Protein AF-X8JUW7-F1 (afdb_monomer)

InterPro domains:
  IPR046496 Domain of unknown function DUF6589 [PF20231] (91-557)

Nearest PDB structures (foldseek):
  3ica-assembly1_A  TM=2.837E-01  e=4.453E+00  Porphyromonas gingivalis
  7by6-assembly1_A-2  TM=2.742E-01  e=8.982E+00  Plasmodium vivax
  1yc9-assembly1_A-3  TM=1.010E-01  e=1.363E+00  Vibrio cholerae
  4k7r-assembly1_A  TM=9.138E-02  e=9.182E-01  Escherichia coli K-12
  5iuy-assembly1_A  TM=9.192E-02  e=2.306E+00  Pseudomonas aeruginosa PAO1

Structure (mmCIF, N/CA/C/O backbone):
data_AF-X8JUW7-F1
#
_entry.id   AF-X8JUW7-F1
#
loop_
_atom_site.group_PDB
_atom_site.id
_atom_site.type_symbol
_atom_site.label_atom_id
_atom_site.label_alt_id
_atom_site.label_comp_id
_atom_site.label_asym_id
_atom_site.label_entity_id
_atom_site.label_seq_id
_atom_site.pdbx_PDB_ins_code
_atom_site.Cartn_x
_atom_site.Cartn_y
_atom_site.Cartn_z
_atom_site.occupancy
_atom_site.B_iso_or_equiv
_atom_site.auth_seq_id
_atom_site.auth_comp_id
_atom_site.auth_asym_id
_atom_site.auth_atom_id
_atom_site.pdbx_PDB_model_num
ATOM 1 N N . MET A 1 1 ? -42.479 -20.628 -6.599 1.00 42.38 1 MET A N 1
ATOM 2 C CA . MET A 1 1 ? -43.056 -20.675 -5.238 1.00 42.38 1 MET A CA 1
ATOM 3 C C . MET A 1 1 ? -43.248 -19.251 -4.755 1.00 42.38 1 MET A C 1
ATOM 5 O O . MET A 1 1 ? -42.330 -18.460 -4.905 1.00 42.38 1 MET A O 1
ATOM 9 N N . GLY A 1 2 ? -44.431 -18.901 -4.249 1.00 48.50 2 GLY A N 1
ATOM 10 C CA . GLY A 1 2 ? -44.670 -17.588 -3.648 1.00 48.50 2 GLY A CA 1
ATOM 11 C C . GLY A 1 2 ? -44.302 -17.626 -2.171 1.00 48.50 2 GLY A C 1
ATOM 12 O O . GLY A 1 2 ? -45.131 -18.016 -1.355 1.00 48.50 2 GLY A O 1
ATOM 13 N N . ILE A 1 3 ? -43.067 -17.257 -1.832 1.00 58.41 3 ILE A N 1
ATOM 14 C CA . ILE A 1 3 ? -42.687 -17.003 -0.440 1.00 58.41 3 ILE A CA 1
ATOM 15 C C . ILE A 1 3 ? -43.304 -15.649 -0.078 1.00 58.41 3 ILE A C 1
ATOM 17 O O . ILE A 1 3 ? -42.798 -14.604 -0.476 1.00 58.41 3 ILE A O 1
ATOM 21 N N . SER A 1 4 ? -44.447 -15.658 0.608 1.00 65.19 4 SER A N 1
ATOM 22 C CA . SER A 1 4 ? -45.050 -14.442 1.156 1.00 65.19 4 SER A CA 1
ATOM 23 C C . SER A 1 4 ? -44.910 -14.475 2.671 1.00 65.19 4 SER A C 1
ATOM 25 O O . SER A 1 4 ? -45.552 -15.273 3.350 1.00 65.19 4 SER A O 1
ATOM 27 N N . VAL A 1 5 ? -44.032 -13.620 3.190 1.00 77.50 5 VAL A N 1
ATOM 28 C CA . VAL A 1 5 ? -43.853 -13.376 4.623 1.00 77.50 5 VAL A CA 1
ATOM 29 C C . VAL A 1 5 ? -44.387 -11.977 4.915 1.00 77.50 5 VAL A C 1
ATOM 31 O O . VAL A 1 5 ? -44.197 -11.057 4.118 1.00 77.50 5 VAL A O 1
ATOM 34 N N . SER A 1 6 ? -45.091 -11.803 6.037 1.00 85.75 6 SER A N 1
ATOM 35 C CA . SER A 1 6 ? -45.623 -10.485 6.392 1.00 85.75 6 SER A CA 1
ATOM 36 C C . SER A 1 6 ? -44.484 -9.493 6.659 1.00 85.75 6 SER A C 1
ATOM 38 O O . SER A 1 6 ? -43.469 -9.860 7.253 1.00 85.75 6 SER A O 1
ATOM 40 N N . TYR A 1 7 ? -44.669 -8.222 6.279 1.00 81.69 7 TYR A N 1
ATOM 41 C CA . TYR A 1 7 ? -43.698 -7.154 6.560 1.00 81.69 7 TYR A CA 1
ATOM 42 C C . TYR A 1 7 ? -43.316 -7.115 8.045 1.00 81.69 7 TYR A C 1
ATOM 44 O O . TYR A 1 7 ? -42.139 -7.073 8.385 1.00 81.69 7 TYR A O 1
ATOM 52 N N . LYS A 1 8 ? -44.317 -7.236 8.928 1.00 85.50 8 LYS A N 1
ATOM 53 C CA . LYS A 1 8 ? -44.122 -7.260 10.379 1.00 85.50 8 LYS A CA 1
ATOM 54 C C . LYS A 1 8 ? -43.184 -8.386 10.816 1.00 85.50 8 LYS A C 1
ATOM 56 O O . LYS A 1 8 ? -42.265 -8.134 11.581 1.00 85.50 8 LYS A O 1
ATOM 61 N N . THR A 1 9 ? -43.379 -9.597 10.297 1.00 86.81 9 THR A N 1
ATOM 62 C CA . THR A 1 9 ? -42.523 -10.748 10.617 1.00 86.81 9 THR A CA 1
ATOM 63 C C . THR A 1 9 ? -41.071 -10.500 10.207 1.00 86.81 9 THR A C 1
ATOM 65 O O . THR A 1 9 ? -40.169 -10.788 10.985 1.00 86.81 9 THR A O 1
ATOM 68 N N . VAL A 1 10 ? -40.836 -9.925 9.021 1.00 84.6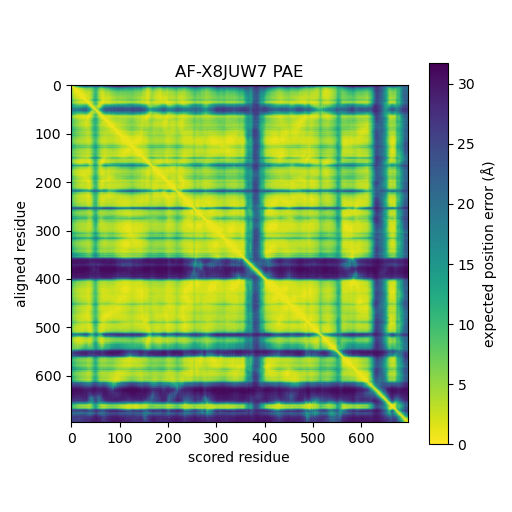2 10 VAL A N 1
ATOM 69 C CA . VAL A 1 10 ? -39.478 -9.592 8.554 1.00 84.62 10 VAL A CA 1
ATOM 70 C C . VAL A 1 10 ? -38.849 -8.506 9.429 1.00 84.62 10 VAL A C 1
ATOM 72 O O . VAL A 1 10 ? -37.708 -8.645 9.858 1.00 84.62 10 VAL A O 1
ATOM 75 N N . THR A 1 11 ? -39.588 -7.438 9.739 1.00 85.00 11 THR A N 1
ATOM 76 C CA . THR A 1 11 ? -39.096 -6.352 10.599 1.00 85.00 11 THR A CA 1
ATOM 77 C C . THR A 1 11 ? -38.774 -6.834 12.015 1.00 85.00 11 THR A C 1
ATOM 79 O O . THR A 1 11 ? -37.747 -6.441 12.566 1.00 85.00 11 THR A O 1
ATOM 82 N N . ASP A 1 12 ? -39.626 -7.674 12.605 1.00 88.62 12 ASP A N 1
ATOM 83 C CA . ASP A 1 12 ? -39.415 -8.216 13.950 1.00 88.62 12 ASP A CA 1
ATOM 84 C C . ASP A 1 12 ? -38.208 -9.172 13.975 1.00 88.62 12 ASP A C 1
ATOM 86 O O . ASP A 1 12 ? -37.398 -9.100 14.897 1.00 88.62 12 ASP A O 1
ATOM 90 N N . MET A 1 13 ? -38.009 -9.980 12.925 1.00 88.25 13 MET A N 1
ATOM 91 C CA . MET A 1 13 ? -36.814 -10.823 12.777 1.00 88.25 13 MET A CA 1
ATOM 92 C C . MET A 1 13 ? -35.531 -9.986 12.673 1.00 88.25 13 MET A C 1
ATOM 94 O O . MET A 1 13 ? -34.553 -10.270 13.356 1.00 88.25 13 MET A O 1
ATOM 98 N N . LEU A 1 14 ? -35.525 -8.919 11.865 1.00 88.44 14 LEU A N 1
ATOM 99 C CA . LEU A 1 14 ? -34.358 -8.035 11.737 1.00 88.44 14 LEU A CA 1
ATOM 100 C C . LEU A 1 14 ? -33.975 -7.384 13.072 1.00 88.44 14 LEU A C 1
ATOM 102 O O . LEU A 1 14 ? -32.790 -7.275 13.387 1.00 88.44 14 LEU A O 1
ATOM 106 N N . LYS A 1 15 ? -34.969 -6.980 13.873 1.00 90.94 15 LYS A N 1
ATOM 107 C CA . LYS A 1 15 ? -34.740 -6.461 15.230 1.00 90.94 15 LYS A CA 1
ATOM 108 C C . LYS A 1 15 ? -34.128 -7.520 16.142 1.00 90.94 15 LYS A C 1
ATOM 110 O O . LYS A 1 15 ? -33.148 -7.224 16.812 1.00 90.94 15 LYS A O 1
ATOM 115 N N . GLN A 1 16 ? -34.644 -8.749 16.120 1.00 91.38 16 GLN A N 1
ATOM 116 C CA . GLN A 1 16 ? -34.081 -9.852 16.906 1.00 91.38 16 GLN A CA 1
ATOM 117 C C . GLN A 1 16 ? -32.635 -10.170 16.504 1.00 91.38 16 GLN A C 1
ATOM 119 O O . GLN A 1 16 ? -31.790 -10.377 17.372 1.00 91.38 16 GLN A O 1
ATOM 124 N N . LEU A 1 17 ? -32.321 -10.154 15.204 1.00 89.94 17 LEU A N 1
ATOM 125 C CA . LEU A 1 17 ? -30.949 -10.319 14.713 1.00 89.94 17 LEU A CA 1
ATOM 126 C C . LEU A 1 17 ? -30.037 -9.185 15.193 1.00 89.94 17 LEU A C 1
ATOM 128 O O . LEU A 1 17 ? -28.926 -9.441 15.648 1.00 89.94 17 LEU A O 1
ATOM 132 N N . ALA A 1 18 ? -30.522 -7.943 15.164 1.00 91.25 18 ALA A N 1
ATOM 133 C CA . ALA A 1 18 ? -29.784 -6.793 15.672 1.00 91.25 18 ALA A CA 1
ATOM 134 C C . ALA A 1 18 ? -29.525 -6.878 17.188 1.00 91.25 18 ALA A C 1
ATOM 136 O O . ALA A 1 18 ? -28.406 -6.622 17.630 1.00 91.25 18 ALA A O 1
ATOM 137 N N . GLU A 1 19 ? -30.524 -7.277 17.979 1.00 93.31 19 GLU A N 1
ATOM 138 C CA . GLU A 1 19 ? -30.399 -7.498 19.428 1.00 93.31 19 GLU A CA 1
ATOM 139 C C . GLU A 1 19 ? -29.419 -8.638 19.743 1.00 93.31 19 GLU A C 1
ATOM 141 O O . GLU A 1 19 ? -28.556 -8.497 20.611 1.00 93.31 19 GLU A O 1
ATOM 146 N N . SER A 1 20 ? -29.501 -9.744 18.996 1.00 92.19 20 SER A N 1
ATOM 147 C CA . SER A 1 20 ? -28.572 -10.870 19.115 1.00 92.19 20 SER A CA 1
ATOM 148 C C . SER A 1 20 ? -27.142 -10.463 18.752 1.00 92.19 20 SER A C 1
ATOM 150 O O . SER A 1 20 ? -26.209 -10.780 19.492 1.00 92.19 20 SER A O 1
ATOM 152 N N . SER A 1 21 ? -26.964 -9.695 17.673 1.00 90.94 21 SER A N 1
ATOM 153 C CA . SER A 1 21 ? -25.666 -9.147 17.277 1.00 90.94 21 SER A CA 1
ATOM 154 C C . SER A 1 21 ? -25.102 -8.210 18.344 1.00 90.94 21 SER A C 1
ATOM 156 O O . SER A 1 21 ? -23.913 -8.287 18.640 1.00 90.94 21 SER A O 1
ATOM 158 N N . ALA A 1 22 ? -25.933 -7.354 18.948 1.00 93.50 22 ALA A N 1
ATOM 159 C CA . ALA A 1 22 ? -25.514 -6.456 20.021 1.00 93.50 22 ALA A CA 1
ATOM 160 C C . ALA A 1 22 ? -25.008 -7.241 21.241 1.00 93.50 22 ALA A C 1
ATOM 162 O O . ALA A 1 22 ? -23.894 -6.997 21.710 1.00 93.50 22 ALA A O 1
ATOM 163 N N . ALA A 1 23 ? -25.772 -8.238 21.702 1.00 94.50 23 ALA A N 1
ATOM 164 C CA . ALA A 1 23 ? -25.353 -9.130 22.784 1.00 94.50 23 ALA A CA 1
ATOM 165 C C . ALA A 1 23 ? -24.040 -9.862 22.448 1.00 94.50 23 ALA A C 1
ATOM 167 O O . ALA A 1 23 ? -23.131 -9.909 23.276 1.00 94.50 23 ALA A O 1
ATOM 168 N N . GLY A 1 24 ? -23.896 -10.359 21.215 1.00 93.62 24 GLY A N 1
ATOM 169 C CA . GLY A 1 24 ? -22.661 -10.985 20.740 1.00 93.62 24 GLY A CA 1
ATOM 170 C C . GLY A 1 24 ? -21.456 -10.044 20.810 1.00 93.62 24 GLY A C 1
ATOM 171 O O . GLY A 1 24 ? -20.427 -10.403 21.380 1.00 93.62 24 GLY A O 1
ATOM 172 N N . THR A 1 25 ? -21.591 -8.812 20.307 1.00 94.81 25 THR A N 1
ATOM 173 C CA . THR A 1 25 ? -20.509 -7.812 20.363 1.00 94.81 25 THR A CA 1
ATOM 174 C C . THR A 1 25 ? -20.133 -7.418 21.788 1.00 94.81 25 THR A C 1
ATOM 176 O O . THR A 1 25 ? -18.953 -7.225 22.063 1.00 94.81 25 THR A O 1
ATOM 179 N N . GLN A 1 26 ? -21.094 -7.370 22.716 1.00 96.25 26 GLN A N 1
ATOM 180 C CA . GLN A 1 26 ? -20.826 -7.104 24.133 1.00 96.25 26 GLN A CA 1
ATOM 181 C C . GLN A 1 26 ? -20.014 -8.236 24.778 1.00 96.25 26 GLN A C 1
ATOM 183 O O . GLN A 1 26 ? -19.063 -7.969 25.510 1.00 96.25 26 GLN A O 1
ATOM 188 N N . GLU A 1 27 ? -20.331 -9.501 24.487 1.00 95.44 27 GLU A N 1
ATOM 189 C CA . GLU A 1 27 ? -19.550 -10.644 24.986 1.00 95.44 27 GLU A CA 1
ATOM 190 C C . GLU A 1 27 ? -18.134 -10.694 24.403 1.00 95.44 27 GLU A C 1
ATOM 192 O O . GLU A 1 27 ? -17.183 -11.042 25.106 1.00 95.44 27 GLU A O 1
ATOM 197 N N . ILE A 1 28 ? -17.969 -10.315 23.134 1.00 94.31 28 ILE A N 1
ATOM 198 C CA . ILE A 1 28 ? -16.646 -10.188 22.511 1.00 94.31 28 ILE A CA 1
ATOM 199 C C . ILE A 1 28 ? -15.855 -9.063 23.186 1.00 94.31 28 ILE A C 1
ATOM 201 O O . ILE A 1 28 ? -14.714 -9.275 23.599 1.00 94.31 28 ILE A O 1
ATOM 205 N N . ALA A 1 29 ? -16.469 -7.892 23.359 1.00 94.56 29 ALA A N 1
ATOM 206 C CA . ALA A 1 29 ? -15.820 -6.719 23.930 1.00 94.56 29 ALA A CA 1
ATOM 207 C C . ALA A 1 29 ? -15.322 -6.948 25.367 1.00 94.56 29 ALA A C 1
ATOM 209 O O . ALA A 1 29 ? -14.256 -6.453 25.726 1.00 94.56 29 ALA A O 1
ATOM 210 N N . LYS A 1 30 ? -16.016 -7.771 26.170 1.00 93.19 30 LYS A N 1
ATOM 211 C CA . LYS A 1 30 ? -15.583 -8.159 27.531 1.00 93.19 30 LYS A CA 1
ATOM 212 C C . LYS A 1 30 ? -14.232 -8.877 27.581 1.00 93.19 30 LYS A C 1
ATOM 214 O O . LYS A 1 30 ? -13.615 -8.922 28.643 1.00 93.19 30 LYS A O 1
ATOM 219 N N . LYS A 1 31 ? -13.781 -9.462 26.466 1.00 90.88 31 LYS A N 1
ATOM 220 C CA . LYS A 1 31 ? -12.463 -10.108 26.366 1.00 90.88 31 LYS A CA 1
ATOM 221 C C . LYS A 1 31 ? -11.339 -9.107 26.118 1.00 90.88 31 LYS A C 1
ATOM 223 O O . LYS A 1 31 ? -10.190 -9.445 26.360 1.00 90.88 31 LYS A O 1
ATOM 228 N N . PHE A 1 32 ? -11.672 -7.904 25.645 1.00 90.50 32 PHE A N 1
ATOM 229 C CA . PHE A 1 32 ? -10.733 -6.837 25.294 1.00 90.50 32 PHE A CA 1
ATOM 230 C C . PHE A 1 32 ? -9.719 -7.172 24.187 1.00 90.50 32 PHE A C 1
ATOM 232 O O . PHE A 1 32 ? -8.815 -6.388 23.928 1.00 90.50 32 PHE A O 1
ATOM 239 N N . ASP A 1 33 ? -9.931 -8.278 23.472 1.00 94.19 33 ASP A N 1
ATOM 240 C CA . ASP A 1 33 ? -9.177 -8.655 22.276 1.00 94.19 33 ASP A CA 1
ATOM 241 C C . ASP A 1 33 ? -9.926 -8.196 21.014 1.00 94.19 33 ASP A C 1
ATOM 243 O O . ASP A 1 33 ? -10.405 -9.001 20.209 1.00 94.19 33 ASP A O 1
ATOM 247 N N . PHE A 1 34 ? -10.094 -6.881 20.870 1.00 96.38 34 PHE A N 1
ATOM 248 C CA . PHE A 1 34 ? -10.774 -6.279 19.726 1.00 96.38 34 PHE A CA 1
ATOM 249 C C . PHE A 1 34 ? -10.132 -4.956 19.307 1.00 96.38 34 PHE A C 1
ATOM 251 O O . PHE A 1 34 ? -9.483 -4.273 20.100 1.00 96.38 34 PHE A O 1
ATOM 258 N N . LEU A 1 35 ? -10.385 -4.571 18.061 1.00 97.00 35 LEU A N 1
ATOM 259 C CA . LEU A 1 35 ? -10.167 -3.213 17.571 1.00 97.00 35 LEU A CA 1
ATOM 260 C C . LEU A 1 35 ? -11.459 -2.672 16.968 1.00 97.00 35 LEU A C 1
ATOM 262 O O . LEU A 1 35 ? -12.339 -3.440 16.567 1.00 97.00 35 LEU A O 1
ATOM 266 N N . VAL A 1 36 ? -11.575 -1.350 16.901 1.00 97.44 36 VAL A N 1
ATOM 267 C CA . VAL A 1 36 ? -12.708 -0.680 16.255 1.00 97.44 36 VAL A CA 1
ATOM 268 C C . VAL A 1 36 ? -12.209 0.055 15.021 1.00 97.44 36 VAL A C 1
ATOM 270 O O . VAL A 1 36 ? -11.237 0.808 15.090 1.00 97.44 36 VAL A O 1
ATOM 273 N N . VAL A 1 37 ? -12.875 -0.162 13.891 1.00 96.69 37 VAL A N 1
ATOM 274 C CA . VAL A 1 37 ? -12.687 0.615 12.661 1.00 96.69 37 VAL A CA 1
ATOM 275 C C . VAL A 1 37 ? -13.826 1.622 12.583 1.00 96.69 37 VAL A C 1
ATOM 277 O O . VAL A 1 37 ? -14.984 1.222 12.695 1.00 96.69 37 VAL A O 1
ATOM 280 N N . ILE A 1 38 ? -13.514 2.908 12.446 1.00 93.19 38 ILE A N 1
ATOM 281 C CA . ILE A 1 38 ? -14.490 4.002 12.410 1.00 93.19 38 ILE A CA 1
ATOM 282 C C . ILE A 1 38 ? -14.244 4.833 11.161 1.00 93.19 38 ILE A C 1
ATOM 284 O O . ILE A 1 38 ? -13.097 5.157 10.854 1.00 93.19 38 ILE A O 1
ATOM 288 N N . ASP A 1 39 ? -15.326 5.207 10.487 1.00 88.81 39 ASP A N 1
ATOM 289 C CA . ASP A 1 39 ? -15.276 6.162 9.389 1.00 88.81 39 ASP A CA 1
ATOM 290 C C . ASP A 1 39 ? -16.572 6.993 9.300 1.00 88.81 39 ASP A C 1
ATOM 292 O O . ASP A 1 39 ? -17.619 6.626 9.856 1.00 88.81 39 ASP A O 1
ATOM 296 N N . ASN A 1 40 ? -16.481 8.144 8.636 1.00 84.31 40 ASN A N 1
ATOM 297 C CA . ASN A 1 40 ? -17.579 9.078 8.434 1.00 84.31 40 ASN A CA 1
ATOM 298 C C . ASN A 1 40 ? -18.607 8.509 7.463 1.00 84.31 40 ASN A C 1
ATOM 300 O O . ASN A 1 40 ? -18.292 7.960 6.411 1.00 84.31 40 ASN A O 1
ATOM 304 N N . ILE A 1 41 ? -19.874 8.758 7.756 1.00 79.50 41 ILE A N 1
ATOM 305 C CA . ILE A 1 41 ? -20.978 8.471 6.851 1.00 79.50 41 ILE A CA 1
ATOM 306 C C . ILE A 1 41 ? -21.779 9.750 6.636 1.00 79.50 41 ILE A C 1
ATOM 308 O O . ILE A 1 41 ? -22.626 10.146 7.432 1.00 79.50 41 ILE A O 1
ATOM 312 N N . ASN A 1 42 ? -21.472 10.411 5.523 1.00 76.12 42 ASN A N 1
ATOM 313 C CA . ASN A 1 42 ? -22.126 11.643 5.105 1.00 76.12 42 ASN A CA 1
ATOM 314 C C . ASN A 1 42 ? -23.172 11.358 4.020 1.00 76.12 42 ASN A C 1
ATOM 316 O O . ASN A 1 42 ? -22.963 10.516 3.139 1.00 76.12 42 ASN A O 1
ATOM 320 N N . ARG A 1 43 ? -24.296 12.076 4.067 1.00 71.69 43 ARG A N 1
ATOM 321 C CA . ARG A 1 43 ? -25.366 12.019 3.066 1.00 71.69 43 ARG A CA 1
ATOM 322 C C . ARG A 1 43 ? -25.889 13.414 2.764 1.00 71.69 43 ARG A C 1
ATOM 324 O O . ARG A 1 43 ? -26.352 14.114 3.660 1.00 71.69 43 ARG A O 1
ATOM 331 N N . LEU A 1 44 ? -25.955 13.764 1.483 1.00 70.19 44 LEU A N 1
ATOM 332 C CA . LEU A 1 44 ? -26.609 14.993 1.050 1.00 70.19 44 LEU A CA 1
ATOM 333 C C . LEU A 1 44 ? -28.119 14.775 0.874 1.00 70.19 44 LEU A C 1
ATOM 335 O O . LEU A 1 44 ? -28.576 14.034 -0.003 1.00 70.19 44 LEU A O 1
ATOM 339 N N . ARG A 1 45 ? -28.932 15.443 1.692 1.00 71.00 45 ARG A N 1
ATOM 340 C CA . ARG A 1 45 ? -30.384 15.509 1.499 1.00 71.00 45 ARG A CA 1
ATOM 341 C C . ARG A 1 45 ? -30.705 16.603 0.484 1.00 71.00 45 ARG A C 1
ATOM 343 O O . ARG A 1 45 ? -30.788 17.776 0.841 1.00 71.00 45 ARG A O 1
ATOM 350 N N . LYS A 1 46 ? -30.912 16.195 -0.772 1.00 67.50 46 LYS A N 1
ATOM 351 C CA . LYS A 1 46 ? -31.237 17.102 -1.881 1.00 67.50 46 LYS A CA 1
ATOM 352 C C . LYS A 1 46 ? -32.698 17.552 -1.863 1.00 67.50 46 LYS A C 1
ATOM 354 O O . LYS A 1 46 ? -33.612 16.718 -1.824 1.00 67.50 46 LYS A O 1
ATOM 359 N N . PHE A 1 47 ? -32.932 18.857 -1.971 1.00 67.62 47 PHE A N 1
ATOM 360 C CA . PHE A 1 47 ? -34.254 19.417 -2.245 1.00 67.62 47 PHE A CA 1
ATOM 361 C C . PHE A 1 47 ? -34.426 19.593 -3.755 1.00 67.62 47 PHE A C 1
ATOM 363 O O . PHE A 1 47 ? -33.941 20.549 -4.340 1.00 67.62 47 PHE A O 1
ATOM 370 N N . TRP A 1 48 ? -35.162 18.682 -4.399 1.00 58.12 48 TRP A N 1
ATOM 371 C CA . TRP A 1 48 ? -35.352 18.677 -5.861 1.00 58.12 48 TRP A CA 1
ATOM 372 C C . TRP A 1 48 ? -36.059 19.918 -6.427 1.00 58.12 48 TRP A C 1
ATOM 374 O O . TRP A 1 48 ? -35.875 20.249 -7.591 1.00 58.12 48 TRP A O 1
ATOM 384 N N . ASN A 1 49 ? -36.877 20.589 -5.615 1.00 71.06 49 ASN A N 1
ATOM 385 C CA . ASN A 1 49 ? -37.507 21.870 -5.936 1.00 71.06 49 ASN A CA 1
ATOM 386 C C . ASN A 1 49 ? -37.428 22.763 -4.689 1.00 71.06 49 ASN A C 1
ATOM 388 O O . ASN A 1 49 ? -38.396 22.814 -3.918 1.00 71.06 49 ASN A O 1
ATOM 392 N N . PRO A 1 50 ? -36.275 23.405 -4.435 1.00 64.38 50 PRO A N 1
ATOM 393 C CA . PRO A 1 50 ? -36.076 24.185 -3.225 1.00 64.38 50 PRO A CA 1
ATOM 394 C C . PRO A 1 50 ? -36.960 25.437 -3.265 1.00 64.38 50 PRO A C 1
ATOM 396 O O . PRO A 1 50 ? -36.971 26.186 -4.243 1.00 64.38 50 PRO A O 1
ATOM 399 N N . ARG A 1 51 ? -37.741 25.668 -2.204 1.00 77.75 51 ARG A N 1
ATOM 400 C CA . ARG A 1 51 ? -38.432 26.949 -1.982 1.00 77.75 51 ARG A CA 1
ATOM 401 C C . ARG A 1 51 ? -37.471 27.951 -1.340 1.00 77.75 51 ARG A C 1
ATOM 403 O O . ARG A 1 51 ? -36.419 27.571 -0.836 1.00 77.75 51 ARG A O 1
ATOM 410 N N . LEU A 1 52 ? -37.845 29.233 -1.326 1.00 67.69 52 LEU A N 1
ATOM 411 C CA . LEU A 1 52 ? -37.067 30.285 -0.662 1.00 67.69 52 LEU A CA 1
ATOM 412 C C . LEU A 1 52 ? -36.722 29.862 0.785 1.00 67.69 52 LEU A C 1
ATOM 414 O O . LEU A 1 52 ? -37.628 29.605 1.576 1.00 67.69 52 LEU A O 1
ATOM 418 N N . GLY A 1 53 ? -35.427 29.763 1.103 1.00 74.19 53 GLY A N 1
ATOM 419 C CA . GLY A 1 53 ? -34.925 29.333 2.416 1.00 74.19 53 GLY A CA 1
ATOM 420 C C . GLY A 1 53 ? -34.657 27.829 2.576 1.00 74.19 53 GLY A C 1
ATOM 421 O O . GLY A 1 53 ? -34.233 27.419 3.650 1.00 74.19 53 GLY A O 1
ATOM 422 N N . GLN A 1 54 ? -34.875 27.005 1.545 1.00 75.06 54 GLN A N 1
ATOM 423 C CA . GLN A 1 54 ? -34.488 25.591 1.546 1.00 75.06 54 GLN A CA 1
ATOM 424 C C . GLN A 1 54 ? -33.164 25.408 0.803 1.00 75.06 54 GLN A C 1
ATOM 426 O O . GLN A 1 54 ? -33.037 25.806 -0.353 1.00 75.06 54 GLN A O 1
ATOM 431 N N . GLN A 1 55 ? -32.193 24.800 1.475 1.00 72.38 55 GLN A N 1
ATOM 432 C CA . GLN A 1 55 ? -30.902 24.407 0.918 1.00 72.38 55 GLN A CA 1
ATOM 433 C C . GLN A 1 55 ? -30.688 22.920 1.175 1.00 72.38 55 GLN A C 1
ATOM 435 O O . GLN A 1 55 ? -31.290 22.361 2.095 1.00 72.38 55 GLN A O 1
ATOM 440 N N . ASP A 1 56 ? -29.855 22.287 0.355 1.00 75.94 56 ASP A N 1
ATOM 441 C CA . ASP A 1 56 ? -29.456 20.903 0.581 1.00 75.94 56 ASP A CA 1
ATOM 442 C C . ASP A 1 56 ? -28.783 20.784 1.954 1.00 75.94 56 ASP A C 1
ATOM 444 O O . ASP A 1 56 ? -27.942 21.604 2.322 1.00 75.94 56 ASP A O 1
ATOM 448 N N . ILE A 1 57 ? -29.187 19.779 2.728 1.00 72.00 57 ILE A N 1
ATOM 449 C CA . ILE A 1 57 ? -28.676 19.565 4.086 1.00 72.00 57 ILE A CA 1
ATOM 450 C C . ILE A 1 57 ? -27.695 18.402 4.033 1.00 72.00 57 ILE A C 1
ATOM 452 O O . ILE A 1 57 ? -28.079 17.294 3.650 1.00 72.00 57 ILE A O 1
ATOM 456 N N . MET A 1 58 ? -26.444 18.639 4.428 1.00 72.75 58 MET A N 1
ATOM 457 C CA . MET A 1 58 ? -25.493 17.559 4.679 1.00 72.75 58 MET A CA 1
ATOM 458 C C . MET A 1 58 ? -25.822 16.924 6.030 1.00 72.75 58 MET A C 1
ATOM 460 O O . MET A 1 58 ? -25.750 17.579 7.066 1.00 72.75 58 MET A O 1
ATOM 464 N N . MET A 1 59 ? -26.210 15.656 6.013 1.00 72.81 59 MET A N 1
ATOM 465 C CA . MET A 1 59 ? -26.337 14.838 7.212 1.00 72.81 59 MET A CA 1
ATOM 466 C C . MET A 1 59 ? -24.999 14.144 7.445 1.00 72.81 59 MET A C 1
ATOM 468 O O . MET A 1 59 ? -24.481 13.515 6.522 1.00 72.81 59 MET A O 1
ATOM 472 N N . SER A 1 60 ? -24.450 14.267 8.650 1.00 75.94 60 SER A N 1
ATOM 473 C CA . SER A 1 60 ? -23.181 13.650 9.034 1.00 75.94 60 SER A CA 1
ATOM 474 C C . SER A 1 60 ? -23.401 12.664 10.174 1.00 75.94 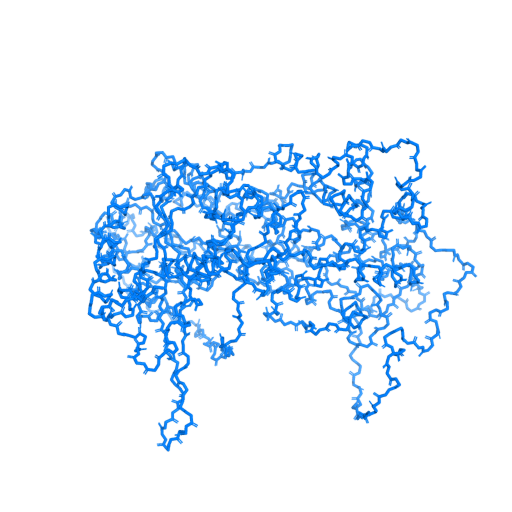60 SER A C 1
ATOM 476 O O . SER A 1 60 ? -24.272 12.860 11.021 1.00 75.94 60 SER A O 1
ATOM 478 N N . GLY A 1 61 ? -22.624 11.592 10.174 1.00 84.56 61 GLY A N 1
ATOM 479 C CA . GLY A 1 61 ? -22.640 10.565 11.199 1.00 84.56 61 GLY A CA 1
ATOM 480 C C . GLY A 1 61 ? -21.387 9.708 11.125 1.00 84.56 61 GLY A C 1
ATOM 481 O O . GLY A 1 61 ? -20.515 9.942 10.284 1.00 84.56 61 GLY A O 1
ATOM 482 N N . ALA A 1 62 ? -21.322 8.678 11.963 1.00 87.06 62 ALA A N 1
ATOM 483 C CA . ALA A 1 62 ? -20.242 7.700 11.938 1.00 87.06 62 ALA A CA 1
ATOM 484 C C . ALA A 1 62 ? -20.787 6.278 11.789 1.00 87.06 62 ALA A C 1
ATOM 486 O O . ALA A 1 62 ? -21.826 5.918 12.352 1.00 87.06 62 ALA A O 1
ATOM 487 N N . ALA A 1 63 ? -20.062 5.460 11.035 1.00 91.44 63 ALA A N 1
ATOM 488 C CA . ALA A 1 63 ? -20.245 4.020 10.998 1.00 91.44 63 ALA A CA 1
ATOM 489 C C . ALA A 1 63 ? -19.013 3.369 11.623 1.00 91.44 63 ALA A C 1
ATOM 491 O O . ALA A 1 63 ? -17.888 3.833 11.435 1.00 91.44 63 ALA A O 1
ATOM 492 N N . SER A 1 64 ? -19.223 2.287 12.367 1.00 94.50 64 SER A N 1
ATOM 493 C CA . SER A 1 64 ? -18.123 1.564 12.990 1.00 94.50 64 SER A CA 1
ATOM 494 C C . SER A 1 64 ? -18.304 0.057 12.898 1.00 94.50 64 SER A C 1
ATOM 496 O O . SER A 1 64 ? -19.420 -0.455 12.787 1.00 94.50 64 SER A O 1
ATOM 498 N N . THR A 1 65 ? -17.184 -0.654 12.920 1.00 96.19 65 THR A N 1
ATOM 499 C CA . THR A 1 65 ? -17.137 -2.115 12.908 1.00 96.19 65 THR A CA 1
ATOM 500 C C . THR A 1 65 ? -16.176 -2.579 13.994 1.00 96.19 65 THR A C 1
ATOM 502 O O . THR A 1 65 ? -15.023 -2.147 14.035 1.00 96.19 65 THR A O 1
ATOM 505 N N . LEU A 1 66 ? -16.640 -3.476 14.866 1.00 97.50 66 LEU A N 1
ATOM 506 C CA . LEU A 1 66 ? -15.786 -4.175 15.820 1.00 97.50 66 LEU A CA 1
ATOM 507 C C . LEU A 1 66 ? -15.154 -5.379 15.126 1.00 97.50 66 LEU A C 1
ATOM 509 O O . LEU A 1 66 ? -15.860 -6.237 14.594 1.00 97.50 66 LEU A O 1
ATOM 513 N N . ILE A 1 67 ? -13.830 -5.463 15.161 1.00 97.19 67 ILE A N 1
ATOM 514 C CA . ILE A 1 67 ? -13.079 -6.616 14.666 1.00 97.19 67 ILE A CA 1
ATOM 515 C C . ILE A 1 67 ? -12.606 -7.421 15.867 1.00 97.19 67 ILE A C 1
ATOM 517 O O . ILE A 1 67 ? -11.848 -6.918 16.700 1.00 97.19 67 ILE A O 1
ATOM 521 N N . GLN A 1 68 ? -13.049 -8.674 15.960 1.00 96.69 68 GLN A N 1
ATOM 522 C CA . GLN A 1 68 ? -12.521 -9.596 16.958 1.00 96.69 68 GLN A CA 1
ATOM 523 C C . GLN A 1 68 ? -11.116 -10.020 16.528 1.00 96.69 68 GLN A C 1
ATOM 525 O O . GLN A 1 68 ? -10.935 -10.662 15.487 1.00 96.69 68 GLN A O 1
ATOM 530 N N . MET A 1 69 ? -10.124 -9.660 17.338 1.00 95.81 69 MET A N 1
ATOM 531 C CA . MET A 1 69 ? -8.727 -9.919 17.024 1.00 95.81 69 MET A CA 1
ATOM 532 C C . MET A 1 69 ? -8.372 -11.386 17.278 1.00 95.81 69 MET A C 1
ATOM 534 O O . MET A 1 69 ? -8.877 -12.028 18.201 1.00 95.81 69 MET A O 1
ATOM 538 N N . GLN A 1 70 ? -7.482 -11.923 16.450 1.00 93.75 70 GLN A N 1
ATOM 539 C CA . GLN A 1 70 ? -6.984 -13.294 16.520 1.00 93.75 70 GLN A CA 1
ATOM 540 C C . GLN A 1 70 ? -5.463 -13.297 16.697 1.00 93.75 70 GLN A C 1
ATOM 542 O O . GLN A 1 70 ? -4.770 -12.352 16.322 1.00 93.75 70 GLN A O 1
ATOM 547 N N . GLY A 1 71 ? -4.927 -14.352 17.316 1.00 93.00 71 GLY A N 1
ATOM 548 C CA . GLY A 1 71 ? -3.483 -14.468 17.547 1.00 93.00 71 GLY A CA 1
ATOM 549 C C . GLY A 1 71 ? -2.905 -13.348 18.423 1.00 93.00 71 GLY A C 1
ATOM 550 O O . GLY A 1 71 ? -1.791 -12.891 18.165 1.00 93.00 71 GLY A O 1
ATOM 551 N N . VAL A 1 72 ? -3.665 -12.887 19.423 1.00 95.62 72 VAL A N 1
ATOM 552 C CA . VAL A 1 72 ? -3.250 -11.848 20.376 1.00 95.62 72 VAL A CA 1
ATOM 553 C C . VAL A 1 72 ? -2.404 -12.475 21.495 1.00 95.62 72 VAL A C 1
ATOM 555 O O . VAL A 1 72 ? -2.898 -13.352 22.210 1.00 95.62 72 VAL A O 1
ATOM 558 N N . PRO A 1 73 ? -1.141 -12.052 21.697 1.00 96.31 73 PRO A N 1
ATOM 559 C CA . PRO A 1 73 ? -0.340 -12.552 22.810 1.00 96.31 73 PRO A CA 1
ATOM 560 C C . PRO A 1 73 ? -0.870 -12.084 24.178 1.00 96.31 73 PRO A C 1
ATOM 562 O O . PRO A 1 73 ? -1.363 -10.958 24.298 1.00 96.31 73 PRO A O 1
ATOM 565 N N . PRO A 1 74 ? -0.706 -12.884 25.250 1.00 94.44 74 PRO A N 1
ATOM 566 C CA . PRO A 1 74 ? -1.161 -12.506 26.583 1.00 94.44 74 PRO A CA 1
ATOM 567 C C . PRO A 1 74 ? -0.600 -11.157 27.043 1.00 94.44 74 PRO A C 1
ATOM 569 O O . PRO A 1 74 ? 0.610 -10.942 27.092 1.00 94.44 74 PRO A O 1
ATOM 572 N N . GLY A 1 75 ? -1.493 -10.253 27.446 1.00 92.62 75 GLY A N 1
ATOM 573 C CA . GLY A 1 75 ? -1.119 -8.938 27.961 1.00 92.62 75 GLY A CA 1
ATOM 574 C C . GLY A 1 75 ? -0.738 -7.901 26.901 1.00 92.62 75 GLY A C 1
ATOM 575 O O . GLY A 1 75 ? -0.235 -6.849 27.291 1.00 92.62 75 GLY A O 1
ATOM 576 N N . ALA A 1 76 ? -1.002 -8.154 25.612 1.00 95.81 76 ALA A N 1
ATOM 577 C CA . ALA A 1 76 ? -0.766 -7.200 24.523 1.00 95.81 76 ALA A CA 1
ATOM 578 C C . ALA A 1 76 ? -1.402 -5.818 24.768 1.00 95.81 76 ALA A C 1
ATOM 580 O O . ALA A 1 76 ? -0.785 -4.803 24.468 1.00 95.81 76 ALA A O 1
ATOM 581 N N . PHE A 1 77 ? -2.590 -5.777 25.378 1.00 96.31 77 PHE A N 1
ATOM 582 C CA . PHE A 1 77 ? -3.341 -4.541 25.640 1.00 96.31 77 PHE A CA 1
ATOM 583 C C . PHE A 1 77 ? -3.177 -3.992 27.059 1.00 96.31 77 PHE A C 1
ATOM 585 O O . PHE A 1 77 ? -3.945 -3.132 27.490 1.00 96.31 77 PHE A O 1
ATOM 592 N N . LYS A 1 78 ? -2.191 -4.471 27.829 1.00 93.94 78 LYS A N 1
ATOM 593 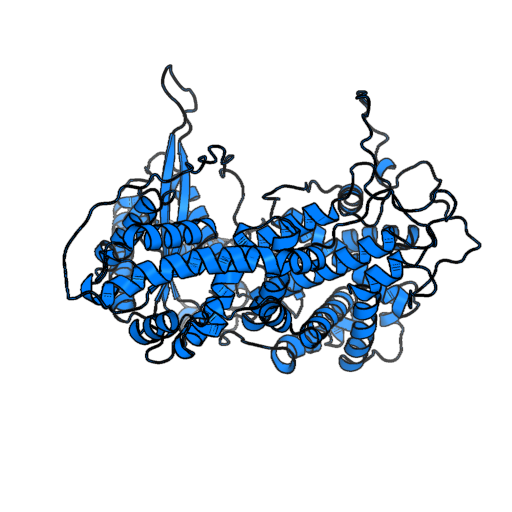C CA . LYS A 1 78 ? -1.900 -3.869 29.136 1.00 93.94 78 LYS A CA 1
ATOM 594 C C . LYS A 1 78 ? -1.428 -2.431 28.929 1.00 93.94 78 LYS A C 1
ATOM 596 O O . LYS A 1 78 ? -0.413 -2.201 28.277 1.00 93.94 78 LYS A O 1
ATOM 601 N N . LEU A 1 79 ? -2.124 -1.482 29.552 1.00 91.88 79 LEU A N 1
ATOM 602 C CA . LEU A 1 79 ? -1.833 -0.058 29.392 1.00 91.88 79 LEU A CA 1
ATOM 603 C C . LEU A 1 79 ? -0.460 0.332 29.964 1.00 91.88 79 LEU A C 1
ATOM 605 O O . LEU A 1 79 ? 0.290 1.082 29.345 1.00 91.88 79 LEU A O 1
ATOM 609 N N . LYS A 1 80 ? -0.101 -0.215 31.133 1.00 92.06 80 LYS A N 1
ATOM 610 C CA . LYS A 1 80 ? 1.113 0.171 31.866 1.00 92.06 80 LYS A CA 1
ATOM 611 C C . LYS A 1 80 ? 2.417 -0.002 31.064 1.00 92.06 80 LYS A C 1
ATOM 613 O O . LYS A 1 80 ? 3.129 0.985 30.950 1.00 92.06 80 LYS A O 1
ATOM 618 N N . PRO A 1 81 ? 2.732 -1.168 30.461 1.00 94.69 81 PRO A N 1
ATOM 619 C CA . PRO A 1 81 ? 3.949 -1.316 29.656 1.00 94.69 81 PRO A CA 1
ATOM 620 C C . PRO A 1 81 ? 4.074 -0.303 28.509 1.00 94.69 81 PRO A C 1
ATOM 622 O O . PRO A 1 81 ? 5.171 0.165 28.229 1.00 94.69 81 PRO A O 1
ATOM 625 N N . TYR A 1 82 ? 2.958 0.053 27.869 1.00 93.94 82 TYR A N 1
ATOM 626 C CA . TYR A 1 82 ? 2.932 1.071 26.818 1.00 93.94 82 TYR A CA 1
ATOM 627 C C . TYR A 1 82 ? 3.224 2.475 27.375 1.00 93.94 82 TYR A C 1
ATOM 629 O O . TYR A 1 82 ? 4.067 3.193 26.839 1.00 93.94 82 TYR A O 1
ATOM 637 N N . LEU A 1 83 ? 2.589 2.857 28.489 1.00 91.00 83 LEU A N 1
ATOM 638 C CA . LEU A 1 83 ? 2.864 4.138 29.147 1.00 91.00 83 LEU A CA 1
ATOM 639 C C . LEU A 1 83 ? 4.302 4.214 29.681 1.00 91.00 83 LEU A C 1
ATOM 641 O O . LEU A 1 83 ? 4.971 5.224 29.479 1.00 91.00 83 LEU A O 1
ATOM 645 N N . ASP A 1 84 ? 4.801 3.144 30.303 1.00 92.69 84 ASP A N 1
ATOM 646 C CA . ASP A 1 84 ? 6.172 3.047 30.815 1.00 92.69 84 ASP A CA 1
ATOM 647 C C . ASP A 1 84 ? 7.204 3.183 29.680 1.00 92.69 84 ASP A C 1
ATOM 649 O O . ASP A 1 84 ? 8.247 3.809 29.866 1.00 92.69 84 ASP A O 1
ATOM 653 N N . ALA A 1 85 ? 6.920 2.654 28.485 1.00 93.19 85 ALA A N 1
ATOM 654 C CA . ALA A 1 85 ? 7.770 2.842 27.309 1.00 93.19 85 ALA A CA 1
ATOM 655 C C . ALA A 1 85 ? 7.774 4.305 26.830 1.00 93.19 85 ALA A C 1
ATOM 657 O O . ALA A 1 85 ? 8.834 4.872 26.560 1.00 93.19 85 ALA A O 1
ATOM 658 N N . ARG A 1 86 ? 6.608 4.964 26.804 1.00 90.00 86 ARG A N 1
ATOM 659 C CA . ARG A 1 86 ? 6.500 6.391 26.447 1.00 90.00 86 ARG A CA 1
ATOM 660 C C . ARG A 1 86 ? 7.205 7.307 27.449 1.00 90.00 86 ARG A C 1
ATOM 662 O O . ARG A 1 86 ? 7.823 8.285 27.031 1.00 90.00 86 ARG A O 1
ATOM 669 N N . LYS A 1 87 ? 7.182 6.964 28.742 1.00 90.00 87 LYS A N 1
ATOM 670 C CA . LYS A 1 87 ? 7.893 7.685 29.817 1.00 90.00 87 LYS A CA 1
ATOM 671 C C . LYS A 1 87 ? 9.404 7.731 29.622 1.00 90.00 87 LYS A C 1
ATOM 673 O O . LYS A 1 87 ? 10.045 8.677 30.062 1.00 90.00 87 LYS A O 1
ATOM 678 N N . GLN A 1 88 ? 9.980 6.750 28.930 1.00 91.62 88 GLN A N 1
ATOM 679 C CA . GLN A 1 88 ? 11.418 6.734 28.650 1.00 91.62 88 GLN A CA 1
ATOM 680 C C . GLN A 1 88 ? 11.837 7.777 27.607 1.00 91.62 88 GLN A C 1
ATOM 682 O O . GLN A 1 88 ? 13.030 8.021 27.444 1.00 91.62 88 GLN A O 1
ATOM 687 N N . LEU A 1 89 ? 10.881 8.370 26.876 1.00 91.75 89 LEU A N 1
ATOM 688 C CA . LEU A 1 89 ? 11.121 9.390 25.850 1.00 91.75 89 LEU A CA 1
ATOM 689 C C . LEU A 1 89 ? 12.159 8.971 24.792 1.00 91.75 89 LEU A C 1
ATOM 691 O O . LEU A 1 89 ? 12.773 9.825 24.149 1.00 91.75 89 LEU A O 1
ATOM 695 N N . LEU A 1 90 ? 12.324 7.664 24.544 1.00 94.06 90 LEU A N 1
ATOM 696 C CA . LEU A 1 90 ? 13.284 7.139 23.563 1.00 94.06 90 LEU A CA 1
ATOM 697 C C . LEU A 1 90 ? 13.001 7.637 22.139 1.00 94.06 90 LEU A C 1
ATOM 699 O O . LEU A 1 90 ? 13.930 7.744 21.343 1.00 94.06 90 LEU A O 1
ATOM 703 N N . ARG A 1 91 ? 11.759 8.051 21.835 1.00 94.25 91 ARG A N 1
ATOM 704 C CA . ARG A 1 91 ? 11.422 8.720 20.566 1.00 94.25 91 ARG A CA 1
ATOM 705 C C . ARG A 1 91 ? 12.302 9.941 20.276 1.00 94.25 91 ARG A C 1
ATOM 707 O O . ARG A 1 91 ? 12.576 10.214 19.115 1.00 94.25 91 ARG A O 1
ATOM 714 N N . THR A 1 92 ? 12.792 10.646 21.301 1.00 93.12 92 THR A N 1
ATOM 715 C CA . THR A 1 92 ? 13.697 11.804 21.143 1.00 93.12 92 THR A CA 1
ATOM 716 C C . THR A 1 92 ? 15.051 11.432 20.536 1.00 93.12 92 THR A C 1
ATOM 718 O O . THR A 1 92 ? 15.733 12.296 19.990 1.00 93.12 92 THR A O 1
ATOM 721 N N . GLN A 1 93 ? 15.424 10.151 20.593 1.00 93.19 93 GLN A N 1
ATOM 722 C CA . GLN A 1 93 ? 16.653 9.612 20.014 1.00 93.19 93 GLN A CA 1
ATOM 723 C C . GLN A 1 93 ? 16.480 9.203 18.545 1.00 93.19 93 GLN A C 1
ATOM 725 O O . GLN A 1 93 ? 17.452 8.791 17.914 1.00 93.19 93 GLN A O 1
ATOM 730 N N . LEU A 1 94 ? 15.267 9.294 17.984 1.00 95.69 94 LEU A N 1
ATOM 731 C CA . LEU A 1 94 ? 15.015 8.963 16.586 1.00 95.69 94 LEU A CA 1
ATOM 732 C C . LEU A 1 94 ? 15.832 9.883 15.670 1.00 95.69 94 LEU A C 1
ATOM 734 O O . LEU A 1 94 ? 15.730 11.107 15.748 1.00 95.69 94 LEU A O 1
ATOM 738 N N . THR A 1 95 ? 16.608 9.291 14.762 1.00 96.94 95 THR A N 1
ATOM 739 C CA . THR A 1 95 ? 17.407 10.028 13.773 1.00 96.94 95 THR A CA 1
ATOM 740 C C . THR A 1 95 ? 16.956 9.728 12.340 1.00 96.94 95 THR A C 1
ATOM 742 O O . THR A 1 95 ? 16.358 8.677 12.083 1.00 96.94 95 THR A O 1
ATOM 745 N N . PRO A 1 96 ? 17.264 10.605 11.363 1.00 96.25 96 PRO A N 1
ATOM 746 C CA . PRO A 1 96 ? 16.980 10.330 9.955 1.00 96.25 96 PRO A CA 1
ATOM 747 C C . PRO A 1 96 ? 17.677 9.062 9.443 1.00 96.25 96 PRO A C 1
ATOM 749 O O . PRO A 1 96 ? 17.103 8.348 8.625 1.00 96.25 96 PRO A O 1
ATOM 752 N N . ASP A 1 97 ? 18.873 8.750 9.950 1.00 96.38 97 ASP A N 1
ATOM 753 C CA . ASP A 1 97 ? 19.614 7.544 9.567 1.00 96.38 97 ASP A CA 1
ATOM 754 C C . ASP A 1 97 ? 18.957 6.273 10.110 1.00 96.38 97 ASP A C 1
ATOM 756 O O . ASP A 1 97 ? 18.896 5.275 9.395 1.00 96.38 97 ASP A O 1
ATOM 760 N N . MET A 1 98 ? 18.389 6.316 11.322 1.00 97.19 98 MET A N 1
ATOM 761 C CA . MET A 1 98 ? 17.575 5.213 11.851 1.00 97.19 98 MET A CA 1
ATOM 762 C C . MET A 1 98 ? 16.300 4.993 11.030 1.00 97.19 98 MET A C 1
ATOM 764 O O . MET A 1 98 ? 15.864 3.860 10.866 1.00 97.19 98 MET A O 1
ATOM 768 N N . LEU A 1 99 ? 15.688 6.059 10.505 1.00 96.94 99 LEU A N 1
ATOM 769 C CA . LEU A 1 99 ? 14.542 5.928 9.600 1.00 96.94 99 LEU A CA 1
ATOM 770 C C . LEU A 1 99 ? 14.960 5.333 8.255 1.00 96.94 99 LEU A C 1
ATOM 772 O O . LEU A 1 99 ? 14.275 4.459 7.732 1.00 96.94 99 LEU A O 1
ATOM 776 N N . TRP A 1 100 ? 16.088 5.785 7.706 1.00 95.69 100 TRP A N 1
ATOM 777 C CA . TRP A 1 100 ? 16.601 5.303 6.427 1.00 95.69 100 TRP A CA 1
ATOM 778 C C . TRP A 1 100 ? 17.047 3.837 6.498 1.00 95.69 100 TRP A C 1
ATOM 780 O O . TRP A 1 100 ? 16.805 3.080 5.559 1.00 95.69 100 TRP A O 1
ATOM 790 N N . SER A 1 101 ? 17.640 3.411 7.617 1.00 95.62 101 SER A N 1
ATOM 791 C CA . SER A 1 101 ? 18.100 2.031 7.820 1.00 95.62 101 SER A CA 1
ATOM 792 C C . SER A 1 101 ? 16.970 1.008 7.951 1.00 95.62 101 SER A C 1
ATOM 794 O O . SER A 1 101 ? 17.227 -0.186 7.825 1.00 95.62 101 SER A O 1
ATOM 796 N N . ARG A 1 102 ? 15.720 1.448 8.156 1.00 95.50 102 ARG A N 1
ATOM 797 C CA . ARG A 1 102 ? 14.542 0.564 8.140 1.00 95.50 102 ARG A CA 1
ATOM 798 C C . ARG A 1 102 ? 14.216 0.017 6.755 1.00 95.50 102 ARG A C 1
ATOM 800 O O . ARG A 1 102 ? 13.500 -0.978 6.677 1.00 95.50 102 ARG A O 1
ATOM 807 N N . ILE A 1 103 ? 14.688 0.675 5.695 1.00 95.12 103 ILE A N 1
ATOM 808 C CA . ILE A 1 103 ? 14.473 0.231 4.321 1.00 95.12 103 ILE A CA 1
ATOM 809 C C . ILE A 1 103 ? 15.507 -0.848 4.004 1.00 95.12 103 ILE A C 1
ATOM 811 O O . ILE A 1 103 ? 16.678 -0.542 3.760 1.00 95.12 103 ILE A O 1
ATOM 815 N N . ASP A 1 104 ? 15.070 -2.103 3.963 1.00 95.81 104 ASP A N 1
ATOM 816 C CA . ASP A 1 104 ? 15.910 -3.207 3.508 1.00 95.81 104 ASP A CA 1
ATOM 817 C C . ASP A 1 104 ? 16.024 -3.168 1.976 1.00 95.81 104 ASP A C 1
ATOM 819 O O . ASP A 1 104 ? 15.182 -3.676 1.238 1.00 95.81 104 ASP A O 1
ATOM 823 N N . GLN A 1 105 ? 17.084 -2.522 1.487 1.00 93.56 105 GLN A N 1
ATOM 824 C CA . GLN A 1 105 ? 17.337 -2.347 0.053 1.00 93.56 105 GLN A CA 1
ATOM 825 C C . GLN A 1 105 ? 17.552 -3.683 -0.675 1.00 93.56 105 GLN A C 1
ATOM 827 O O . GLN A 1 105 ? 17.207 -3.809 -1.851 1.00 93.56 1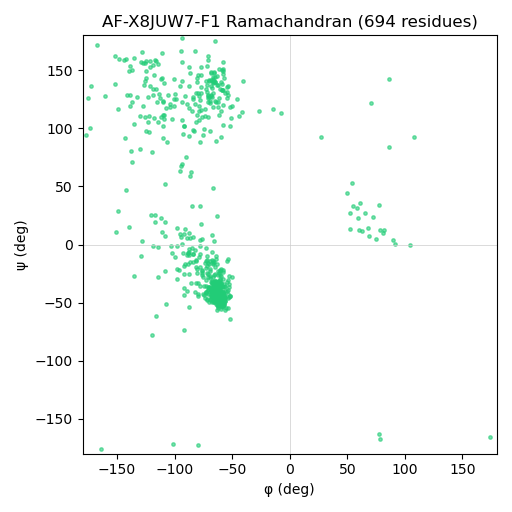05 GLN A O 1
ATOM 832 N N . GLN A 1 106 ? 18.126 -4.683 0.004 1.00 95.75 106 GLN A N 1
ATOM 833 C CA . GLN A 1 106 ? 18.399 -5.990 -0.593 1.00 95.75 106 GLN A CA 1
ATOM 834 C C . GLN A 1 106 ? 17.108 -6.798 -0.737 1.00 95.75 106 GLN A C 1
ATOM 836 O O . GLN A 1 106 ? 16.874 -7.414 -1.786 1.00 95.75 106 GLN A O 1
ATOM 841 N N . HIS A 1 107 ? 16.272 -6.782 0.301 1.00 97.81 107 HIS A N 1
ATOM 842 C CA . HIS A 1 107 ? 14.934 -7.362 0.261 1.00 97.81 107 HIS A CA 1
ATOM 843 C C . HIS A 1 107 ? 14.083 -6.668 -0.802 1.00 97.81 107 HIS A C 1
ATOM 845 O O . HIS A 1 107 ? 13.584 -7.354 -1.695 1.00 97.81 107 HIS A O 1
ATOM 851 N N . LEU A 1 108 ? 14.038 -5.328 -0.803 1.00 96.69 108 LEU A N 1
ATOM 852 C CA . LEU A 1 108 ? 13.310 -4.534 -1.795 1.00 96.69 108 LEU A CA 1
ATOM 853 C C . LEU A 1 108 ? 13.716 -4.915 -3.224 1.00 96.69 108 LEU A C 1
ATOM 855 O O . LEU A 1 108 ? 12.871 -5.300 -4.027 1.00 96.69 108 LEU A O 1
ATOM 859 N N . GLY A 1 109 ? 15.013 -4.877 -3.541 1.00 97.56 109 GLY A N 1
ATOM 860 C CA . GLY A 1 109 ? 15.502 -5.245 -4.872 1.00 97.56 109 GLY A CA 1
ATOM 861 C C . GLY A 1 109 ? 15.104 -6.667 -5.279 1.00 97.56 109 GLY A C 1
ATOM 862 O O . GLY A 1 109 ? 14.799 -6.920 -6.446 1.00 97.56 109 GLY A O 1
ATOM 863 N N . SER A 1 110 ? 15.037 -7.592 -4.319 1.00 98.50 110 SER A N 1
ATOM 864 C CA . SER A 1 110 ? 14.604 -8.970 -4.555 1.00 98.50 110 SER A CA 1
ATOM 865 C C . SER A 1 110 ? 13.100 -9.072 -4.829 1.00 98.50 110 SER A C 1
ATOM 867 O O . SER A 1 110 ? 12.717 -9.697 -5.818 1.00 98.50 110 SER A O 1
ATOM 869 N N . VAL A 1 111 ? 12.241 -8.418 -4.041 1.00 98.44 111 VAL A N 1
ATOM 870 C CA . VAL A 1 111 ? 10.786 -8.441 -4.289 1.00 98.44 111 VAL A CA 1
ATOM 871 C C . VAL A 1 111 ? 10.415 -7.735 -5.595 1.00 98.44 111 VAL A C 1
ATOM 873 O O . VAL A 1 111 ? 9.608 -8.261 -6.360 1.00 98.44 111 VAL A O 1
ATOM 876 N N . LEU A 1 112 ? 11.074 -6.619 -5.937 1.00 98.69 112 LEU A N 1
ATOM 877 C CA . LEU A 1 112 ? 10.868 -5.957 -7.232 1.00 98.69 112 LEU A CA 1
ATOM 878 C C . LEU A 1 112 ? 11.305 -6.853 -8.405 1.00 98.69 112 LEU A C 1
ATOM 880 O O . LEU A 1 112 ? 10.644 -6.888 -9.445 1.00 98.69 112 LEU A O 1
ATOM 884 N N . SER A 1 113 ? 12.380 -7.628 -8.228 1.00 98.81 113 SER A N 1
ATOM 885 C CA . SER A 1 113 ? 12.837 -8.598 -9.233 1.00 98.81 113 SER A CA 1
ATOM 886 C C . SER A 1 113 ? 11.814 -9.718 -9.430 1.00 98.81 113 SER A C 1
ATOM 888 O O . SER A 1 113 ? 11.510 -10.081 -10.565 1.00 98.81 113 SER A O 1
ATOM 890 N N . LEU A 1 114 ? 11.223 -10.233 -8.347 1.00 98.69 114 LEU A N 1
ATOM 891 C CA . LEU A 1 114 ? 10.151 -11.229 -8.430 1.00 98.69 114 LEU A CA 1
ATOM 892 C C . LEU A 1 114 ? 8.910 -10.692 -9.147 1.00 98.69 114 LEU A C 1
ATOM 894 O O . LEU A 1 114 ? 8.330 -11.421 -9.948 1.00 98.69 114 LEU A O 1
ATOM 898 N N . HIS A 1 115 ? 8.543 -9.421 -8.951 1.00 98.69 115 HIS A N 1
ATOM 899 C CA . HIS A 1 115 ? 7.485 -8.785 -9.749 1.00 98.69 115 HIS A CA 1
ATOM 900 C C . HIS A 1 115 ? 7.820 -8.754 -11.237 1.00 98.69 115 HIS A C 1
ATOM 902 O O . HIS A 1 115 ? 6.957 -9.053 -12.059 1.00 98.69 115 HIS A O 1
ATOM 908 N N . CYS A 1 116 ? 9.071 -8.470 -11.601 1.00 98.81 116 CYS A N 1
ATOM 909 C CA . CYS A 1 116 ? 9.493 -8.485 -13.002 1.00 98.81 116 CYS A CA 1
ATOM 910 C C . CYS A 1 116 ? 9.386 -9.889 -13.623 1.00 98.81 116 CYS A C 1
ATOM 912 O O . CYS A 1 116 ? 8.945 -10.016 -14.768 1.00 98.81 116 CYS A O 1
ATOM 914 N N . VAL A 1 117 ? 9.726 -10.946 -12.871 1.00 98.62 117 VAL A N 1
ATOM 915 C CA . VAL A 1 117 ? 9.507 -12.344 -13.297 1.00 98.62 117 VAL A CA 1
ATOM 916 C C . VAL A 1 117 ? 8.012 -12.659 -13.383 1.00 98.62 117 VAL A C 1
ATOM 918 O O . VAL A 1 117 ? 7.570 -13.277 -14.351 1.00 98.62 117 VAL A O 1
ATOM 921 N N . ASN A 1 118 ? 7.215 -12.210 -12.408 1.00 98.19 118 ASN A N 1
ATOM 922 C CA . ASN A 1 118 ? 5.768 -12.412 -12.387 1.00 98.19 118 ASN A CA 1
ATOM 923 C C . ASN A 1 118 ? 5.091 -11.812 -13.623 1.00 98.19 118 ASN A C 1
ATOM 925 O O . ASN A 1 118 ? 4.261 -12.476 -14.241 1.00 98.19 118 ASN A O 1
ATOM 929 N N . ILE A 1 119 ? 5.458 -10.585 -13.998 1.00 97.88 119 ILE A N 1
ATOM 930 C CA . ILE A 1 119 ? 4.931 -9.886 -15.177 1.00 97.88 119 ILE A CA 1
ATOM 931 C C . ILE A 1 119 ? 5.312 -10.637 -16.457 1.00 97.88 119 ILE A C 1
ATOM 933 O O . ILE A 1 119 ? 4.446 -10.895 -17.294 1.00 97.88 119 ILE A O 1
ATOM 937 N N . LEU A 1 120 ? 6.573 -11.060 -16.589 1.00 97.94 120 LEU A N 1
ATOM 938 C CA . LEU A 1 120 ? 7.029 -11.829 -17.748 1.00 97.94 120 LEU A CA 1
ATOM 939 C C . LEU A 1 120 ? 6.247 -13.138 -17.904 1.00 97.94 120 LEU A C 1
ATOM 941 O O . LEU A 1 120 ? 5.659 -13.399 -18.957 1.00 97.94 120 LEU A O 1
ATOM 945 N N . ALA A 1 121 ? 6.203 -13.934 -16.832 1.00 96.75 121 ALA A N 1
ATOM 946 C CA . ALA A 1 121 ? 5.456 -15.183 -16.786 1.00 96.75 121 ALA A CA 1
ATOM 947 C C . ALA A 1 121 ? 3.970 -14.944 -17.068 1.00 96.75 121 ALA A C 1
ATOM 949 O O . ALA A 1 121 ? 3.320 -15.743 -17.740 1.00 96.75 121 ALA A O 1
ATOM 950 N N . SER A 1 122 ? 3.446 -13.807 -16.605 1.00 94.38 122 SER A N 1
ATOM 951 C CA . SER A 1 122 ? 2.052 -13.440 -16.770 1.00 94.38 122 SER A CA 1
ATOM 952 C C . SER A 1 122 ? 1.647 -13.199 -18.224 1.00 94.38 122 SER A C 1
ATOM 954 O O . SER A 1 122 ? 0.500 -13.481 -18.582 1.00 94.38 122 SER A O 1
ATOM 956 N N . HIS A 1 123 ? 2.563 -12.716 -19.058 1.00 93.81 123 HIS A N 1
ATOM 957 C CA . HIS A 1 123 ? 2.293 -12.385 -20.459 1.00 93.81 123 HIS A CA 1
ATOM 958 C C . HIS A 1 123 ? 2.808 -13.434 -21.453 1.00 93.81 123 HIS A C 1
ATOM 960 O O . HIS A 1 123 ? 2.462 -13.364 -22.631 1.00 93.81 123 HIS A O 1
ATOM 966 N N . CYS A 1 124 ? 3.565 -14.435 -20.996 1.00 94.19 124 CYS A N 1
ATOM 967 C CA . CYS A 1 124 ? 4.084 -15.525 -21.826 1.00 94.19 124 CYS A CA 1
ATOM 968 C C . CYS A 1 124 ? 3.466 -16.876 -21.410 1.00 94.19 124 CYS A C 1
ATOM 970 O O . CYS A 1 124 ? 3.883 -17.434 -20.392 1.00 94.19 124 CYS A O 1
ATOM 972 N N . PRO A 1 125 ? 2.517 -17.445 -22.186 1.00 91.56 125 PRO A N 1
ATOM 973 C CA . PRO A 1 125 ? 1.856 -18.711 -21.845 1.00 91.56 125 PRO A CA 1
ATOM 974 C C . PRO A 1 125 ? 2.829 -19.860 -21.555 1.00 91.56 125 PRO A C 1
ATOM 976 O O . PRO A 1 125 ? 2.714 -20.486 -20.509 1.00 91.56 125 PRO A O 1
ATOM 979 N N . SER A 1 126 ? 3.871 -20.037 -22.380 1.00 93.62 126 SER A N 1
ATOM 980 C CA . SER A 1 126 ? 4.894 -21.077 -22.180 1.00 93.62 126 SER A CA 1
ATOM 981 C C . SER A 1 126 ? 5.556 -21.034 -20.796 1.00 93.62 126 SER A C 1
ATOM 983 O O . SER A 1 126 ? 5.937 -22.071 -20.265 1.00 93.62 126 SER A O 1
ATOM 985 N N . LEU A 1 127 ? 5.693 -19.841 -20.203 1.00 94.69 127 LEU A N 1
ATOM 986 C CA . LEU A 1 127 ? 6.273 -19.650 -18.869 1.00 94.69 127 LEU A CA 1
ATOM 987 C C . LEU A 1 127 ? 5.241 -19.824 -17.749 1.00 94.69 127 LEU A C 1
ATOM 989 O O . LEU A 1 127 ? 5.570 -20.290 -16.660 1.00 94.69 127 LEU A O 1
ATOM 993 N N . SER A 1 128 ? 3.985 -19.447 -17.994 1.00 89.81 128 SER A N 1
ATOM 994 C CA . SER A 1 128 ? 2.893 -19.757 -17.064 1.00 89.81 128 SER A CA 1
ATOM 995 C C . SER A 1 128 ? 2.733 -21.269 -16.903 1.00 89.81 128 SER A C 1
ATOM 997 O O . SER A 1 128 ? 2.696 -21.763 -15.776 1.00 89.81 128 SER A O 1
ATOM 999 N N . ASP A 1 129 ? 2.727 -21.994 -18.023 1.00 90.06 129 ASP A N 1
ATOM 1000 C CA . ASP A 1 129 ? 2.533 -23.446 -18.075 1.00 90.06 129 ASP A CA 1
ATOM 1001 C C . ASP A 1 129 ? 3.723 -24.219 -17.484 1.00 90.06 129 ASP A C 1
ATOM 1003 O O . ASP A 1 129 ? 3.567 -25.347 -17.020 1.00 90.06 129 ASP A O 1
ATOM 1007 N N . SER A 1 130 ? 4.911 -23.605 -17.431 1.00 92.00 130 SER A N 1
ATOM 1008 C CA . SER A 1 130 ? 6.103 -24.200 -16.818 1.00 92.00 130 SER A CA 1
ATOM 1009 C C . SER A 1 130 ? 6.109 -24.143 -15.283 1.00 92.00 130 SER A C 1
ATOM 1011 O O . SER A 1 130 ? 7.072 -24.593 -14.663 1.00 92.00 130 SER A O 1
ATOM 1013 N N . GLY A 1 131 ? 5.087 -23.550 -14.654 1.00 92.88 131 GLY A N 1
ATOM 1014 C CA . GLY A 1 131 ? 5.002 -23.385 -13.198 1.00 92.88 131 GLY A CA 1
ATOM 1015 C C . GLY A 1 131 ? 5.782 -22.186 -12.640 1.00 92.88 131 GLY A C 1
ATOM 1016 O O . GLY A 1 131 ? 5.942 -22.073 -11.422 1.00 92.88 131 GLY A O 1
ATOM 1017 N N . LEU A 1 132 ? 6.251 -21.260 -13.490 1.00 96.44 132 LEU A N 1
ATOM 1018 C CA . LEU A 1 132 ? 7.046 -20.103 -13.050 1.00 96.44 132 LEU A CA 1
ATOM 1019 C C . LEU A 1 132 ? 6.261 -19.171 -12.110 1.00 96.44 132 LEU A C 1
ATOM 1021 O O . LEU A 1 132 ? 6.823 -18.632 -11.158 1.00 96.44 132 LEU A O 1
ATOM 1025 N N . LEU A 1 133 ? 4.949 -19.025 -12.320 1.00 95.69 133 LEU A N 1
ATOM 1026 C CA . LEU A 1 133 ? 4.078 -18.249 -11.427 1.00 95.69 133 LEU A CA 1
ATOM 1027 C C . LEU A 1 133 ? 3.998 -18.861 -10.019 1.00 95.69 133 LEU A C 1
ATOM 1029 O O . LEU A 1 133 ? 4.001 -18.129 -9.026 1.00 95.69 133 LEU A O 1
ATOM 1033 N N . SER A 1 134 ? 3.975 -20.193 -9.921 1.00 95.56 134 SER A N 1
ATOM 1034 C CA . SER A 1 134 ? 3.996 -20.910 -8.642 1.00 95.56 134 SER A CA 1
ATOM 1035 C C . SER A 1 134 ? 5.331 -20.733 -7.926 1.00 95.56 134 SER A C 1
ATOM 1037 O O . SER A 1 134 ? 5.331 -20.481 -6.725 1.00 95.56 134 SER A O 1
ATOM 1039 N N . TYR A 1 135 ? 6.451 -20.786 -8.658 1.00 96.56 135 TYR A N 1
ATOM 1040 C CA . TYR A 1 135 ? 7.775 -20.476 -8.109 1.00 96.56 135 TYR A CA 1
ATOM 1041 C C . TYR A 1 135 ? 7.812 -19.067 -7.506 1.00 96.56 135 TYR A C 1
ATOM 1043 O O . TYR A 1 135 ? 8.147 -18.913 -6.335 1.00 96.56 135 TYR A O 1
ATOM 1051 N N . VAL A 1 136 ? 7.393 -18.046 -8.263 1.00 97.81 136 VAL A N 1
ATOM 1052 C CA . VAL A 1 136 ? 7.396 -16.654 -7.782 1.00 97.81 136 VAL A CA 1
ATOM 1053 C C . VAL A 1 136 ? 6.497 -16.479 -6.556 1.00 97.81 136 VAL A C 1
ATOM 1055 O O . VAL A 1 136 ? 6.896 -15.853 -5.577 1.00 97.81 136 VAL A O 1
ATOM 1058 N N . THR A 1 137 ? 5.297 -17.063 -6.585 1.00 95.94 137 THR A N 1
ATOM 1059 C CA . THR A 1 137 ? 4.366 -17.017 -5.446 1.00 95.94 137 THR A CA 1
ATOM 1060 C C . THR A 1 137 ? 4.970 -17.676 -4.207 1.00 95.94 137 THR A C 1
ATOM 1062 O O . THR A 1 137 ? 4.826 -17.152 -3.105 1.00 95.94 137 THR A O 1
ATOM 1065 N N . ASN A 1 138 ? 5.668 -18.802 -4.375 1.00 96.75 138 ASN A N 1
ATOM 1066 C CA . ASN A 1 138 ? 6.353 -19.475 -3.279 1.00 96.75 138 ASN A CA 1
ATOM 1067 C C . ASN A 1 138 ? 7.476 -18.604 -2.704 1.00 96.75 138 ASN A C 1
ATOM 1069 O O . ASN A 1 138 ? 7.511 -18.405 -1.497 1.00 96.75 138 ASN A O 1
ATOM 1073 N N . GLU A 1 139 ? 8.324 -18.009 -3.546 1.00 98.19 139 GLU A N 1
ATOM 1074 C CA . GLU A 1 139 ? 9.409 -17.128 -3.091 1.00 98.19 139 GLU A CA 1
ATOM 1075 C C . GLU A 1 139 ? 8.899 -15.932 -2.271 1.00 98.19 139 GLU A C 1
ATOM 1077 O O . GLU A 1 139 ? 9.480 -15.613 -1.231 1.00 98.19 139 GLU A O 1
ATOM 1082 N N . PHE A 1 140 ? 7.787 -15.306 -2.679 1.00 97.94 140 PHE A N 1
ATOM 1083 C CA . PHE A 1 140 ? 7.141 -14.251 -1.886 1.00 97.94 140 PHE A CA 1
ATOM 1084 C C . PHE A 1 140 ? 6.652 -14.748 -0.521 1.00 97.94 140 PHE A C 1
ATOM 1086 O O . PHE A 1 140 ? 6.744 -14.019 0.463 1.00 97.94 140 PHE A O 1
ATOM 1093 N N . ARG A 1 141 ? 6.132 -15.979 -0.457 1.00 95.88 141 ARG A N 1
ATOM 1094 C CA . ARG A 1 141 ? 5.533 -16.562 0.754 1.00 95.88 141 ARG A CA 1
ATOM 1095 C C . ARG A 1 141 ? 6.530 -17.252 1.679 1.00 95.88 141 ARG A C 1
ATOM 1097 O O . ARG A 1 141 ? 6.169 -17.525 2.825 1.00 95.88 141 ARG A O 1
ATOM 1104 N N . THR A 1 142 ? 7.743 -17.533 1.204 1.00 96.31 142 THR A N 1
ATOM 1105 C CA . THR A 1 142 ? 8.802 -18.197 1.971 1.00 96.31 142 THR A CA 1
ATOM 1106 C C . THR A 1 142 ? 10.038 -17.314 2.098 1.00 96.31 142 THR A C 1
ATOM 1108 O O . THR A 1 142 ? 10.250 -16.707 3.142 1.00 96.31 142 THR A O 1
ATOM 1111 N N . THR A 1 143 ? 10.851 -17.217 1.046 1.00 97.88 143 THR A N 1
ATOM 1112 C CA . THR A 1 143 ? 12.201 -16.636 1.080 1.00 97.88 143 THR A CA 1
ATOM 1113 C C . THR A 1 143 ? 12.179 -15.155 1.431 1.00 97.88 143 THR A C 1
ATOM 1115 O O . THR A 1 143 ? 13.037 -14.681 2.173 1.00 97.88 143 THR A O 1
ATOM 1118 N N . PHE A 1 144 ? 11.194 -14.431 0.900 1.00 98.19 144 PHE A N 1
ATOM 1119 C CA . PHE A 1 144 ? 11.056 -12.987 1.076 1.00 98.19 144 PHE A CA 1
ATOM 1120 C C . PHE A 1 144 ? 9.860 -12.604 1.949 1.00 98.19 144 PHE A C 1
ATOM 1122 O O . PHE A 1 144 ? 9.531 -11.420 2.028 1.00 98.19 144 PHE A O 1
ATOM 1129 N N . ALA A 1 145 ? 9.230 -13.568 2.621 1.00 97.94 145 ALA A N 1
ATOM 1130 C CA . ALA A 1 145 ? 8.177 -13.278 3.581 1.00 97.94 145 ALA A CA 1
ATOM 1131 C C . ALA A 1 145 ? 8.753 -12.579 4.820 1.00 97.94 145 ALA A C 1
ATOM 1133 O O . ALA A 1 145 ? 9.840 -12.927 5.285 1.00 97.94 145 ALA A O 1
ATOM 1134 N N . LEU A 1 146 ? 8.019 -11.609 5.372 1.00 97.44 146 LEU A N 1
ATOM 1135 C CA . LEU A 1 146 ? 8.452 -10.875 6.568 1.00 97.44 146 LEU A CA 1
ATOM 1136 C C . LEU A 1 146 ? 7.524 -11.107 7.758 1.00 97.44 146 LEU A C 1
ATOM 1138 O O . LEU A 1 146 ? 7.951 -11.628 8.786 1.00 97.44 146 LEU A O 1
ATOM 1142 N N . HIS A 1 147 ? 6.250 -10.737 7.639 1.00 97.06 147 HIS A N 1
ATOM 1143 C CA . HIS A 1 147 ? 5.241 -11.021 8.661 1.00 97.06 147 HIS A CA 1
ATOM 1144 C C . HIS A 1 147 ? 3.932 -11.343 7.955 1.00 97.06 147 HIS A C 1
ATOM 1146 O O . HIS A 1 147 ? 3.140 -10.453 7.649 1.00 97.06 147 HIS A O 1
ATOM 1152 N N . ARG A 1 148 ? 3.717 -12.631 7.684 1.00 96.12 148 ARG A N 1
ATOM 1153 C CA . ARG A 1 148 ? 2.478 -13.112 7.076 1.00 96.12 148 ARG A CA 1
ATOM 1154 C C . ARG A 1 148 ? 1.373 -13.240 8.115 1.00 96.12 148 ARG A C 1
ATOM 1156 O O . ARG A 1 148 ? 1.603 -13.694 9.235 1.00 96.12 148 ARG A O 1
ATOM 1163 N N . MET A 1 149 ? 0.172 -12.859 7.708 1.00 93.62 149 MET A N 1
ATOM 1164 C CA . MET A 1 149 ? -1.056 -13.156 8.421 1.00 93.62 149 MET A CA 1
ATOM 1165 C C . MET A 1 149 ? -1.256 -14.677 8.505 1.00 93.62 149 MET A C 1
ATOM 1167 O O . MET A 1 149 ? -0.807 -15.401 7.607 1.00 93.62 149 MET A O 1
ATOM 1171 N N . PRO A 1 150 ? -1.929 -15.182 9.554 1.00 87.06 150 PRO A N 1
ATOM 1172 C CA . PRO A 1 150 ? -2.191 -16.610 9.685 1.00 87.06 150 PRO A CA 1
ATOM 1173 C C . PRO A 1 150 ? -2.976 -17.154 8.486 1.00 87.06 150 PRO A C 1
ATOM 1175 O O . PRO A 1 150 ? -3.978 -16.575 8.064 1.00 87.06 150 PRO A O 1
ATOM 1178 N N . GLU A 1 151 ? -2.525 -18.281 7.936 1.00 84.00 151 GLU A N 1
ATOM 1179 C CA . GLU A 1 151 ? -3.212 -18.926 6.815 1.00 84.00 151 GLU A CA 1
ATOM 1180 C C . GLU A 1 151 ? -4.615 -19.375 7.230 1.00 84.00 151 GLU A C 1
ATOM 1182 O O . GLU A 1 151 ? -4.842 -19.778 8.371 1.00 84.00 151 GLU A O 1
ATOM 1187 N N . HIS A 1 152 ? -5.563 -19.302 6.297 1.00 84.94 152 HIS A N 1
ATOM 1188 C CA . HIS A 1 152 ? -6.957 -19.701 6.517 1.00 84.94 152 HIS A CA 1
ATOM 1189 C C . HIS A 1 152 ? -7.723 -18.901 7.577 1.00 84.94 152 HIS A C 1
ATOM 1191 O O . HIS A 1 152 ? -8.832 -19.278 7.960 1.00 84.94 152 HIS A O 1
ATOM 1197 N N . MET A 1 153 ? -7.172 -17.775 8.033 1.00 89.44 153 MET A N 1
ATOM 1198 C CA . MET A 1 153 ? -7.852 -16.905 8.982 1.00 89.44 153 MET A CA 1
ATOM 1199 C C . MET A 1 153 ? -9.048 -16.215 8.325 1.00 89.44 153 MET A C 1
ATOM 1201 O O . MET A 1 153 ? -8.903 -15.487 7.343 1.00 89.44 153 MET A O 1
ATOM 1205 N N . VAL A 1 154 ? -10.225 -16.411 8.921 1.00 91.69 154 VAL A N 1
ATOM 1206 C CA . VAL A 1 154 ? -11.448 -15.682 8.577 1.00 91.69 154 VAL A CA 1
ATOM 1207 C C . VAL A 1 154 ? -11.672 -14.588 9.611 1.00 91.69 154 VAL A C 1
ATOM 1209 O O . VAL A 1 154 ? -11.851 -14.863 10.803 1.00 91.69 154 VAL A O 1
ATOM 1212 N N . THR A 1 155 ? -11.680 -13.338 9.163 1.00 93.25 155 THR A N 1
ATOM 1213 C CA . THR A 1 155 ? -11.932 -12.174 10.009 1.00 93.25 155 THR A CA 1
ATOM 1214 C C . THR A 1 155 ? -13.372 -12.166 10.505 1.00 93.25 155 THR A C 1
ATOM 1216 O O . THR A 1 155 ? -14.328 -12.208 9.731 1.00 93.25 155 THR A O 1
ATOM 1219 N N . GLN A 1 156 ? -13.517 -12.045 11.821 1.00 93.00 156 GLN A N 1
ATOM 1220 C CA . GLN A 1 156 ? -14.800 -11.870 12.488 1.00 93.00 156 GLN A CA 1
ATOM 1221 C C . GLN A 1 156 ? -15.059 -10.366 12.648 1.00 93.00 156 GLN A C 1
ATOM 1223 O O . GLN A 1 156 ? -14.533 -9.718 13.556 1.00 93.00 156 GLN A O 1
ATOM 1228 N N . ALA A 1 157 ? -15.808 -9.809 11.695 1.00 93.25 157 ALA A N 1
ATOM 1229 C CA . ALA A 1 157 ? -16.187 -8.401 11.667 1.00 93.25 157 ALA A CA 1
ATOM 1230 C C . ALA A 1 157 ? -17.655 -8.236 12.056 1.00 93.25 157 ALA A C 1
ATOM 1232 O O . ALA A 1 157 ? -18.534 -8.870 11.469 1.00 93.25 157 ALA A O 1
ATOM 1233 N N . HIS A 1 158 ? -17.908 -7.355 13.017 1.00 94.31 158 HIS A N 1
ATOM 1234 C CA . HIS A 1 158 ? -19.222 -7.117 13.592 1.00 94.31 158 HIS A CA 1
ATOM 1235 C C . HIS A 1 158 ? -19.598 -5.642 13.418 1.00 94.31 158 HIS A C 1
ATOM 1237 O O . HIS A 1 158 ? -19.157 -4.802 14.211 1.00 94.31 158 HIS A O 1
ATOM 1243 N N . PRO A 1 159 ? -20.381 -5.305 12.377 1.00 94.06 159 PRO A N 1
ATOM 1244 C CA . PRO A 1 159 ? -20.910 -3.962 12.202 1.00 94.06 159 PRO A CA 1
ATOM 1245 C C . PRO A 1 159 ? -21.680 -3.510 13.442 1.00 94.06 159 PRO A C 1
ATOM 1247 O O . PRO A 1 159 ? -22.520 -4.231 13.991 1.00 94.06 159 PRO A O 1
ATOM 1250 N N . LEU A 1 160 ? -21.364 -2.305 13.890 1.00 94.56 160 LEU A N 1
ATOM 1251 C CA . LEU A 1 160 ? -21.978 -1.672 15.043 1.00 94.56 160 LEU A CA 1
ATOM 1252 C C . LEU A 1 160 ? -23.145 -0.781 14.605 1.00 94.56 160 LEU A C 1
ATOM 1254 O O . LEU A 1 160 ? -23.478 -0.669 13.419 1.00 94.56 160 LEU A O 1
ATOM 1258 N N . SER A 1 161 ? -23.818 -0.175 15.576 1.00 91.25 161 SER A N 1
ATOM 1259 C CA . SER A 1 161 ? -24.839 0.828 15.291 1.00 91.25 161 SER A CA 1
ATOM 1260 C C . SER A 1 161 ? -24.178 2.057 14.673 1.00 91.25 161 SER A C 1
ATOM 1262 O O . SER A 1 161 ? -23.111 2.481 15.112 1.00 91.25 161 SER A O 1
ATOM 1264 N N . SER A 1 162 ? -24.802 2.646 13.656 1.00 88.19 162 SER A N 1
ATOM 1265 C CA . SER A 1 162 ? -24.351 3.947 13.160 1.00 88.19 162 SER A CA 1
ATOM 1266 C C . SER A 1 162 ? -24.827 5.052 14.102 1.00 88.19 162 SER A C 1
ATOM 1268 O O . SER A 1 162 ? -25.869 4.920 14.746 1.00 88.19 162 SER A O 1
ATOM 1270 N N . THR A 1 163 ? -24.107 6.165 14.152 1.00 83.94 163 THR A N 1
ATOM 1271 C CA . THR A 1 163 ? -24.469 7.331 14.968 1.00 83.94 163 THR A CA 1
ATOM 1272 C C . THR A 1 163 ? -24.803 8.521 14.068 1.00 83.94 163 THR A C 1
ATOM 1274 O O . THR A 1 163 ? -24.337 8.611 12.934 1.00 83.94 163 THR A O 1
ATOM 1277 N N . ALA A 1 164 ? -25.607 9.457 14.578 1.00 80.31 164 ALA A N 1
ATOM 1278 C CA . ALA A 1 164 ? -25.795 10.785 13.977 1.00 80.31 164 ALA A CA 1
ATOM 1279 C C . ALA A 1 164 ? -24.806 11.822 14.544 1.00 80.31 164 ALA A C 1
ATOM 1281 O O . ALA A 1 164 ? -25.007 13.027 14.418 1.00 80.31 164 ALA A O 1
ATOM 1282 N N . LEU A 1 165 ? -23.777 11.353 15.255 1.00 76.50 165 LEU A N 1
ATOM 1283 C CA . LEU A 1 165 ? -22.762 12.211 15.842 1.00 76.50 165 LEU A CA 1
ATOM 1284 C C . LEU A 1 165 ? -21.722 12.516 14.775 1.00 76.50 165 LEU A C 1
ATOM 1286 O O . LEU A 1 165 ? -21.151 11.602 14.180 1.00 76.50 165 LEU A O 1
ATOM 1290 N N . GLU A 1 166 ? -21.457 13.800 14.569 1.00 76.50 166 GLU A N 1
ATOM 1291 C CA . GLU A 1 166 ? -20.388 14.226 13.676 1.00 76.50 166 GLU A CA 1
ATOM 1292 C C . GLU A 1 166 ? -19.038 13.672 14.162 1.00 76.50 166 GLU A C 1
ATOM 1294 O O . GLU A 1 166 ? -18.770 13.600 15.364 1.00 76.50 166 GLU A O 1
ATOM 1299 N N . GLN A 1 167 ? -18.204 13.232 13.223 1.00 73.19 167 GLN A N 1
ATOM 1300 C CA . GLN A 1 167 ? -16.840 12.759 13.481 1.00 73.19 167 GLN A CA 1
ATOM 1301 C C . GLN A 1 167 ? -15.820 13.664 12.763 1.00 73.19 167 GLN A C 1
ATOM 1303 O O . GLN A 1 167 ? -14.668 13.291 12.557 1.00 73.19 167 GLN A O 1
ATOM 1308 N N . GLY A 1 168 ? -16.232 14.881 12.392 1.00 73.50 168 GLY A N 1
ATOM 1309 C CA . GLY A 1 168 ? -15.438 15.959 11.801 1.00 73.50 168 GLY A CA 1
ATOM 1310 C C . GLY A 1 168 ? -14.538 16.686 12.805 1.00 73.50 168 GLY A C 1
ATOM 1311 O O . GLY A 1 168 ? -13.471 17.162 12.417 1.00 73.50 168 GLY A O 1
ATOM 1312 N N . SER A 1 169 ? -14.916 16.728 14.084 1.00 82.62 169 SER A N 1
ATOM 1313 C CA . SER A 1 169 ? -14.153 17.377 15.157 1.00 82.62 169 SER A CA 1
ATOM 1314 C C . SER A 1 169 ? -13.554 16.386 16.167 1.00 82.62 169 SER A C 1
ATOM 1316 O O . SER A 1 169 ? -13.938 15.216 16.239 1.00 82.62 169 SER A O 1
ATOM 1318 N N . ALA A 1 170 ? -12.603 16.859 16.981 1.00 84.38 170 ALA A N 1
ATOM 1319 C CA . ALA A 1 170 ? -12.038 16.076 18.082 1.00 84.38 170 ALA A CA 1
ATOM 1320 C C . ALA A 1 170 ? -13.100 15.730 19.146 1.00 84.38 170 ALA A C 1
ATOM 1322 O O . ALA A 1 170 ? -13.158 14.591 19.609 1.00 84.38 170 ALA A O 1
ATOM 1323 N N . GLU A 1 171 ? -13.978 16.680 19.485 1.00 85.75 171 GLU A N 1
ATOM 1324 C CA . GLU A 1 171 ? -15.079 16.472 20.434 1.00 85.75 171 GLU A CA 1
ATOM 1325 C C . GLU A 1 171 ? -16.088 15.445 19.902 1.00 85.75 171 GLU A C 1
ATOM 1327 O O . GLU A 1 171 ? -16.439 14.493 20.604 1.00 85.75 171 GLU A O 1
ATOM 1332 N N . GLY A 1 172 ? -16.495 15.587 18.638 1.00 84.94 172 GLY A N 1
ATOM 1333 C CA . GLY A 1 172 ? -17.380 14.651 17.949 1.00 84.94 172 GLY A CA 1
ATOM 1334 C C . GLY A 1 172 ? -16.804 13.238 17.887 1.00 84.94 172 GLY A C 1
ATOM 1335 O O . GLY A 1 172 ? -17.494 12.258 18.183 1.00 84.94 172 GLY A O 1
ATOM 1336 N N . CYS A 1 173 ? -15.502 13.116 17.617 1.00 86.31 173 CYS A N 1
ATOM 1337 C CA . CYS A 1 173 ? -14.786 11.844 17.690 1.00 86.31 173 CYS A CA 1
ATOM 1338 C C . CYS A 1 173 ? -14.836 11.239 19.107 1.00 86.31 173 CYS A C 1
ATOM 1340 O O . CYS A 1 173 ? -15.172 10.064 19.267 1.00 86.31 173 CYS A O 1
ATOM 1342 N N . GLY A 1 174 ? -14.601 12.044 20.148 1.00 89.19 174 GLY A N 1
ATOM 1343 C CA . GLY A 1 174 ? -14.712 11.606 21.542 1.00 89.19 174 GLY A CA 1
ATOM 1344 C C . GLY A 1 174 ? -16.122 11.142 21.910 1.00 89.19 174 GLY A C 1
ATOM 1345 O O . GLY A 1 174 ? -16.284 10.108 22.557 1.00 89.19 174 GLY A O 1
ATOM 1346 N N . ASN A 1 175 ? -17.156 11.850 21.454 1.00 90.88 175 ASN A N 1
ATOM 1347 C CA . ASN A 1 175 ? -18.554 11.471 21.669 1.00 90.88 175 ASN A CA 1
ATOM 1348 C C . ASN A 1 175 ? -18.906 10.151 20.973 1.00 90.88 175 ASN A C 1
ATOM 1350 O O . ASN A 1 175 ? -19.568 9.307 21.576 1.00 90.88 175 ASN A O 1
ATOM 1354 N N . ASN A 1 176 ? -18.392 9.925 19.762 1.00 90.44 176 ASN A N 1
ATOM 1355 C CA . ASN A 1 176 ? -18.523 8.644 19.071 1.00 90.44 176 ASN A CA 1
ATOM 1356 C C . ASN A 1 176 ? -17.879 7.492 19.858 1.00 90.44 176 ASN A C 1
ATOM 1358 O O . ASN A 1 176 ? -18.496 6.441 20.011 1.00 90.44 176 ASN A O 1
ATOM 1362 N N . LEU A 1 177 ? -16.684 7.685 20.431 1.00 93.44 177 LEU A N 1
ATOM 1363 C CA . LEU A 1 177 ? -16.050 6.659 21.272 1.00 93.44 177 LEU A CA 1
ATOM 1364 C C . LEU A 1 177 ? -16.858 6.349 22.537 1.00 93.44 177 LEU A C 1
ATOM 1366 O O . LEU A 1 177 ? -16.950 5.187 22.934 1.00 93.44 177 LEU A O 1
ATOM 1370 N N . ARG A 1 178 ? -17.460 7.366 23.165 1.00 93.88 178 ARG A N 1
ATOM 1371 C CA . ARG A 1 178 ? -18.348 7.182 24.326 1.00 93.88 178 ARG A CA 1
ATOM 1372 C C . ARG A 1 178 ? -19.583 6.371 23.956 1.00 93.88 178 ARG A C 1
ATOM 1374 O O . ARG A 1 178 ? -19.927 5.439 24.681 1.00 93.88 178 ARG A O 1
ATOM 1381 N N . GLU A 1 179 ? -20.205 6.696 22.827 1.00 93.06 179 GLU A N 1
ATOM 1382 C CA . GLU A 1 179 ? -21.365 5.967 22.321 1.00 93.06 179 GLU A CA 1
ATOM 1383 C C . GLU A 1 179 ? -21.014 4.500 22.046 1.00 93.06 179 GLU A C 1
ATOM 1385 O O . GLU A 1 179 ? -21.657 3.598 22.581 1.00 93.06 179 GLU A O 1
ATOM 1390 N N . ILE A 1 180 ? -19.924 4.251 21.319 1.00 94.50 180 ILE A N 1
ATOM 1391 C CA . ILE A 1 180 ? -19.480 2.898 20.967 1.00 94.50 180 ILE A CA 1
ATOM 1392 C C . ILE A 1 180 ? -19.135 2.084 22.223 1.00 94.50 180 ILE A C 1
ATOM 1394 O O . ILE A 1 180 ? -19.664 0.994 22.435 1.00 94.50 180 ILE A O 1
ATOM 1398 N N . LEU A 1 181 ? -18.249 2.585 23.083 1.00 95.38 181 LEU A N 1
ATOM 1399 C CA . LEU A 1 181 ? -17.675 1.775 24.162 1.00 95.38 181 LEU A CA 1
ATOM 1400 C C . LEU A 1 181 ? -18.619 1.642 25.361 1.00 95.38 181 LEU A C 1
ATOM 1402 O O . LEU A 1 181 ? -18.761 0.548 25.912 1.00 95.38 181 LEU A O 1
ATOM 1406 N N . LEU A 1 182 ? -19.278 2.732 25.766 1.00 94.88 182 LEU A N 1
ATOM 1407 C CA . LEU A 1 182 ? -20.103 2.750 26.977 1.00 94.88 182 LEU A CA 1
ATOM 1408 C C . LEU A 1 182 ? -21.560 2.395 26.683 1.00 94.88 182 LEU A C 1
ATOM 1410 O O . LEU A 1 182 ? -22.171 1.622 27.423 1.00 94.88 182 LEU A O 1
ATOM 1414 N N . ASN A 1 183 ? -22.136 2.944 25.609 1.00 93.06 183 ASN A N 1
ATOM 1415 C CA . ASN A 1 183 ? -23.559 2.765 25.324 1.00 93.06 183 ASN A CA 1
ATOM 1416 C C . ASN A 1 183 ? -23.826 1.527 24.474 1.00 93.06 183 ASN A C 1
ATOM 1418 O O . ASN A 1 183 ? -24.772 0.795 24.765 1.00 93.06 183 ASN A O 1
ATOM 1422 N N . GLU A 1 184 ? -23.001 1.244 23.481 1.00 91.94 184 GLU A N 1
ATOM 1423 C CA . GLU A 1 184 ? -23.200 0.106 22.592 1.00 91.94 184 GLU A CA 1
ATOM 1424 C C . GLU A 1 184 ? -22.564 -1.181 23.137 1.00 91.94 184 GLU A C 1
ATOM 1426 O O . GLU A 1 184 ? -23.265 -2.183 23.321 1.00 91.94 184 GLU A O 1
ATOM 1431 N N . LEU A 1 185 ? -21.272 -1.146 23.468 1.00 95.44 185 LEU A N 1
ATOM 1432 C CA . LEU A 1 185 ? -20.532 -2.303 23.987 1.00 95.44 185 LEU A CA 1
ATOM 1433 C C . LEU A 1 185 ? -20.694 -2.510 25.500 1.00 95.44 185 LEU A C 1
ATOM 1435 O O . LEU A 1 185 ? -20.284 -3.549 26.018 1.00 95.44 185 LEU A O 1
ATOM 1439 N N . LYS A 1 186 ? -21.329 -1.563 26.206 1.00 95.88 186 LYS A N 1
ATOM 1440 C CA . LYS A 1 186 ? -21.629 -1.643 27.649 1.00 95.88 186 LYS A CA 1
ATOM 1441 C C . LYS A 1 186 ? -20.393 -1.905 28.515 1.00 95.88 186 LYS A C 1
ATOM 1443 O O . LYS A 1 186 ? -20.484 -2.570 29.550 1.00 95.88 186 LYS A O 1
ATOM 1448 N N . LEU A 1 187 ? -19.239 -1.386 28.101 1.00 95.31 187 LEU A N 1
ATOM 1449 C CA . LEU A 1 187 ? -18.004 -1.514 28.861 1.00 95.31 187 LEU A CA 1
ATOM 1450 C C . LEU A 1 187 ? -17.981 -0.480 29.997 1.00 95.31 187 LEU A C 1
ATOM 1452 O O . LEU A 1 187 ? -18.210 0.703 29.745 1.00 95.31 187 LEU A O 1
ATOM 1456 N N . PRO A 1 188 ? -17.689 -0.887 31.245 1.00 94.94 188 PRO A N 1
ATOM 1457 C CA . PRO A 1 188 ? -17.486 0.055 32.338 1.00 94.94 188 PRO A CA 1
ATOM 1458 C C . PRO A 1 188 ? -16.311 1.001 32.039 1.00 94.94 188 PRO A C 1
ATOM 1460 O O . PRO A 1 188 ? -15.245 0.522 31.632 1.00 94.94 188 PRO A O 1
ATOM 1463 N N . PRO A 1 189 ? -16.459 2.318 32.259 1.00 93.88 189 PRO A N 1
ATOM 1464 C CA . PRO A 1 189 ? -15.426 3.296 31.922 1.00 93.88 189 PRO A CA 1
ATOM 1465 C C . PRO A 1 189 ? -14.106 3.035 32.661 1.00 93.88 189 PRO A C 1
ATOM 1467 O O . PRO A 1 189 ? -13.034 3.240 32.095 1.00 93.88 189 PRO A O 1
ATOM 1470 N N . GLU A 1 190 ? -14.157 2.521 33.892 1.00 93.25 190 GLU A N 1
ATOM 1471 C CA . GLU A 1 190 ? -12.974 2.177 34.686 1.00 93.25 190 GLU A CA 1
ATOM 1472 C C . GLU A 1 190 ? -12.176 1.028 34.063 1.00 93.25 190 GLU A C 1
ATOM 1474 O O . GLU A 1 190 ? -10.949 1.023 34.130 1.00 93.25 190 GLU A O 1
ATOM 1479 N N . LEU A 1 191 ? -12.862 0.064 33.437 1.00 91.75 191 LEU A N 1
ATOM 1480 C CA . LEU A 1 191 ? -12.206 -1.053 32.761 1.00 91.75 191 LEU A CA 1
ATOM 1481 C C . LEU A 1 191 ? -11.592 -0.614 31.437 1.00 91.75 191 LEU A C 1
ATOM 1483 O O . LEU A 1 191 ? -10.456 -0.983 31.158 1.00 91.75 191 LEU A O 1
ATOM 1487 N N . VAL A 1 192 ? -12.307 0.203 30.659 1.00 92.44 192 VAL A N 1
ATOM 1488 C CA . VAL A 1 192 ? -11.779 0.762 29.404 1.00 92.44 192 VAL A CA 1
ATOM 1489 C C . VAL A 1 192 ? -10.515 1.577 29.673 1.00 92.44 192 VAL A C 1
ATOM 1491 O O . VAL A 1 192 ? -9.513 1.404 28.992 1.00 92.44 192 VAL A O 1
ATOM 1494 N N . ALA A 1 193 ? -10.524 2.400 30.722 1.00 91.56 193 ALA A N 1
ATOM 1495 C CA . ALA A 1 193 ? -9.372 3.206 31.108 1.00 91.56 193 ALA A CA 1
ATOM 1496 C C . ALA A 1 193 ? -8.155 2.392 31.589 1.00 91.56 193 ALA A C 1
ATOM 1498 O O . ALA A 1 193 ? -7.064 2.946 31.701 1.00 91.56 193 ALA A O 1
ATOM 1499 N N . ALA A 1 194 ? -8.324 1.106 31.911 1.00 91.19 194 ALA A N 1
ATOM 1500 C CA . ALA A 1 194 ? -7.258 0.242 32.421 1.00 91.19 194 ALA A CA 1
ATOM 1501 C C . ALA A 1 194 ? -6.517 -0.544 31.322 1.00 91.19 194 ALA A C 1
ATOM 1503 O O . ALA A 1 194 ? -5.508 -1.203 31.601 1.00 91.19 194 ALA A O 1
ATOM 1504 N N . ILE A 1 195 ? -7.001 -0.489 30.084 1.00 92.25 195 ILE A N 1
ATOM 1505 C CA . ILE A 1 195 ? -6.478 -1.248 28.946 1.00 92.25 195 ILE A CA 1
ATOM 1506 C C . ILE A 1 195 ? -6.196 -0.327 27.766 1.00 92.25 195 ILE A C 1
ATOM 1508 O O . ILE A 1 195 ? -6.655 0.805 27.728 1.00 92.25 195 ILE A O 1
ATOM 1512 N N . LEU A 1 196 ? -5.450 -0.822 26.789 1.00 95.00 196 LEU A N 1
ATOM 1513 C CA . LEU A 1 196 ? -5.238 -0.131 25.529 1.00 95.00 196 LEU A CA 1
ATOM 1514 C C . LEU A 1 196 ? -6.271 -0.606 24.499 1.00 95.00 196 LEU A C 1
ATOM 1516 O O . LEU A 1 196 ? -6.334 -1.798 24.210 1.00 95.00 196 LEU A O 1
ATOM 1520 N N . VAL A 1 197 ? -7.054 0.310 23.930 1.00 96.06 197 VAL A N 1
ATOM 1521 C CA . VAL A 1 197 ? -8.049 0.011 22.888 1.00 96.06 197 VAL A CA 1
ATOM 1522 C C . VAL A 1 197 ? -7.583 0.596 21.564 1.00 96.06 197 VAL A C 1
ATOM 1524 O O . VAL A 1 197 ? -7.347 1.801 21.455 1.00 96.06 197 VAL A O 1
ATOM 1527 N N . ILE A 1 198 ? -7.470 -0.253 20.543 1.00 97.56 198 ILE A N 1
ATOM 1528 C CA . ILE A 1 198 ? -7.109 0.187 19.196 1.00 97.56 198 ILE A CA 1
ATOM 1529 C C . ILE A 1 198 ? -8.339 0.788 18.524 1.00 97.56 198 ILE A C 1
ATOM 1531 O O . ILE A 1 198 ? -9.335 0.097 18.294 1.00 97.56 198 ILE A O 1
ATOM 1535 N N . ILE A 1 199 ? -8.231 2.063 18.163 1.00 97.19 199 ILE A N 1
ATOM 1536 C CA . ILE A 1 199 ? -9.203 2.753 17.319 1.00 97.19 199 ILE A CA 1
ATOM 1537 C C . ILE A 1 199 ? -8.519 3.065 15.995 1.00 97.19 199 ILE A C 1
ATOM 1539 O O . ILE A 1 199 ? -7.447 3.669 15.958 1.00 97.19 199 ILE A O 1
ATOM 1543 N N . SER A 1 200 ? -9.135 2.635 14.905 1.00 96.56 200 SER A N 1
ATOM 1544 C CA . SER A 1 200 ? -8.556 2.703 13.572 1.00 96.56 200 SER A CA 1
ATOM 1545 C C . SER A 1 200 ? -9.495 3.342 12.561 1.00 96.56 200 SER A C 1
ATOM 1547 O O . SER A 1 200 ? -10.708 3.358 12.753 1.00 96.56 200 SER A O 1
ATOM 1549 N N . GLY A 1 201 ? -8.918 3.875 11.491 1.00 94.31 201 GLY A N 1
ATOM 1550 C CA . GLY A 1 201 ? -9.642 4.540 10.415 1.00 94.31 201 GLY A CA 1
ATOM 1551 C C . GLY A 1 201 ? -8.679 5.169 9.416 1.00 94.31 201 GLY A C 1
ATOM 1552 O O . GLY A 1 201 ? -7.475 4.881 9.422 1.00 94.31 201 GLY A O 1
ATOM 1553 N N . ASP A 1 202 ? -9.215 6.037 8.568 1.00 93.12 202 ASP A N 1
ATOM 1554 C CA . ASP A 1 202 ? -8.431 6.856 7.651 1.00 93.12 202 ASP A CA 1
ATOM 1555 C C . ASP A 1 202 ? -7.518 7.856 8.401 1.00 93.12 202 ASP A C 1
ATOM 1557 O O . ASP A 1 202 ? -7.543 7.992 9.631 1.00 93.12 202 ASP A O 1
ATOM 1561 N N . LEU A 1 203 ? -6.685 8.587 7.654 1.00 93.38 203 LEU A N 1
ATOM 1562 C CA . LEU A 1 203 ? -5.792 9.580 8.252 1.00 93.38 203 LEU A CA 1
ATOM 1563 C C . LEU A 1 203 ? -6.565 10.694 8.974 1.00 93.38 203 LEU A C 1
ATOM 1565 O O . LEU A 1 203 ? -6.124 11.138 10.034 1.00 93.38 203 LEU A O 1
ATOM 1569 N N . GLY A 1 204 ? -7.713 11.126 8.440 1.00 91.75 204 GLY A N 1
ATOM 1570 C CA . GLY A 1 204 ? -8.530 12.164 9.064 1.00 91.75 204 GLY A CA 1
ATOM 1571 C C . GLY A 1 204 ? -9.033 11.749 10.446 1.00 91.75 204 GLY A C 1
ATOM 1572 O O . GLY A 1 204 ? -8.976 12.538 11.390 1.00 91.75 204 GLY A O 1
ATOM 1573 N N . THR A 1 205 ? -9.463 10.497 10.596 1.00 91.81 205 THR A N 1
ATOM 1574 C CA . THR A 1 205 ? -9.862 9.909 11.881 1.00 91.81 205 THR A CA 1
ATOM 1575 C C . THR A 1 205 ? -8.701 9.894 12.874 1.00 91.81 205 THR A C 1
ATOM 1577 O O . THR A 1 205 ? -8.855 10.324 14.019 1.00 91.81 205 THR A O 1
ATOM 1580 N N . VAL A 1 206 ? -7.514 9.460 12.445 1.00 94.81 206 VAL A N 1
ATOM 1581 C CA . VAL A 1 206 ? -6.332 9.393 13.320 1.00 94.81 206 VAL A CA 1
ATOM 1582 C C . VAL A 1 206 ? -5.858 10.779 13.766 1.00 94.81 206 VAL A C 1
ATOM 1584 O O . VAL A 1 206 ? -5.535 10.955 14.943 1.00 94.81 206 VAL A O 1
ATOM 1587 N N . GLU A 1 207 ? -5.872 11.783 12.882 1.00 93.56 207 GLU A N 1
ATOM 1588 C CA . GLU A 1 207 ? -5.547 13.171 13.245 1.00 93.56 207 GLU A CA 1
ATOM 1589 C C . GLU A 1 207 ? -6.487 13.691 14.347 1.00 93.56 207 GLU A C 1
ATOM 1591 O O . GLU A 1 207 ? -6.023 14.275 15.331 1.00 93.56 207 GLU A O 1
ATOM 1596 N N . LYS A 1 208 ? -7.793 13.416 14.235 1.00 92.56 208 LYS A N 1
ATOM 1597 C CA . LYS A 1 208 ? -8.804 13.832 15.222 1.00 92.56 208 LYS A CA 1
ATOM 1598 C C . LYS A 1 208 ? -8.657 13.104 16.555 1.00 92.56 208 LYS A C 1
ATOM 1600 O O . LYS A 1 208 ? -8.773 13.743 17.597 1.00 92.56 208 LYS A O 1
ATOM 1605 N N . LEU A 1 209 ? -8.339 11.807 16.545 1.00 92.75 209 LEU A N 1
ATOM 1606 C CA . LEU A 1 209 ? -8.053 11.048 17.769 1.00 92.75 209 LEU A CA 1
ATOM 1607 C C . LEU A 1 209 ? -6.836 11.613 18.506 1.00 92.75 209 LEU A C 1
ATOM 1609 O O . LEU A 1 209 ? -6.881 11.811 19.717 1.00 92.75 209 LEU A O 1
ATOM 1613 N N . ARG A 1 210 ? -5.754 11.927 17.786 1.00 91.31 210 ARG A N 1
ATOM 1614 C CA . ARG A 1 210 ? -4.560 12.538 18.392 1.00 91.31 210 ARG A CA 1
ATOM 1615 C C . ARG A 1 210 ? -4.850 13.941 18.925 1.00 91.31 210 ARG A C 1
ATOM 1617 O O . ARG A 1 210 ? -4.363 14.284 19.999 1.00 91.31 210 ARG A O 1
ATOM 1624 N N . ALA A 1 211 ? -5.646 14.733 18.206 1.00 90.81 211 ALA A N 1
ATOM 1625 C CA . ALA A 1 211 ? -6.088 16.045 18.673 1.00 90.81 211 ALA A CA 1
ATOM 1626 C C . ALA A 1 211 ? -6.933 15.934 19.952 1.00 90.81 211 ALA A C 1
ATOM 1628 O O . ALA A 1 211 ? -6.689 16.674 20.899 1.00 90.81 211 ALA A O 1
ATOM 1629 N N . LEU A 1 212 ? -7.856 14.969 20.018 1.00 90.50 212 LEU A N 1
ATOM 1630 C CA . LEU A 1 212 ? -8.647 14.674 21.215 1.00 90.50 212 LEU A CA 1
ATOM 1631 C C . LEU A 1 212 ? -7.753 14.318 22.408 1.00 90.50 212 LEU A C 1
ATOM 1633 O O . LEU A 1 212 ? -7.889 14.915 23.470 1.00 90.50 212 LEU A O 1
ATOM 1637 N N . MET A 1 213 ? -6.795 13.405 22.222 1.00 89.00 213 MET A N 1
ATOM 1638 C CA . MET A 1 213 ? -5.841 13.029 23.273 1.00 89.00 213 MET A CA 1
ATOM 1639 C C . MET A 1 213 ? -5.001 14.222 23.757 1.00 89.00 213 MET A C 1
ATOM 1641 O O . MET A 1 213 ? -4.671 14.305 24.936 1.00 89.00 213 MET A O 1
ATOM 1645 N N . ALA A 1 214 ? -4.646 15.148 22.862 1.00 86.25 214 ALA A N 1
ATOM 1646 C CA . ALA A 1 214 ? -3.905 16.353 23.224 1.00 86.25 214 ALA A CA 1
ATOM 1647 C C . ALA A 1 214 ? -4.775 17.366 23.990 1.00 86.25 214 ALA A C 1
ATOM 1649 O O . ALA A 1 214 ? -4.309 17.938 24.972 1.00 86.25 214 ALA A O 1
ATOM 1650 N N . LEU A 1 215 ? -6.034 17.569 23.585 1.00 84.75 215 LEU A N 1
ATOM 1651 C CA . LEU A 1 215 ? -6.977 18.470 24.264 1.00 84.75 215 LEU A CA 1
ATOM 1652 C C . LEU A 1 215 ? -7.331 17.977 25.673 1.00 84.75 215 LEU A C 1
ATOM 1654 O O . LEU A 1 215 ? -7.384 18.759 26.620 1.00 84.75 215 LEU A O 1
ATOM 1658 N N . GLU A 1 216 ? -7.516 16.668 25.818 1.00 82.75 216 GLU A N 1
ATOM 1659 C CA . GLU A 1 216 ? -7.898 16.026 27.080 1.00 82.75 216 GLU A CA 1
ATOM 1660 C C . GLU A 1 216 ? -6.691 15.687 27.968 1.00 82.75 216 GLU A C 1
ATOM 1662 O O . GLU A 1 216 ? -6.850 15.117 29.046 1.00 82.75 216 GLU A O 1
ATOM 1667 N N . SER A 1 217 ? -5.480 16.093 27.569 1.00 70.62 217 SER A N 1
ATOM 1668 C CA . SER A 1 217 ? -4.243 15.900 28.344 1.00 70.62 217 SER A CA 1
ATOM 1669 C C . SER A 1 217 ? -4.295 16.522 29.747 1.00 70.62 217 SER A C 1
ATOM 1671 O O . SER A 1 217 ? -3.605 16.061 30.655 1.00 70.62 217 SER A O 1
ATOM 1673 N N . SER A 1 218 ? -5.150 17.532 29.949 1.00 69.44 218 SER A N 1
ATOM 1674 C CA . SER A 1 218 ? -5.415 18.133 31.263 1.00 69.44 218 SER A CA 1
ATOM 1675 C C . SER A 1 218 ? -6.120 17.175 32.238 1.00 69.44 218 SER A C 1
ATOM 1677 O O . SER A 1 218 ? -5.920 17.268 33.454 1.00 69.44 218 SER A O 1
ATOM 1679 N N . CYS A 1 219 ? -6.901 16.216 31.727 1.00 69.69 219 CYS A N 1
ATOM 1680 C CA . CYS A 1 219 ? -7.505 15.142 32.506 1.00 69.69 219 CYS A CA 1
ATOM 1681 C C . CYS A 1 219 ? -6.498 13.996 32.664 1.00 69.69 219 CYS A C 1
ATOM 1683 O O . CYS A 1 219 ? -6.340 13.149 31.791 1.00 69.69 219 CYS A O 1
ATOM 1685 N N . LYS A 1 220 ? -5.823 13.941 33.814 1.00 66.31 220 LYS A N 1
ATOM 1686 C CA . LYS A 1 220 ? -4.649 13.073 34.015 1.00 66.31 220 LYS A CA 1
ATOM 1687 C C . LYS A 1 220 ? -4.942 11.569 34.110 1.00 66.31 220 LYS A C 1
ATOM 1689 O O . LYS A 1 220 ? -4.023 10.767 33.973 1.00 66.31 220 LYS A O 1
ATOM 1694 N N . HIS A 1 221 ? -6.182 11.154 34.381 1.00 75.38 221 HIS A N 1
ATOM 1695 C CA . HIS A 1 221 ? -6.483 9.744 34.641 1.00 75.38 221 HIS A CA 1
ATOM 1696 C C . HIS A 1 221 ? -7.903 9.320 34.261 1.00 75.38 221 HIS A C 1
ATOM 1698 O O . HIS A 1 221 ? -8.839 10.118 34.199 1.00 75.38 221 HIS A O 1
ATOM 1704 N N . GLY A 1 222 ? -8.078 8.005 34.137 1.00 85.00 222 GLY A N 1
ATOM 1705 C CA . GLY A 1 222 ? -9.376 7.382 33.931 1.00 85.00 222 GLY A CA 1
ATOM 1706 C C . GLY A 1 222 ? -9.872 7.510 32.496 1.00 85.00 222 GLY A C 1
ATOM 1707 O O . GLY A 1 222 ? -9.123 7.774 31.565 1.00 85.00 222 GLY A O 1
ATOM 1708 N N . PHE A 1 223 ? -11.165 7.285 32.313 1.00 88.75 223 PHE A N 1
ATOM 1709 C CA . PHE A 1 223 ? -11.767 7.261 30.987 1.00 88.75 223 PHE A CA 1
ATOM 1710 C C . PHE A 1 223 ? -11.704 8.612 30.235 1.00 88.75 223 PHE A C 1
ATOM 1712 O O . PHE A 1 223 ? -11.429 8.583 29.034 1.00 88.75 223 PHE A O 1
ATOM 1719 N N . PRO A 1 224 ? -11.878 9.786 30.883 1.00 88.75 224 PRO A N 1
ATOM 1720 C CA . PRO A 1 224 ? -11.826 11.078 30.192 1.00 88.75 224 PRO A CA 1
ATOM 1721 C C . PRO A 1 224 ? -10.453 11.471 29.632 1.00 88.75 224 PRO A C 1
ATOM 1723 O O . PRO A 1 224 ? -10.412 12.350 28.786 1.00 88.75 224 PRO A O 1
ATOM 1726 N N . SER A 1 225 ? -9.350 10.839 30.059 1.00 86.25 225 SER A N 1
ATOM 1727 C CA . SER A 1 225 ? -8.001 11.194 29.582 1.00 86.25 225 SER A CA 1
ATOM 1728 C C . SER A 1 225 ? -7.719 10.753 28.143 1.00 86.25 225 SER A C 1
ATOM 1730 O O . SER A 1 225 ? -6.755 11.209 27.535 1.00 86.25 225 SER A O 1
ATOM 1732 N N . PHE A 1 226 ? -8.482 9.780 27.629 1.00 91.19 226 PHE A N 1
ATOM 1733 C CA . PHE A 1 226 ? -8.223 9.079 26.363 1.00 91.19 226 PHE A CA 1
ATOM 1734 C C . PHE A 1 226 ? -6.806 8.484 26.221 1.00 91.19 226 PHE A C 1
ATOM 1736 O O . PHE A 1 226 ? -6.437 8.029 25.140 1.00 91.19 226 PHE A O 1
ATOM 1743 N N . SER A 1 227 ? -6.014 8.393 27.297 1.00 88.12 227 SER A N 1
ATOM 1744 C CA . SER A 1 227 ? -4.666 7.797 27.260 1.00 88.12 227 SER A CA 1
ATOM 1745 C C . SER A 1 227 ? -4.680 6.290 26.970 1.00 88.12 227 SER A C 1
ATOM 1747 O O . SER A 1 227 ? -3.662 5.716 26.586 1.00 88.12 227 SER A O 1
ATOM 1749 N N . TRP A 1 228 ? -5.850 5.669 27.125 1.00 92.12 228 TRP A N 1
ATOM 1750 C CA . TRP A 1 228 ? -6.170 4.290 26.773 1.00 92.12 228 TRP A CA 1
ATOM 1751 C C . TRP A 1 228 ? -6.433 4.084 25.269 1.00 92.12 228 TRP A C 1
ATOM 1753 O O . TRP A 1 228 ? -6.507 2.943 24.817 1.00 92.12 228 TRP A O 1
ATOM 1763 N N . VAL A 1 229 ? -6.568 5.149 24.472 1.00 95.00 229 VAL A N 1
ATOM 1764 C CA . VAL A 1 229 ? -6.753 5.046 23.017 1.00 95.00 229 VAL A CA 1
ATOM 1765 C C . VAL A 1 229 ? -5.407 4.834 22.330 1.00 95.00 229 VAL A C 1
ATOM 1767 O O . VAL A 1 229 ? -4.461 5.598 22.534 1.00 95.00 229 VAL A O 1
ATOM 1770 N N . LEU A 1 230 ? -5.341 3.837 21.446 1.00 96.38 230 LEU A N 1
ATOM 1771 C CA . LEU A 1 230 ? -4.258 3.673 20.482 1.00 96.38 230 LEU A CA 1
ATOM 1772 C C . LEU A 1 230 ? -4.770 3.945 19.059 1.00 96.38 230 LEU A C 1
ATOM 1774 O O . LEU A 1 230 ? -5.399 3.064 18.469 1.00 96.38 230 LEU A O 1
ATOM 1778 N N . PRO A 1 231 ? -4.499 5.132 18.484 1.00 96.94 231 PRO A N 1
ATOM 1779 C CA . PRO A 1 231 ? -4.829 5.416 17.092 1.00 96.94 231 PRO A CA 1
ATOM 1780 C C . PRO A 1 231 ? -3.996 4.551 16.135 1.00 96.94 231 PRO A C 1
ATOM 1782 O O . PRO A 1 231 ? -2.768 4.518 16.251 1.00 96.94 231 PRO A O 1
ATOM 1785 N N . LEU A 1 232 ? -4.647 3.890 15.176 1.00 97.44 232 LEU A N 1
ATOM 1786 C CA . LEU A 1 232 ? -3.999 3.081 14.138 1.00 97.44 232 LEU A CA 1
ATOM 1787 C C . LEU A 1 232 ? -4.526 3.450 12.746 1.00 97.44 232 LEU A C 1
ATOM 1789 O O . LEU A 1 232 ? -5.664 3.136 12.400 1.00 97.44 232 LEU A O 1
ATOM 1793 N N . VAL A 1 233 ? -3.686 4.084 11.928 1.00 97.12 233 VAL A N 1
ATOM 1794 C CA . VAL A 1 233 ? -4.039 4.429 10.542 1.00 97.12 233 VAL A CA 1
ATOM 1795 C C . VAL A 1 233 ? -4.207 3.174 9.682 1.00 97.12 233 VAL A C 1
ATOM 1797 O O . VAL A 1 233 ? -3.465 2.198 9.823 1.00 97.12 233 VAL A O 1
ATOM 1800 N N . GLN A 1 234 ? -5.196 3.190 8.794 1.00 96.50 234 GLN A N 1
ATOM 1801 C CA . GLN A 1 234 ? -5.469 2.108 7.852 1.00 96.50 234 GLN A CA 1
ATOM 1802 C C . GLN A 1 234 ? -4.801 2.325 6.485 1.00 96.50 234 GLN A C 1
ATOM 1804 O O . GLN A 1 234 ? -4.232 3.380 6.194 1.00 96.50 234 GLN A O 1
ATOM 1809 N N . LEU A 1 235 ? -4.772 1.263 5.679 1.00 97.12 235 LEU A N 1
ATOM 1810 C CA . LEU A 1 235 ? -3.808 1.122 4.588 1.00 97.12 235 LEU A CA 1
ATOM 1811 C C . LEU A 1 235 ? -4.371 1.514 3.220 1.00 97.12 235 LEU A C 1
ATOM 1813 O O . LEU A 1 235 ? -3.597 1.973 2.378 1.00 97.12 235 LEU A O 1
ATOM 1817 N N . TRP A 1 236 ? -5.674 1.365 2.966 1.00 95.19 236 TRP A N 1
ATOM 1818 C CA . TRP A 1 236 ? -6.215 1.605 1.625 1.00 95.19 236 TRP A CA 1
ATOM 1819 C C . TRP A 1 236 ? -6.092 3.076 1.221 1.00 95.19 236 TRP A C 1
ATOM 1821 O O . TRP A 1 236 ? -5.506 3.372 0.175 1.00 95.19 236 TRP A O 1
ATOM 1831 N N . HIS A 1 237 ? -6.518 4.004 2.082 1.00 94.44 237 HIS A N 1
ATOM 1832 C CA . HIS A 1 237 ? -6.372 5.440 1.822 1.00 94.44 237 HIS A CA 1
ATOM 1833 C C . HIS A 1 237 ? -4.905 5.879 1.698 1.00 94.44 237 HIS A C 1
ATOM 1835 O O . HIS A 1 237 ? -4.586 6.766 0.902 1.00 94.44 237 HIS A O 1
ATOM 1841 N N . MET A 1 238 ? -3.989 5.238 2.433 1.00 96.25 238 MET A N 1
ATOM 1842 C CA . MET A 1 238 ? -2.551 5.489 2.302 1.00 96.25 238 MET A CA 1
ATOM 1843 C C . MET A 1 238 ? -2.030 5.048 0.929 1.00 96.25 238 MET A C 1
ATOM 1845 O O . MET A 1 238 ? -1.312 5.804 0.272 1.00 96.25 238 MET A O 1
ATOM 1849 N N . GLY A 1 239 ? -2.437 3.864 0.464 1.00 95.94 239 GLY A N 1
ATOM 1850 C CA . GLY A 1 239 ? -2.144 3.396 -0.888 1.00 95.94 239 GLY A CA 1
ATOM 1851 C C . GLY A 1 239 ? -2.723 4.323 -1.955 1.00 95.94 239 GLY A C 1
ATOM 1852 O O . GLY A 1 239 ? -2.034 4.678 -2.909 1.00 95.94 239 GLY A O 1
ATOM 1853 N N . TRP A 1 240 ? -3.951 4.807 -1.773 1.00 94.31 240 TRP A N 1
ATOM 1854 C CA . TRP A 1 240 ? -4.563 5.769 -2.692 1.00 94.31 240 TRP A CA 1
ATOM 1855 C C . TRP A 1 240 ? -3.806 7.108 -2.727 1.00 94.31 240 TRP A C 1
ATOM 1857 O O . TRP A 1 240 ? -3.592 7.676 -3.801 1.00 94.31 240 TRP A O 1
ATOM 1867 N N . ALA A 1 241 ? -3.316 7.587 -1.581 1.00 96.12 241 ALA A N 1
ATOM 1868 C CA . ALA A 1 241 ? -2.478 8.781 -1.513 1.00 96.12 241 ALA A CA 1
ATOM 1869 C C . ALA A 1 241 ? -1.139 8.607 -2.252 1.00 96.12 241 ALA A C 1
ATOM 1871 O O . ALA A 1 241 ? -0.666 9.554 -2.890 1.00 96.12 241 ALA A O 1
ATOM 1872 N N . ASP A 1 242 ? -0.538 7.413 -2.204 1.00 97.31 242 ASP A N 1
ATOM 1873 C CA . ASP A 1 242 ? 0.649 7.083 -2.998 1.00 97.31 242 ASP A CA 1
ATOM 1874 C C . ASP A 1 242 ? 0.341 7.018 -4.498 1.00 97.31 242 ASP A C 1
ATOM 1876 O O . ASP A 1 242 ? 1.091 7.566 -5.304 1.00 97.31 242 ASP A O 1
ATOM 1880 N N . LEU A 1 243 ? -0.799 6.446 -4.883 1.00 95.56 243 LEU A N 1
ATOM 1881 C CA . LEU A 1 243 ? -1.241 6.418 -6.277 1.00 95.56 243 LEU A CA 1
ATOM 1882 C C . LEU A 1 243 ? -1.440 7.838 -6.835 1.00 95.56 243 LEU A C 1
ATOM 1884 O O . LEU A 1 243 ? -0.945 8.162 -7.916 1.00 95.56 243 LEU A O 1
ATOM 1888 N N . ALA A 1 244 ? -2.088 8.722 -6.068 1.00 96.12 244 ALA A N 1
ATOM 1889 C CA . ALA A 1 244 ? -2.247 10.134 -6.417 1.00 96.12 244 ALA A CA 1
ATOM 1890 C C . ALA A 1 244 ? -0.893 10.854 -6.541 1.00 96.12 244 ALA A C 1
ATOM 1892 O O . ALA A 1 244 ? -0.680 11.648 -7.465 1.00 96.12 244 ALA A O 1
ATOM 1893 N N . ARG A 1 245 ? 0.049 10.553 -5.634 1.00 96.44 245 ARG A N 1
ATOM 1894 C CA . ARG A 1 245 ? 1.429 11.055 -5.682 1.00 96.44 245 ARG A CA 1
ATOM 1895 C C . ARG A 1 245 ? 2.137 10.599 -6.956 1.00 96.44 245 ARG A C 1
ATOM 1897 O O . ARG A 1 245 ? 2.748 11.433 -7.624 1.00 96.44 245 ARG A O 1
ATOM 1904 N N . LEU A 1 246 ? 2.077 9.310 -7.279 1.00 96.44 246 LEU A N 1
ATOM 1905 C CA . LEU A 1 246 ? 2.728 8.710 -8.443 1.00 96.44 246 LEU A CA 1
ATOM 1906 C C . LEU A 1 246 ? 2.192 9.339 -9.731 1.00 96.44 246 LEU A C 1
ATOM 1908 O O . LEU A 1 246 ? 2.980 9.846 -10.529 1.00 96.44 246 LEU A O 1
ATOM 1912 N N . ILE A 1 247 ? 0.867 9.416 -9.884 1.00 95.75 247 ILE A N 1
ATOM 1913 C CA . ILE A 1 247 ? 0.232 10.065 -11.038 1.00 95.75 247 ILE A CA 1
ATOM 1914 C C . ILE A 1 247 ? 0.684 11.515 -11.155 1.00 95.75 247 ILE A C 1
ATOM 1916 O O . ILE A 1 247 ? 1.144 11.913 -12.216 1.00 95.75 247 ILE A O 1
ATOM 1920 N N . SER A 1 248 ? 0.617 12.292 -10.074 1.00 95.00 248 SER A N 1
ATOM 1921 C CA . SER A 1 248 ? 1.002 13.710 -10.098 1.00 95.00 248 SER A CA 1
ATOM 1922 C C . SER A 1 248 ? 2.486 13.910 -10.425 1.00 95.00 248 SER A C 1
ATOM 1924 O O . SER A 1 248 ? 2.842 14.840 -11.143 1.00 95.00 248 SER A O 1
ATOM 1926 N N . THR A 1 249 ? 3.355 13.029 -9.922 1.00 95.56 249 THR A N 1
ATOM 1927 C CA . THR A 1 249 ? 4.810 13.089 -10.146 1.00 95.56 249 THR A CA 1
ATOM 1928 C C . THR A 1 249 ? 5.174 12.739 -11.578 1.00 95.56 249 THR A C 1
ATOM 1930 O O . THR A 1 249 ? 6.096 13.336 -12.123 1.00 95.56 249 THR A O 1
ATOM 1933 N N . HIS A 1 250 ? 4.457 11.787 -12.177 1.00 95.88 250 HIS A N 1
ATOM 1934 C CA . HIS A 1 250 ? 4.792 11.214 -13.479 1.00 95.88 250 HIS A CA 1
ATOM 1935 C C . HIS A 1 250 ? 3.849 11.640 -14.605 1.00 95.88 250 HIS A C 1
ATOM 1937 O O . HIS A 1 250 ? 3.957 11.130 -15.719 1.00 95.88 250 HIS A O 1
ATOM 1943 N N . TRP A 1 251 ? 2.928 12.574 -14.344 1.00 94.31 251 TRP A N 1
ATOM 1944 C CA . TRP A 1 251 ? 1.950 13.026 -15.335 1.00 94.31 251 TRP A CA 1
ATOM 1945 C C . TRP A 1 251 ? 2.611 13.669 -16.551 1.00 94.31 251 TRP A C 1
ATOM 1947 O O . TRP A 1 251 ? 2.192 13.427 -17.678 1.00 94.31 251 TRP A O 1
ATOM 1957 N N . GLY A 1 252 ? 3.666 14.454 -16.327 1.00 88.69 252 GLY A N 1
ATOM 1958 C CA . GLY A 1 252 ? 4.295 15.262 -17.363 1.00 88.69 252 GLY A CA 1
ATOM 1959 C C . GLY A 1 252 ? 3.520 16.540 -17.682 1.00 88.69 252 GLY A C 1
ATOM 1960 O O . GLY A 1 252 ? 2.623 16.965 -16.950 1.00 88.69 252 GLY A O 1
ATOM 1961 N N . GLN A 1 253 ? 3.895 17.181 -18.786 1.00 79.38 253 GLN A N 1
ATOM 1962 C CA . GLN A 1 253 ? 3.221 18.371 -19.301 1.00 79.38 253 GLN A CA 1
ATOM 1963 C C . GLN A 1 253 ? 2.273 17.973 -20.435 1.00 79.38 253 GLN A C 1
ATOM 1965 O O . GLN A 1 253 ? 2.666 17.290 -21.376 1.00 79.38 253 GLN A O 1
ATOM 1970 N N . ALA A 1 254 ? 1.017 18.418 -20.364 1.00 67.69 254 ALA A N 1
ATOM 1971 C CA . ALA A 1 254 ? 0.058 18.156 -21.431 1.00 67.69 254 ALA A CA 1
ATOM 1972 C C . ALA A 1 254 ? 0.568 18.726 -22.767 1.00 67.69 254 ALA A C 1
ATOM 1974 O O . ALA A 1 254 ? 1.081 19.847 -22.813 1.00 67.69 254 ALA A O 1
ATOM 1975 N N . ALA A 1 255 ? 0.397 17.960 -23.847 1.00 65.88 255 ALA A N 1
ATOM 1976 C CA . ALA A 1 255 ? 0.867 18.279 -25.197 1.00 65.88 255 ALA A CA 1
ATOM 1977 C C . ALA A 1 255 ? 2.397 18.272 -25.407 1.00 65.88 255 ALA A C 1
ATOM 1979 O O . ALA A 1 255 ? 2.857 18.749 -26.447 1.00 65.88 255 ALA A O 1
ATOM 1980 N N . THR A 1 256 ? 3.198 17.722 -24.484 1.00 67.38 256 THR A N 1
ATOM 1981 C CA . THR A 1 256 ? 4.581 17.341 -24.816 1.00 67.38 256 THR A CA 1
ATOM 1982 C C . THR A 1 256 ? 4.604 15.992 -25.536 1.00 67.38 256 THR A C 1
ATOM 1984 O O . THR A 1 256 ? 3.826 15.090 -25.227 1.00 67.38 256 THR A O 1
ATOM 1987 N N . LYS A 1 257 ? 5.514 15.838 -26.506 1.00 76.19 257 LYS A N 1
ATOM 1988 C CA . LYS A 1 257 ? 5.770 14.573 -27.220 1.00 76.19 257 LYS A CA 1
ATOM 1989 C C . LYS A 1 257 ? 6.624 13.601 -26.379 1.00 76.19 257 LYS A C 1
ATOM 1991 O O . LYS A 1 257 ? 7.473 12.924 -26.931 1.00 76.19 257 LYS A O 1
ATOM 1996 N N . ASP A 1 258 ? 6.483 13.610 -25.053 1.00 89.12 258 ASP A N 1
ATOM 1997 C CA . ASP A 1 258 ? 7.359 12.849 -24.154 1.00 89.12 258 ASP A CA 1
ATOM 1998 C C . ASP A 1 258 ? 6.759 11.468 -23.836 1.00 89.12 258 ASP A C 1
ATOM 2000 O O . ASP A 1 258 ? 5.799 11.391 -23.061 1.00 89.12 258 ASP A O 1
ATOM 2004 N N . PRO A 1 259 ? 7.310 10.372 -24.388 1.00 92.19 259 PRO A N 1
ATOM 2005 C CA . PRO A 1 259 ? 6.784 9.028 -24.168 1.00 92.19 259 PRO A CA 1
ATOM 2006 C C . PRO A 1 259 ? 7.037 8.472 -22.776 1.00 92.19 259 PRO A C 1
ATOM 2008 O O . PRO A 1 259 ? 6.501 7.409 -22.460 1.00 92.19 259 PRO A O 1
ATOM 2011 N N . SER A 1 260 ? 7.859 9.121 -21.949 1.00 93.69 260 SER A N 1
ATOM 2012 C CA . SER A 1 260 ? 8.144 8.638 -20.597 1.00 93.69 260 SER A CA 1
ATOM 2013 C C . SER A 1 260 ? 7.002 8.913 -19.615 1.00 93.69 260 SER A C 1
ATOM 2015 O O . SER A 1 260 ? 6.890 8.217 -18.602 1.00 93.69 260 SER A O 1
ATOM 2017 N N . ASN A 1 261 ? 6.138 9.891 -19.908 1.00 93.38 261 ASN A N 1
ATOM 2018 C CA . ASN A 1 261 ? 5.137 10.386 -18.966 1.00 93.38 261 ASN A CA 1
ATOM 2019 C C . ASN A 1 261 ? 3.760 9.711 -19.096 1.00 93.38 261 ASN A C 1
ATOM 2021 O O . ASN A 1 261 ? 3.385 9.154 -20.131 1.00 93.38 261 ASN A O 1
ATOM 2025 N N . LEU A 1 262 ? 2.983 9.767 -18.013 1.00 95.25 262 LEU A N 1
ATOM 2026 C CA . LEU A 1 262 ? 1.664 9.140 -17.933 1.00 95.25 262 LEU A CA 1
ATOM 2027 C C . LEU A 1 262 ? 0.612 9.855 -18.780 1.00 95.25 262 LEU A C 1
ATOM 2029 O O . LEU A 1 262 ? -0.316 9.188 -19.233 1.00 95.25 262 LEU A O 1
ATOM 2033 N N . TRP A 1 263 ? 0.737 11.163 -19.035 1.00 93.69 263 TRP A N 1
ATOM 2034 C CA . TRP A 1 263 ? -0.192 11.870 -19.919 1.00 93.69 263 TRP A CA 1
ATOM 2035 C C . TRP A 1 263 ? -0.149 11.298 -21.338 1.00 93.69 263 TRP A C 1
ATOM 2037 O O . TRP A 1 263 ? -1.196 10.963 -21.890 1.00 93.69 263 TRP A O 1
ATOM 2047 N N . HIS A 1 264 ? 1.050 11.111 -21.898 1.00 92.44 264 HIS A N 1
ATOM 2048 C CA . HIS A 1 264 ? 1.248 10.526 -23.221 1.00 92.44 264 HIS A CA 1
ATOM 2049 C C . HIS A 1 264 ? 0.671 9.108 -23.273 1.00 92.44 264 HIS A C 1
ATOM 2051 O O . HIS A 1 264 ? -0.072 8.781 -24.197 1.00 92.44 264 HIS A O 1
ATOM 2057 N N . LYS A 1 265 ? 0.942 8.269 -22.262 1.00 94.44 265 LYS A N 1
ATOM 2058 C CA . LYS A 1 265 ? 0.390 6.903 -22.199 1.00 94.44 265 LYS A CA 1
ATOM 2059 C C . LYS A 1 265 ? -1.135 6.902 -22.056 1.00 94.44 265 LYS A C 1
ATOM 2061 O O . LYS A 1 265 ? -1.811 6.125 -22.722 1.00 94.44 265 LYS A O 1
ATOM 2066 N N . CYS A 1 266 ? -1.695 7.803 -21.252 1.00 93.38 266 CYS A N 1
ATOM 2067 C CA . CYS A 1 266 ? -3.140 7.961 -21.090 1.00 93.38 266 CYS A CA 1
ATOM 2068 C C . CYS A 1 266 ? -3.813 8.383 -22.407 1.00 93.38 266 CYS A C 1
ATOM 2070 O O . CYS A 1 266 ? -4.822 7.790 -22.793 1.00 93.38 266 CYS A O 1
ATOM 2072 N N . ALA A 1 267 ? -3.226 9.352 -23.118 1.00 91.62 267 ALA A N 1
ATOM 2073 C CA . ALA A 1 267 ? -3.694 9.819 -24.421 1.00 91.62 267 ALA A CA 1
ATOM 2074 C C . ALA A 1 267 ? -3.596 8.719 -25.487 1.00 91.62 267 ALA A C 1
ATOM 2076 O O . ALA A 1 267 ? -4.568 8.468 -26.198 1.00 91.62 267 ALA A O 1
ATOM 2077 N N . LEU A 1 268 ? -2.468 8.000 -25.539 1.00 91.25 268 LEU A N 1
ATOM 2078 C CA . LEU A 1 268 ? -2.270 6.856 -26.431 1.00 91.25 268 LEU A CA 1
ATOM 2079 C C . LEU A 1 268 ? -3.350 5.789 -26.224 1.00 91.25 268 LEU A C 1
ATOM 2081 O O . LEU A 1 268 ? -3.836 5.214 -27.191 1.00 91.25 268 LEU A O 1
ATOM 2085 N N . LEU A 1 269 ? -3.745 5.526 -24.979 1.00 91.62 269 LEU A N 1
ATOM 2086 C CA . LEU A 1 269 ? -4.763 4.528 -24.649 1.00 91.62 269 LEU A CA 1
ATOM 2087 C C . LEU A 1 269 ? -6.207 5.042 -24.765 1.00 91.62 269 LEU A C 1
ATOM 2089 O O . LEU A 1 269 ? -7.131 4.241 -24.641 1.00 91.62 269 LEU A O 1
ATOM 2093 N N . GLY A 1 270 ? -6.423 6.342 -24.987 1.00 89.38 270 GLY A N 1
ATOM 2094 C CA . GLY A 1 270 ? -7.759 6.946 -24.986 1.00 89.38 270 GLY A CA 1
ATOM 2095 C C . GLY A 1 270 ? -8.450 6.906 -23.616 1.00 89.38 270 GLY A C 1
ATOM 2096 O O . GLY A 1 270 ? -9.676 6.853 -23.547 1.00 89.38 270 GLY A O 1
ATOM 2097 N N . ARG A 1 271 ? -7.679 6.889 -22.519 1.00 89.25 271 ARG A N 1
ATOM 2098 C CA . ARG A 1 271 ? -8.204 6.858 -21.142 1.00 89.25 271 ARG A CA 1
ATOM 2099 C C . ARG A 1 271 ? -8.461 8.269 -20.615 1.00 89.25 271 ARG A C 1
ATOM 2101 O O . ARG A 1 271 ? -7.792 9.220 -21.007 1.00 89.25 271 ARG A O 1
ATOM 2108 N N . ASN A 1 272 ? -9.401 8.395 -19.679 1.00 88.38 272 ASN A N 1
ATOM 2109 C CA . ASN A 1 272 ? -9.765 9.665 -19.038 1.00 88.38 272 ASN A CA 1
ATOM 2110 C C . ASN A 1 272 ? -9.278 9.728 -17.579 1.00 88.38 272 ASN A C 1
ATOM 2112 O O . ASN A 1 272 ? -10.052 9.990 -16.662 1.00 88.38 272 ASN A O 1
ATOM 2116 N N . VAL A 1 273 ? -7.990 9.456 -17.361 1.00 89.06 273 VAL A N 1
ATOM 2117 C CA . VAL A 1 273 ? -7.341 9.666 -16.057 1.00 89.06 273 VAL A CA 1
ATOM 2118 C C . VAL A 1 273 ? -6.841 11.107 -15.988 1.00 89.06 273 VAL A C 1
ATOM 2120 O O . VAL A 1 273 ? -6.476 11.695 -17.007 1.00 89.06 273 VAL A O 1
ATOM 2123 N N . LYS A 1 274 ? -6.836 11.702 -14.793 1.00 87.75 274 LYS A N 1
ATOM 2124 C CA . LYS A 1 274 ? -6.331 13.061 -14.558 1.00 87.75 274 LYS A CA 1
ATOM 2125 C C . LYS A 1 274 ? -5.489 13.104 -13.282 1.00 87.75 274 LYS A C 1
ATOM 2127 O O . LYS A 1 274 ? -5.779 12.348 -12.352 1.00 87.75 274 LYS A O 1
ATOM 2132 N N . PRO A 1 275 ? -4.489 13.999 -13.202 1.00 88.75 275 PRO A N 1
ATOM 2133 C CA . PRO A 1 275 ? -3.763 14.234 -11.971 1.00 88.75 275 PRO A CA 1
ATOM 2134 C C . PRO A 1 275 ? -4.693 15.017 -11.047 1.00 88.75 275 PRO A C 1
ATOM 2136 O O . PRO A 1 275 ? -5.045 16.166 -11.310 1.00 88.75 275 PRO A O 1
ATOM 2139 N N . ALA A 1 276 ? -5.145 14.357 -9.994 1.00 88.31 276 ALA A N 1
ATOM 2140 C CA . ALA A 1 276 ? -6.023 14.927 -8.990 1.00 88.31 276 ALA A CA 1
ATOM 2141 C C . ALA A 1 276 ? -5.511 14.527 -7.611 1.00 88.31 276 ALA A C 1
ATOM 2143 O O . ALA A 1 276 ? -4.775 13.550 -7.470 1.00 88.31 276 ALA A O 1
ATOM 2144 N N . GLU A 1 277 ? -5.921 15.265 -6.582 1.00 81.12 277 GLU A N 1
ATOM 2145 C CA . GLU A 1 277 ? -5.617 14.876 -5.207 1.00 81.12 277 GLU A CA 1
ATOM 2146 C C . GLU A 1 277 ? -6.238 13.520 -4.844 1.00 81.12 277 GLU A C 1
ATOM 2148 O O . GLU A 1 277 ? -5.625 12.741 -4.113 1.00 81.12 277 GLU A O 1
ATOM 2153 N N . ARG A 1 278 ? -7.417 13.239 -5.409 1.00 83.94 278 ARG A N 1
ATOM 2154 C CA . ARG A 1 278 ? -8.156 11.980 -5.302 1.00 83.94 278 ARG A CA 1
ATOM 2155 C C . ARG A 1 278 ? -8.560 11.519 -6.709 1.00 83.94 278 ARG A C 1
ATOM 2157 O O . ARG A 1 278 ? -9.653 11.852 -7.163 1.00 83.94 278 ARG A O 1
ATOM 2164 N N . PRO A 1 279 ? -7.664 10.861 -7.464 1.00 88.88 279 PRO A N 1
ATOM 2165 C CA . PRO A 1 279 ? -8.013 10.329 -8.777 1.00 88.88 279 PRO A CA 1
ATOM 2166 C C . PRO A 1 279 ? -8.942 9.120 -8.619 1.00 88.88 279 PRO A C 1
ATOM 2168 O O . PRO A 1 279 ? -8.858 8.429 -7.607 1.00 88.88 279 PRO A O 1
ATOM 2171 N N . ASP A 1 280 ? -9.780 8.833 -9.621 1.00 88.88 280 ASP A N 1
ATOM 2172 C CA . ASP A 1 280 ? -10.563 7.590 -9.650 1.00 88.88 280 ASP A CA 1
ATOM 2173 C C . ASP A 1 280 ? -9.636 6.383 -9.450 1.00 88.88 280 ASP A C 1
ATOM 2175 O O . ASP A 1 280 ? -8.706 6.188 -10.238 1.00 88.88 280 ASP A O 1
ATOM 2179 N N . TYR A 1 281 ? -9.853 5.628 -8.369 1.00 86.56 281 TYR A N 1
ATOM 2180 C CA . TYR A 1 281 ? -8.887 4.650 -7.864 1.00 86.56 281 TYR A CA 1
ATOM 2181 C C . TYR A 1 281 ? -8.536 3.598 -8.921 1.00 86.56 281 TYR A C 1
ATOM 2183 O O . TYR A 1 281 ? -7.359 3.348 -9.189 1.00 86.56 281 TYR A O 1
ATOM 2191 N N . TYR A 1 282 ? -9.545 3.029 -9.577 1.00 83.75 282 TYR A N 1
ATOM 2192 C CA . TYR A 1 282 ? -9.355 1.952 -10.542 1.00 83.75 282 TYR A CA 1
ATOM 2193 C C . TYR A 1 282 ? -8.765 2.413 -11.856 1.00 83.75 282 TYR A C 1
ATOM 2195 O O . TYR A 1 282 ? -7.815 1.802 -12.348 1.00 83.75 282 TYR A O 1
ATOM 2203 N N . SER A 1 283 ? -9.276 3.510 -12.412 1.00 88.38 283 SER A N 1
ATOM 2204 C CA . SER A 1 283 ? -8.739 4.057 -13.657 1.00 88.38 283 SER A CA 1
ATOM 2205 C C . SER A 1 283 ? -7.274 4.457 -13.476 1.00 88.38 283 SER A C 1
ATOM 2207 O O . SER A 1 283 ? -6.439 4.201 -14.348 1.00 88.38 283 SER A O 1
ATOM 2209 N N . ALA A 1 284 ? -6.948 5.042 -12.319 1.00 91.75 284 ALA A N 1
ATOM 2210 C CA . ALA A 1 284 ? -5.591 5.382 -11.921 1.00 91.75 284 ALA A CA 1
ATOM 2211 C C . ALA A 1 284 ? -4.695 4.144 -11.784 1.00 91.75 284 ALA A C 1
ATOM 2213 O O . ALA A 1 284 ? -3.632 4.089 -12.407 1.00 91.75 284 ALA A O 1
ATOM 2214 N N . GLN A 1 285 ? -5.115 3.145 -11.004 1.00 92.25 285 GLN A N 1
ATOM 2215 C CA . GLN A 1 285 ? -4.319 1.944 -10.748 1.00 92.25 285 GLN A CA 1
ATOM 2216 C C . GLN A 1 285 ? -4.115 1.126 -12.027 1.00 92.25 285 GLN A C 1
ATOM 2218 O O . GLN A 1 285 ? -2.989 0.729 -12.319 1.00 92.25 285 GLN A O 1
ATOM 2223 N N . SER A 1 286 ? -5.165 0.940 -12.833 1.00 91.88 286 SER A N 1
ATOM 2224 C CA . SER A 1 286 ? -5.077 0.251 -14.125 1.00 91.88 286 SER A CA 1
ATOM 2225 C C . SER A 1 286 ? -4.111 0.958 -15.075 1.00 91.88 286 SER A C 1
ATOM 2227 O O . SER A 1 286 ? -3.291 0.293 -15.701 1.00 91.88 286 SER A O 1
ATOM 2229 N N . LEU A 1 287 ? -4.140 2.295 -15.169 1.00 94.38 287 LEU A N 1
ATOM 2230 C CA . LEU A 1 287 ? -3.159 3.031 -15.975 1.00 94.38 287 LEU A CA 1
ATOM 2231 C C . LEU A 1 287 ? -1.728 2.777 -15.494 1.00 94.38 287 LEU A C 1
ATOM 2233 O O . LEU A 1 287 ? -0.865 2.471 -16.311 1.00 94.38 287 LEU A O 1
ATOM 2237 N N . VAL A 1 288 ? -1.473 2.882 -14.191 1.00 96.50 288 VAL A N 1
ATOM 2238 C CA . VAL A 1 288 ? -0.127 2.676 -13.636 1.00 96.50 288 VAL A CA 1
ATOM 2239 C C . VAL A 1 288 ? 0.358 1.244 -13.869 1.00 96.50 288 VAL A C 1
ATOM 2241 O O . VAL A 1 288 ? 1.496 1.053 -14.297 1.00 96.50 288 VAL A O 1
ATOM 2244 N N . PHE A 1 289 ? -0.490 0.241 -13.640 1.00 96.00 289 PHE A N 1
ATOM 2245 C CA . PHE A 1 289 ? -0.114 -1.165 -13.792 1.00 96.00 289 PHE A CA 1
ATOM 2246 C C . PHE A 1 289 ? 0.046 -1.592 -15.248 1.00 96.00 289 PHE A C 1
ATOM 2248 O O . PHE A 1 289 ? 1.026 -2.263 -15.551 1.00 96.00 289 PHE A O 1
ATOM 2255 N N . ASP A 1 290 ? -0.825 -1.163 -16.163 1.00 96.00 290 ASP A N 1
ATOM 2256 C CA . ASP A 1 290 ? -0.681 -1.511 -17.582 1.00 96.00 290 ASP A CA 1
ATOM 2257 C C . ASP A 1 290 ? 0.591 -0.906 -18.189 1.00 96.00 290 ASP A C 1
ATOM 2259 O O . ASP A 1 290 ? 1.287 -1.564 -18.966 1.00 96.00 290 ASP A O 1
ATOM 2263 N N . VAL A 1 291 ? 0.926 0.337 -17.819 1.00 97.62 291 VAL A N 1
ATOM 2264 C CA . VAL A 1 291 ? 2.169 0.971 -18.275 1.00 97.62 291 VAL A CA 1
ATOM 2265 C C . VAL A 1 291 ? 3.384 0.277 -17.656 1.00 97.62 291 VAL A C 1
ATOM 2267 O O . VAL A 1 291 ? 4.320 -0.037 -18.385 1.00 97.62 291 VAL A O 1
ATOM 2270 N N . LEU A 1 292 ? 3.351 -0.036 -16.356 1.00 98.44 292 LEU A N 1
ATOM 2271 C CA . LEU A 1 292 ? 4.413 -0.802 -15.697 1.00 98.44 292 LEU A CA 1
ATOM 2272 C C . LEU A 1 292 ? 4.648 -2.162 -16.373 1.00 98.44 292 LEU A C 1
ATOM 2274 O O . LEU A 1 292 ? 5.794 -2.554 -16.584 1.00 98.44 292 LEU A O 1
ATOM 2278 N N . GLU A 1 293 ? 3.582 -2.892 -16.700 1.00 97.81 293 GLU A N 1
ATOM 2279 C CA . GLU A 1 293 ? 3.695 -4.190 -17.366 1.00 97.81 293 GLU A CA 1
ATOM 2280 C C . GLU A 1 293 ? 4.347 -4.060 -18.742 1.00 97.81 293 GLU A C 1
ATOM 2282 O O . GLU A 1 293 ? 5.247 -4.837 -19.062 1.00 97.81 293 GLU A O 1
ATOM 2287 N N . ALA A 1 294 ? 3.959 -3.053 -19.528 1.00 98.12 294 ALA A N 1
ATOM 2288 C CA . ALA A 1 294 ? 4.588 -2.778 -20.815 1.00 98.12 294 ALA A CA 1
ATOM 2289 C C . ALA A 1 294 ? 6.072 -2.395 -20.674 1.00 98.12 294 ALA A C 1
ATOM 2291 O O . ALA A 1 294 ? 6.896 -2.913 -21.426 1.00 98.12 294 ALA A O 1
ATOM 2292 N N . ASP A 1 295 ? 6.434 -1.554 -19.699 1.00 98.50 295 ASP A N 1
ATOM 2293 C CA . ASP A 1 295 ? 7.831 -1.163 -19.472 1.00 98.50 295 ASP A CA 1
ATOM 2294 C C . ASP A 1 295 ? 8.704 -2.365 -19.099 1.00 98.50 295 ASP A C 1
ATOM 2296 O O . ASP A 1 295 ? 9.770 -2.576 -19.678 1.00 98.50 295 ASP A O 1
ATOM 2300 N N . VAL A 1 296 ? 8.234 -3.197 -18.164 1.00 98.69 296 VAL A N 1
ATOM 2301 C CA . VAL A 1 296 ? 8.945 -4.406 -17.722 1.00 98.69 296 VAL A CA 1
ATOM 2302 C C . VAL A 1 296 ? 9.142 -5.379 -18.882 1.00 98.69 296 VAL A C 1
ATOM 2304 O O . VAL A 1 296 ? 10.227 -5.941 -19.030 1.00 98.69 296 VAL A O 1
ATOM 2307 N N . LEU A 1 297 ? 8.118 -5.585 -19.712 1.00 98.56 297 LEU A N 1
ATOM 2308 C CA . LEU A 1 297 ? 8.211 -6.460 -20.880 1.00 98.56 297 LEU A CA 1
ATOM 2309 C C . LEU A 1 297 ? 9.177 -5.906 -21.934 1.00 98.56 297 LEU A C 1
ATOM 2311 O O . LEU A 1 297 ? 9.974 -6.671 -22.473 1.00 98.56 297 LEU A O 1
ATOM 2315 N N . ASP A 1 298 ? 9.180 -4.599 -22.192 1.00 98.44 298 ASP A N 1
ATOM 2316 C CA . ASP A 1 298 ? 10.160 -3.999 -23.103 1.00 98.44 298 ASP A CA 1
ATOM 2317 C C . ASP A 1 298 ? 11.594 -4.124 -22.555 1.00 98.44 298 ASP A C 1
ATOM 2319 O O . ASP A 1 298 ? 12.523 -4.465 -23.286 1.00 98.44 298 ASP A O 1
ATOM 2323 N N . CYS A 1 299 ? 11.782 -3.967 -21.242 1.00 98.56 299 CYS A N 1
ATOM 2324 C CA . CYS A 1 299 ? 13.075 -4.196 -20.594 1.00 98.56 299 CYS A CA 1
ATOM 2325 C C . CYS A 1 299 ? 13.529 -5.662 -20.695 1.00 98.56 299 CYS A C 1
ATOM 2327 O O . CYS A 1 299 ? 14.705 -5.918 -20.947 1.00 98.56 299 CYS A O 1
ATOM 2329 N N . TRP A 1 300 ? 12.623 -6.636 -20.549 1.00 98.62 300 TRP A N 1
ATOM 2330 C CA . TRP A 1 300 ? 12.933 -8.054 -20.779 1.00 98.62 300 TRP A CA 1
ATOM 2331 C C . TRP A 1 300 ? 13.333 -8.330 -22.226 1.00 98.62 300 TRP A C 1
ATOM 2333 O O . TRP A 1 300 ? 14.304 -9.048 -22.462 1.00 98.62 300 TRP A O 1
ATOM 2343 N N . ARG A 1 301 ? 12.611 -7.741 -23.185 1.00 97.81 301 ARG A N 1
ATOM 2344 C CA . ARG A 1 301 ? 12.898 -7.837 -24.620 1.00 97.81 301 ARG A CA 1
ATOM 2345 C C . ARG A 1 301 ? 14.321 -7.362 -24.924 1.00 97.81 301 ARG A C 1
ATOM 2347 O O . ARG A 1 301 ? 15.071 -8.062 -25.599 1.00 97.81 301 ARG A O 1
ATOM 2354 N N . LEU A 1 302 ? 14.710 -6.219 -24.357 1.00 97.69 302 LEU A N 1
ATOM 2355 C CA . LEU A 1 302 ? 16.054 -5.653 -24.484 1.00 97.69 302 LEU A CA 1
ATOM 2356 C C . LEU A 1 302 ? 17.126 -6.447 -23.725 1.00 97.69 302 LEU A C 1
ATOM 2358 O O . LEU A 1 302 ? 18.247 -6.570 -24.207 1.00 97.69 302 LEU A O 1
ATOM 2362 N N . LEU A 1 303 ? 16.813 -6.976 -22.539 1.00 97.69 303 LEU A N 1
ATOM 2363 C CA . LEU A 1 303 ? 17.759 -7.757 -21.739 1.00 97.69 303 LEU A CA 1
ATOM 2364 C C . LEU A 1 303 ? 18.104 -9.098 -22.397 1.00 97.69 303 LEU A C 1
ATOM 2366 O O . LEU A 1 303 ? 19.247 -9.541 -22.310 1.00 97.69 303 LEU A O 1
ATOM 2370 N N . LEU A 1 304 ? 17.114 -9.741 -23.015 1.00 96.88 304 LEU A N 1
ATOM 2371 C CA . LEU A 1 304 ? 17.268 -11.022 -23.706 1.00 96.88 304 LEU A CA 1
ATOM 2372 C C . LEU A 1 304 ? 17.704 -10.861 -25.168 1.00 96.88 304 LEU A C 1
ATOM 2374 O O . LEU A 1 304 ? 18.037 -11.861 -25.795 1.00 96.88 304 LEU A O 1
ATOM 2378 N N . ASP A 1 305 ? 17.707 -9.628 -25.682 1.00 95.94 305 ASP A N 1
ATOM 2379 C CA . ASP A 1 305 ? 18.014 -9.284 -27.074 1.00 95.94 305 ASP A CA 1
ATOM 2380 C C . ASP A 1 305 ? 17.151 -10.066 -28.081 1.00 95.94 305 ASP A C 1
ATOM 2382 O O . ASP A 1 305 ? 17.632 -10.752 -28.984 1.00 95.94 305 ASP A O 1
ATOM 2386 N N . VAL A 1 306 ? 15.830 -10.003 -27.888 1.00 96.19 306 VAL A N 1
ATOM 2387 C CA . VAL A 1 306 ? 14.845 -10.707 -28.725 1.00 96.19 306 VAL A CA 1
ATOM 2388 C C . VAL A 1 306 ? 13.816 -9.732 -29.289 1.00 96.19 306 VAL A C 1
ATOM 2390 O O . VAL A 1 306 ? 13.493 -8.753 -28.632 1.00 96.19 306 VAL A O 1
ATOM 2393 N N . PRO A 1 307 ? 13.252 -9.971 -30.484 1.00 92.06 307 PRO A N 1
ATOM 2394 C CA . PRO A 1 307 ? 12.213 -9.098 -31.032 1.00 92.06 307 PRO A CA 1
ATOM 2395 C C . PRO A 1 307 ? 10.839 -9.343 -30.390 1.00 92.06 307 PRO A C 1
ATOM 2397 O O . PRO A 1 307 ? 10.084 -8.403 -30.175 1.00 92.06 307 PRO A O 1
ATOM 2400 N N . ASP A 1 308 ? 10.518 -10.596 -30.053 1.00 94.56 308 ASP A N 1
ATOM 2401 C CA . ASP A 1 308 ? 9.231 -10.989 -29.476 1.00 94.56 308 ASP A CA 1
ATOM 2402 C C . ASP A 1 308 ? 9.447 -12.019 -28.358 1.00 94.56 308 ASP A C 1
ATOM 2404 O O . ASP A 1 308 ? 9.978 -13.109 -28.583 1.00 94.56 308 ASP A O 1
ATOM 2408 N N . LEU A 1 309 ? 9.033 -11.664 -27.139 1.00 96.00 309 LEU A N 1
ATOM 2409 C CA . LEU A 1 309 ? 9.178 -12.515 -25.956 1.00 96.00 309 LEU A CA 1
ATOM 2410 C C . LEU A 1 309 ? 8.327 -13.787 -26.038 1.00 96.00 309 LEU A C 1
ATOM 2412 O O . LEU A 1 309 ? 8.788 -14.862 -25.653 1.00 96.00 309 LEU A O 1
ATOM 2416 N N . LYS A 1 310 ? 7.089 -13.687 -26.534 1.00 94.25 310 LYS A N 1
ATOM 2417 C CA . LYS A 1 310 ? 6.162 -14.826 -26.597 1.00 94.25 310 LYS A CA 1
ATOM 2418 C C . LYS A 1 310 ? 6.688 -15.869 -27.573 1.00 94.25 310 LYS A C 1
ATOM 2420 O O . LYS A 1 310 ? 6.721 -17.052 -27.242 1.00 94.25 310 LYS A O 1
ATOM 2425 N N . GLU A 1 311 ? 7.133 -15.430 -28.745 1.00 94.94 311 GLU A N 1
ATOM 2426 C CA . GLU A 1 311 ? 7.715 -16.304 -29.759 1.00 94.94 311 GLU A CA 1
ATOM 2427 C C . GLU A 1 311 ? 9.052 -16.891 -29.302 1.00 94.94 311 GLU A C 1
ATOM 2429 O O . GLU A 1 311 ? 9.294 -18.086 -29.487 1.00 94.94 311 GLU A O 1
ATOM 2434 N N . HIS A 1 312 ? 9.894 -16.099 -28.632 1.00 96.12 312 HIS A N 1
ATOM 2435 C CA . HIS A 1 312 ? 11.139 -16.592 -28.050 1.00 96.12 312 HIS A CA 1
ATOM 2436 C C . HIS A 1 312 ? 10.882 -17.766 -27.091 1.00 96.12 312 HIS A C 1
ATOM 2438 O O . HIS A 1 312 ? 11.372 -18.871 -27.318 1.00 96.12 312 HIS A O 1
ATOM 2444 N N . PHE A 1 313 ? 10.033 -17.592 -26.074 1.00 96.38 313 PHE A N 1
ATOM 2445 C CA . PHE A 1 313 ? 9.762 -18.662 -25.102 1.00 96.38 313 PHE A CA 1
ATOM 2446 C C . PHE A 1 313 ? 8.939 -19.826 -25.660 1.00 96.38 313 PHE A C 1
ATOM 2448 O O . PHE A 1 313 ? 8.901 -20.897 -25.058 1.00 96.38 313 PHE A O 1
ATOM 2455 N N . ARG A 1 314 ? 8.281 -19.655 -26.809 1.00 94.69 314 ARG A N 1
ATOM 2456 C CA . ARG A 1 314 ? 7.641 -20.757 -27.541 1.00 94.69 314 ARG A CA 1
ATOM 2457 C C . ARG A 1 314 ? 8.653 -21.620 -28.302 1.00 94.69 314 ARG A C 1
ATOM 2459 O O . ARG A 1 314 ? 8.364 -22.784 -28.566 1.00 94.69 314 ARG A O 1
ATOM 2466 N N . THR A 1 315 ? 9.799 -21.058 -28.687 1.00 94.00 315 THR A N 1
ATOM 2467 C CA . THR A 1 315 ? 10.749 -21.692 -29.617 1.00 94.00 315 THR A CA 1
ATOM 2468 C C . THR A 1 315 ? 12.037 -22.182 -28.968 1.00 94.00 315 THR A C 1
ATOM 2470 O O . THR A 1 315 ? 12.674 -23.080 -29.523 1.00 94.00 315 THR A O 1
ATOM 2473 N N . ILE A 1 316 ? 12.433 -21.647 -27.808 1.00 94.38 316 ILE A N 1
ATOM 2474 C CA . ILE A 1 316 ? 13.632 -22.138 -27.121 1.00 94.38 316 ILE A CA 1
ATOM 2475 C C . ILE A 1 316 ? 13.468 -23.591 -26.657 1.00 94.38 316 ILE A C 1
ATOM 2477 O O . ILE A 1 316 ? 12.416 -23.999 -26.173 1.00 94.38 316 ILE A O 1
ATOM 2481 N N . ALA A 1 317 ? 14.540 -24.375 -26.796 1.00 90.50 317 ALA A N 1
ATOM 2482 C CA . ALA A 1 317 ? 14.527 -25.809 -26.501 1.00 90.50 317 ALA A CA 1
ATOM 2483 C C . ALA A 1 317 ? 14.350 -26.123 -25.005 1.00 90.50 317 ALA A C 1
ATOM 2485 O O . ALA A 1 317 ? 13.726 -27.123 -24.656 1.00 90.50 317 ALA A O 1
ATOM 2486 N N . THR A 1 318 ? 14.892 -25.264 -24.137 1.00 92.38 318 THR A N 1
ATOM 2487 C CA . THR A 1 318 ? 14.836 -25.415 -22.681 1.00 92.38 318 THR A CA 1
ATOM 2488 C C . THR A 1 318 ? 14.513 -24.065 -22.058 1.00 92.38 318 THR A C 1
ATOM 2490 O O . THR A 1 318 ? 15.244 -23.098 -22.270 1.00 92.38 318 THR A O 1
ATOM 2493 N N . LEU A 1 319 ? 13.424 -24.001 -21.291 1.00 93.50 319 LEU A N 1
ATOM 2494 C CA . LEU A 1 319 ? 13.067 -22.808 -20.529 1.00 93.50 319 LEU A 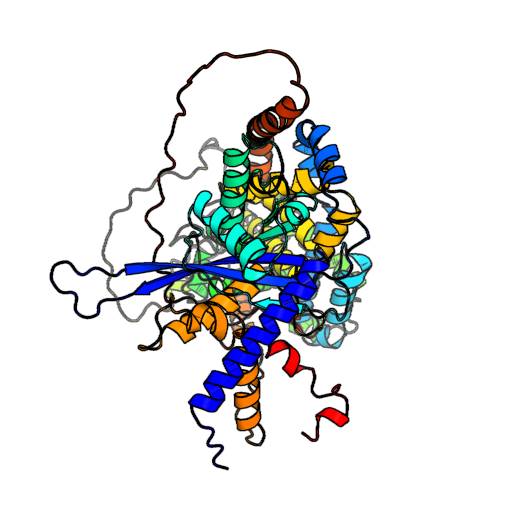CA 1
ATOM 2495 C C . LEU A 1 319 ? 14.028 -22.634 -19.338 1.00 93.50 319 LEU A C 1
ATOM 2497 O O . LEU A 1 319 ? 14.301 -23.626 -18.653 1.00 93.50 319 LEU A O 1
ATOM 2501 N N . PRO A 1 320 ? 14.507 -21.408 -19.053 1.00 94.75 320 PRO A N 1
ATOM 2502 C CA . PRO A 1 320 ? 15.249 -21.131 -17.830 1.00 94.75 320 PRO A CA 1
ATOM 2503 C C . PRO A 1 320 ? 14.437 -21.476 -16.576 1.00 94.75 320 PRO A C 1
ATOM 2505 O O . PRO A 1 320 ? 13.208 -21.383 -16.541 1.00 94.75 320 PRO A O 1
ATOM 2508 N N . THR A 1 321 ? 15.137 -21.864 -15.520 1.00 95.75 321 THR A N 1
ATOM 2509 C CA . THR A 1 321 ? 14.556 -22.120 -14.202 1.00 95.75 321 THR A CA 1
ATOM 2510 C C . THR A 1 321 ? 14.117 -20.821 -13.526 1.00 95.75 321 THR A C 1
ATOM 2512 O O . THR A 1 321 ? 14.586 -19.728 -13.851 1.00 95.75 321 THR A O 1
ATOM 2515 N N . GLY A 1 322 ? 13.252 -20.929 -12.512 1.00 96.06 322 GLY A N 1
ATOM 2516 C CA . GLY A 1 322 ? 12.840 -19.770 -11.712 1.00 96.06 322 GLY A CA 1
ATOM 2517 C C . GLY A 1 322 ? 14.016 -19.018 -11.076 1.00 96.06 322 GLY A C 1
ATOM 2518 O O . GLY A 1 322 ? 14.004 -17.789 -11.029 1.00 96.06 322 GLY A O 1
ATOM 2519 N N . LEU A 1 323 ? 15.065 -19.737 -10.662 1.00 97.12 323 LEU A N 1
ATOM 2520 C CA . LEU A 1 323 ? 16.277 -19.142 -10.097 1.00 97.12 323 LEU A CA 1
ATOM 2521 C C . LEU A 1 323 ? 17.073 -18.345 -11.141 1.00 97.12 323 LEU A C 1
ATOM 2523 O O . LEU A 1 323 ? 17.560 -17.255 -10.840 1.00 97.12 323 LEU A O 1
ATOM 2527 N N . GLU A 1 324 ? 17.184 -18.858 -12.368 1.00 97.88 324 GLU A N 1
ATOM 2528 C CA . GLU A 1 324 ? 17.854 -18.160 -13.472 1.00 97.88 324 GLU A CA 1
ATOM 2529 C C . GLU A 1 324 ? 17.085 -16.898 -13.874 1.00 97.88 324 GLU A C 1
ATOM 2531 O O . GLU A 1 324 ? 17.681 -15.822 -13.964 1.00 97.88 324 GLU A O 1
ATOM 2536 N N . PHE A 1 325 ? 15.755 -16.990 -14.009 1.00 98.25 325 PHE A N 1
ATOM 2537 C CA . PHE A 1 325 ? 14.907 -15.819 -14.249 1.00 98.25 325 PHE A CA 1
ATOM 2538 C C . PHE A 1 325 ? 15.022 -14.786 -13.131 1.00 98.25 325 PHE A C 1
ATOM 2540 O O . PHE A 1 325 ? 15.114 -13.592 -13.406 1.00 98.25 325 PHE A O 1
ATOM 2547 N N . PHE A 1 326 ? 15.063 -15.221 -11.873 1.00 98.38 326 PHE A N 1
ATOM 2548 C CA . PHE A 1 326 ? 15.258 -14.324 -10.739 1.00 98.38 326 PHE A CA 1
ATOM 2549 C C . PHE A 1 326 ? 16.622 -13.615 -10.787 1.00 98.38 326 PHE A C 1
ATOM 2551 O O . PHE A 1 326 ? 16.702 -12.414 -10.528 1.00 98.38 326 PHE A O 1
ATOM 2558 N N . GLY A 1 327 ? 17.689 -14.322 -11.177 1.00 98.25 327 GLY A N 1
ATOM 2559 C CA . GLY A 1 327 ? 19.012 -13.734 -11.401 1.00 98.25 327 GLY A CA 1
ATOM 2560 C C . GLY A 1 327 ? 19.015 -12.679 -12.512 1.00 98.25 327 GLY A C 1
ATOM 2561 O O . GLY A 1 327 ? 19.544 -11.584 -12.318 1.00 98.25 327 GLY A O 1
ATOM 2562 N N . MET A 1 328 ? 18.367 -12.965 -13.643 1.00 98.44 328 MET A N 1
ATOM 2563 C CA . MET A 1 328 ? 18.198 -12.006 -14.743 1.00 98.44 328 MET A CA 1
ATOM 2564 C C . MET A 1 328 ? 17.359 -10.791 -14.326 1.00 98.44 328 MET A C 1
ATOM 2566 O O . MET A 1 328 ? 17.707 -9.654 -14.640 1.00 98.44 328 MET A O 1
ATOM 2570 N N . ALA A 1 329 ? 16.288 -11.009 -13.564 1.00 98.56 329 ALA A N 1
ATOM 2571 C CA . ALA A 1 329 ? 15.413 -9.943 -13.095 1.00 98.56 329 ALA A CA 1
ATOM 2572 C C . ALA A 1 329 ? 16.122 -8.965 -12.147 1.00 98.56 329 ALA A C 1
ATOM 2574 O O . ALA A 1 329 ? 15.828 -7.774 -12.181 1.00 98.56 329 ALA A O 1
ATOM 2575 N N . LYS A 1 330 ? 17.104 -9.427 -11.361 1.00 98.38 330 LYS A N 1
ATOM 2576 C CA . LYS A 1 330 ? 17.957 -8.528 -10.565 1.00 98.38 330 LYS A CA 1
ATOM 2577 C C . LYS A 1 330 ? 18.736 -7.558 -11.444 1.00 98.38 330 LYS A C 1
ATOM 2579 O O . LYS A 1 330 ? 18.773 -6.370 -11.142 1.00 98.38 330 LYS A O 1
ATOM 2584 N N . VAL A 1 331 ? 19.303 -8.043 -12.551 1.00 97.94 331 VAL A N 1
ATOM 2585 C CA . VAL A 1 331 ? 19.978 -7.185 -13.540 1.00 97.94 331 VAL A CA 1
ATOM 2586 C C . VAL A 1 331 ? 18.987 -6.190 -14.143 1.00 97.94 331 VAL A C 1
ATOM 2588 O O . VAL A 1 331 ? 19.300 -5.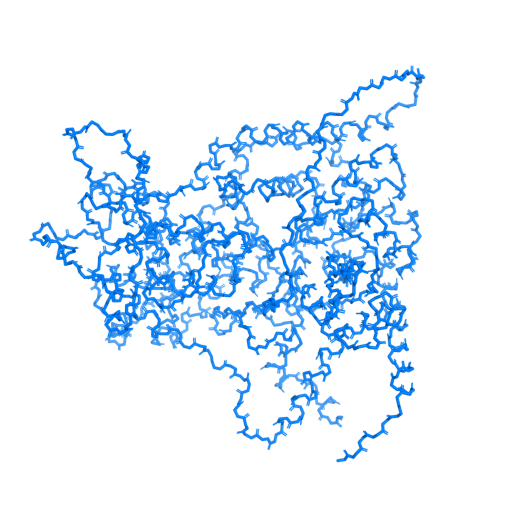005 -14.240 1.00 97.94 331 VAL A O 1
ATOM 2591 N N . LEU A 1 332 ? 17.780 -6.651 -14.488 1.00 98.31 332 LEU A N 1
ATOM 2592 C CA . LEU A 1 332 ? 16.711 -5.799 -15.011 1.00 98.31 332 LEU A CA 1
ATOM 2593 C C . LEU A 1 332 ? 16.375 -4.660 -14.038 1.00 98.31 332 LEU A C 1
ATOM 2595 O O . LEU A 1 332 ? 16.393 -3.498 -14.434 1.00 98.31 332 LEU A O 1
ATOM 2599 N N . VAL A 1 333 ? 16.124 -4.971 -12.764 1.00 98.25 333 VAL A N 1
ATOM 2600 C CA . VAL A 1 333 ? 15.784 -3.968 -11.742 1.00 98.25 333 VAL A CA 1
ATOM 2601 C C . VAL A 1 333 ? 16.939 -3.000 -11.503 1.00 98.25 333 VAL A C 1
ATOM 2603 O O . VAL A 1 333 ? 16.721 -1.791 -11.473 1.00 98.25 333 VAL A O 1
ATOM 2606 N N . THR A 1 334 ? 18.175 -3.492 -11.383 1.00 96.94 334 THR A N 1
ATOM 2607 C CA . THR A 1 334 ? 19.346 -2.619 -11.210 1.00 96.94 334 THR A CA 1
ATOM 2608 C C . THR A 1 334 ? 19.479 -1.623 -12.360 1.00 96.94 334 THR A C 1
ATOM 2610 O O . THR A 1 334 ? 19.756 -0.451 -12.102 1.00 96.94 334 THR A O 1
ATOM 2613 N N . ARG A 1 335 ? 19.225 -2.063 -13.596 1.00 96.94 335 ARG A N 1
ATOM 2614 C CA . ARG A 1 335 ? 19.392 -1.254 -14.803 1.00 96.94 335 ARG A CA 1
ATOM 2615 C C . ARG A 1 335 ? 18.217 -0.328 -15.103 1.00 96.94 335 ARG A C 1
ATOM 2617 O O . ARG A 1 335 ? 18.456 0.803 -15.486 1.00 96.94 335 ARG A O 1
ATOM 2624 N N . TRP A 1 336 ? 16.968 -0.757 -14.930 1.00 98.12 336 TRP A N 1
ATOM 2625 C CA . TRP A 1 336 ? 15.794 0.023 -15.363 1.00 98.12 336 TRP A CA 1
ATOM 2626 C C . TRP A 1 336 ? 14.834 0.440 -14.247 1.00 98.12 336 TRP A C 1
ATOM 2628 O O . TRP A 1 336 ? 13.869 1.145 -14.517 1.00 98.12 336 TRP A O 1
ATOM 2638 N N . ALA A 1 337 ? 15.087 0.063 -12.995 1.00 97.19 337 ALA A N 1
ATOM 2639 C CA . ALA A 1 337 ? 14.218 0.397 -11.868 1.00 97.19 337 ALA A CA 1
ATOM 2640 C C . ALA A 1 337 ? 15.023 0.718 -10.598 1.00 97.19 337 ALA A C 1
ATOM 2642 O O . ALA A 1 337 ? 14.736 0.204 -9.517 1.00 97.19 337 ALA A O 1
ATOM 2643 N N . SER A 1 338 ? 16.056 1.559 -10.727 1.00 95.56 338 SER A N 1
ATOM 2644 C CA . SER A 1 338 ? 16.856 2.010 -9.587 1.00 95.56 338 SER A CA 1
ATOM 2645 C C . SER A 1 338 ? 17.227 3.493 -9.662 1.00 95.56 338 SER A C 1
ATOM 2647 O O . SER A 1 338 ? 17.484 4.053 -10.732 1.00 95.56 338 SER A O 1
ATOM 2649 N N . GLY A 1 339 ? 17.356 4.127 -8.494 1.00 93.19 339 GLY A N 1
ATOM 2650 C CA . GLY A 1 339 ? 17.835 5.509 -8.399 1.00 93.19 339 GLY A CA 1
ATOM 2651 C C . GLY A 1 339 ? 19.257 5.704 -8.948 1.00 93.19 339 GLY A C 1
ATOM 2652 O O . GLY A 1 339 ? 19.572 6.774 -9.468 1.00 93.19 339 GLY A O 1
ATOM 2653 N N . HIS A 1 340 ? 20.109 4.673 -8.885 1.00 93.75 340 HIS A N 1
ATOM 2654 C CA . HIS A 1 340 ? 21.444 4.712 -9.490 1.00 93.75 340 HIS A CA 1
ATOM 2655 C C . HIS A 1 340 ? 21.357 4.789 -11.018 1.00 93.75 340 HIS A C 1
ATOM 2657 O O . HIS A 1 340 ? 21.946 5.686 -11.615 1.00 93.75 340 HIS A O 1
ATOM 2663 N N . ALA A 1 341 ? 20.556 3.912 -11.626 1.00 96.12 341 ALA A N 1
ATOM 2664 C CA . ALA A 1 341 ? 20.296 3.894 -13.061 1.00 96.12 341 ALA A CA 1
ATOM 2665 C C . ALA A 1 341 ? 19.707 5.217 -13.571 1.00 96.12 341 ALA A C 1
ATOM 2667 O O . ALA A 1 341 ? 20.158 5.750 -14.583 1.00 96.12 341 ALA A O 1
ATOM 2668 N N . ARG A 1 342 ? 18.758 5.802 -12.829 1.00 96.62 342 ARG A N 1
ATOM 2669 C CA . ARG A 1 342 ? 18.206 7.131 -13.129 1.00 96.62 342 ARG A CA 1
ATOM 2670 C C . ARG A 1 342 ? 19.304 8.197 -13.192 1.00 96.62 342 ARG A C 1
ATOM 2672 O O . ARG A 1 342 ? 19.353 8.981 -14.135 1.00 96.62 342 ARG A O 1
ATOM 2679 N N . ASN A 1 343 ? 20.181 8.242 -12.189 1.00 96.19 343 ASN A N 1
ATOM 2680 C CA . ASN A 1 343 ? 21.254 9.239 -12.125 1.00 96.19 343 ASN A CA 1
ATOM 2681 C C . ASN A 1 343 ? 22.320 9.010 -13.209 1.00 96.19 343 ASN A C 1
ATOM 2683 O O . ASN A 1 343 ? 22.811 9.975 -13.793 1.00 96.19 343 ASN A O 1
ATOM 2687 N N . ALA A 1 344 ? 22.633 7.750 -13.518 1.00 96.00 344 ALA A N 1
ATOM 2688 C CA . ALA A 1 344 ? 23.496 7.385 -14.635 1.00 96.00 344 ALA A CA 1
ATOM 2689 C C . ALA A 1 344 ? 22.925 7.884 -15.972 1.00 96.00 344 ALA A C 1
ATOM 2691 O O . ALA A 1 344 ? 23.629 8.563 -16.717 1.00 96.00 344 ALA A O 1
ATOM 2692 N N . ALA A 1 345 ? 21.632 7.642 -16.227 1.00 96.69 345 ALA A N 1
ATOM 2693 C CA . ALA A 1 345 ? 20.945 8.112 -17.430 1.00 96.69 345 ALA A CA 1
ATOM 2694 C C . ALA A 1 345 ? 20.961 9.647 -17.559 1.00 96.69 345 ALA A C 1
ATOM 2696 O O . ALA A 1 345 ? 21.128 10.169 -18.655 1.00 96.69 345 ALA A O 1
ATOM 2697 N N . LEU A 1 346 ? 20.865 10.390 -16.451 1.00 96.06 346 LEU A N 1
ATOM 2698 C CA . LEU A 1 346 ? 20.963 11.857 -16.459 1.00 96.06 346 LEU A CA 1
ATOM 2699 C C . LEU A 1 346 ? 22.379 12.395 -16.701 1.00 96.06 346 LEU A C 1
ATOM 2701 O O . LEU A 1 346 ? 22.518 13.590 -16.955 1.00 96.06 346 LEU A O 1
ATOM 2705 N N . THR A 1 347 ? 23.411 11.557 -16.594 1.00 94.00 347 THR A N 1
ATOM 2706 C CA . THR A 1 347 ? 24.808 12.000 -16.676 1.00 94.00 347 THR A CA 1
ATOM 2707 C C . THR A 1 347 ? 25.334 11.913 -18.103 1.00 94.00 347 THR A C 1
ATOM 2709 O O . THR A 1 347 ? 25.503 12.938 -18.755 1.00 94.00 347 THR A O 1
ATOM 2712 N N . SER A 1 348 ? 25.597 10.701 -18.596 1.00 92.19 348 SER A N 1
ATOM 2713 C CA . SER A 1 348 ? 26.064 10.462 -19.965 1.00 92.19 348 SER A CA 1
ATOM 2714 C C . SER A 1 348 ? 25.978 8.973 -20.320 1.00 92.19 348 SER A C 1
ATOM 2716 O O . SER A 1 348 ? 25.752 8.118 -19.458 1.00 92.19 348 SER A O 1
ATOM 2718 N N . ALA A 1 349 ? 26.219 8.645 -21.593 1.00 91.88 349 ALA A N 1
ATOM 2719 C CA . ALA A 1 349 ? 26.225 7.265 -22.078 1.00 91.88 349 ALA A CA 1
ATOM 2720 C C . ALA A 1 349 ? 27.296 6.384 -21.403 1.00 91.88 349 ALA A C 1
ATOM 2722 O O . ALA A 1 349 ? 27.142 5.164 -21.373 1.00 91.88 349 ALA A O 1
ATOM 2723 N N . GLU A 1 350 ? 28.381 6.973 -20.887 1.00 92.44 350 GLU A N 1
ATOM 2724 C CA . GLU A 1 350 ? 29.483 6.250 -20.233 1.00 92.44 350 GLU A CA 1
ATOM 2725 C C . GLU A 1 350 ? 29.045 5.613 -18.910 1.00 92.44 350 GLU A C 1
ATOM 2727 O O . GLU A 1 350 ? 29.415 4.480 -18.612 1.00 92.44 350 GLU A O 1
ATOM 2732 N N . PHE A 1 351 ? 28.211 6.318 -18.144 1.00 92.88 351 PHE A N 1
ATOM 2733 C CA . PHE A 1 351 ? 27.722 5.848 -16.847 1.00 92.88 351 PHE A CA 1
ATOM 2734 C C . PHE A 1 351 ? 26.539 4.882 -16.973 1.00 92.88 351 PHE A C 1
ATOM 2736 O O . PHE A 1 351 ? 26.191 4.213 -16.003 1.00 92.88 351 PHE A O 1
ATOM 2743 N N . TRP A 1 352 ? 25.922 4.799 -18.155 1.00 92.94 352 TRP A N 1
ATOM 2744 C CA . TRP A 1 352 ? 24.804 3.906 -18.435 1.00 92.94 352 TRP A CA 1
ATOM 2745 C C . TRP A 1 352 ? 25.271 2.533 -18.941 1.00 92.94 352 TRP A C 1
ATOM 2747 O O . TRP A 1 352 ? 25.898 2.409 -20.001 1.00 92.94 352 TRP A O 1
ATOM 2757 N N . ASP A 1 353 ? 24.898 1.479 -18.214 1.00 90.19 353 ASP A N 1
ATOM 2758 C CA . ASP A 1 353 ? 25.295 0.087 -18.465 1.00 90.19 353 ASP A CA 1
ATOM 2759 C C . ASP A 1 353 ? 24.285 -0.710 -19.320 1.00 90.19 353 ASP A C 1
ATOM 2761 O O . ASP A 1 353 ? 24.436 -1.921 -19.503 1.00 90.19 353 ASP A O 1
ATOM 2765 N N . GLY A 1 354 ? 23.250 -0.046 -19.843 1.00 92.50 354 GLY A N 1
ATOM 2766 C CA . GLY A 1 354 ? 22.216 -0.651 -20.679 1.00 92.50 354 GLY A CA 1
ATOM 2767 C C . GLY A 1 354 ? 22.373 -0.404 -22.185 1.00 92.50 354 GLY A C 1
ATOM 2768 O O . GLY A 1 354 ? 23.382 0.150 -22.641 1.00 92.50 354 GLY A O 1
ATOM 2769 N N . PRO A 1 355 ? 21.350 -0.793 -22.974 1.00 93.81 355 PRO A N 1
ATOM 2770 C CA . PRO A 1 355 ? 21.306 -0.566 -24.414 1.00 93.81 355 PRO A CA 1
ATOM 2771 C C . PRO A 1 355 ? 21.429 0.919 -24.755 1.00 93.81 355 PRO A C 1
ATOM 2773 O O . PRO A 1 355 ? 20.886 1.781 -24.056 1.00 93.81 355 PRO A O 1
ATOM 2776 N N . LYS A 1 356 ? 22.131 1.203 -25.850 1.00 93.19 356 LYS A N 1
ATOM 2777 C CA . LYS A 1 356 ? 22.355 2.545 -26.393 1.00 93.19 356 LYS A CA 1
ATOM 2778 C C . LYS A 1 356 ? 21.803 2.579 -27.812 1.00 93.19 356 LYS A C 1
ATOM 2780 O O . LYS A 1 356 ? 22.014 1.631 -28.568 1.00 93.19 356 LYS A O 1
ATOM 2785 N N . ALA A 1 357 ? 21.091 3.640 -28.174 1.00 83.69 357 ALA A N 1
ATOM 2786 C CA . ALA A 1 357 ? 20.624 3.799 -29.544 1.00 83.69 357 ALA A CA 1
ATOM 2787 C C . ALA A 1 357 ? 21.822 4.010 -30.497 1.00 83.69 357 ALA A C 1
ATOM 2789 O O . ALA A 1 357 ? 22.796 4.661 -30.109 1.00 83.69 357 ALA A O 1
ATOM 2790 N N . PRO A 1 358 ? 21.773 3.485 -31.736 1.00 73.38 358 PRO A N 1
ATOM 2791 C CA . PRO A 1 358 ? 22.808 3.743 -32.735 1.00 73.38 358 PRO A CA 1
ATOM 2792 C C . PRO A 1 358 ? 22.932 5.247 -33.019 1.00 73.38 358 PRO A C 1
ATOM 2794 O O . PRO A 1 358 ? 21.918 5.904 -33.250 1.00 73.38 358 PRO A O 1
ATOM 2797 N N . LEU A 1 359 ? 24.163 5.772 -33.045 1.00 59.56 359 LEU A N 1
ATOM 2798 C CA . LEU A 1 359 ? 24.459 7.189 -33.324 1.00 59.56 359 LEU A CA 1
ATOM 2799 C C . LEU A 1 359 ? 24.019 7.642 -34.732 1.00 59.56 359 LEU A C 1
ATOM 2801 O O . LEU A 1 359 ? 23.782 8.828 -34.939 1.00 59.56 359 LEU A O 1
ATOM 2805 N N . ASP A 1 360 ? 23.883 6.707 -35.677 1.00 48.72 360 ASP A N 1
ATOM 2806 C CA . ASP A 1 360 ? 23.738 7.009 -37.110 1.00 48.72 360 ASP A CA 1
ATOM 2807 C C . ASP A 1 360 ? 22.290 7.226 -37.576 1.00 48.72 360 ASP A C 1
ATOM 2809 O O . ASP A 1 360 ? 22.060 7.657 -38.704 1.00 48.72 360 ASP A O 1
ATOM 2813 N N . ASN A 1 361 ? 21.306 6.975 -36.711 1.00 45.12 361 ASN A N 1
ATOM 2814 C CA . ASN A 1 361 ? 19.909 7.266 -37.004 1.00 45.12 361 ASN A CA 1
ATOM 2815 C C . ASN A 1 361 ? 19.468 8.438 -36.129 1.00 45.12 361 ASN A C 1
ATOM 2817 O O . ASN A 1 361 ? 18.981 8.222 -35.015 1.00 45.12 361 ASN A O 1
ATOM 2821 N N . LEU A 1 362 ? 19.608 9.664 -36.656 1.00 42.09 362 LEU A N 1
ATOM 2822 C CA . LEU A 1 362 ? 18.738 10.775 -36.264 1.00 42.09 362 LEU A CA 1
ATOM 2823 C C . LEU A 1 362 ? 17.324 10.199 -36.236 1.00 42.09 362 LEU A C 1
ATOM 2825 O O . LEU A 1 362 ? 16.813 9.740 -37.254 1.00 42.09 362 LEU A O 1
ATOM 2829 N N . SER A 1 363 ? 16.768 10.079 -35.037 1.00 40.47 363 SER A N 1
ATOM 2830 C CA . SER A 1 363 ? 15.427 9.557 -34.857 1.00 40.47 363 SER A CA 1
ATOM 2831 C C . SER A 1 363 ? 14.494 10.381 -35.744 1.00 40.47 363 SER A C 1
ATOM 2833 O O . SER A 1 363 ? 14.495 11.606 -35.640 1.00 40.47 363 SER A O 1
ATOM 2835 N N . ASP A 1 364 ? 13.669 9.735 -36.570 1.00 37.22 364 ASP A N 1
ATOM 2836 C CA . ASP A 1 364 ? 12.546 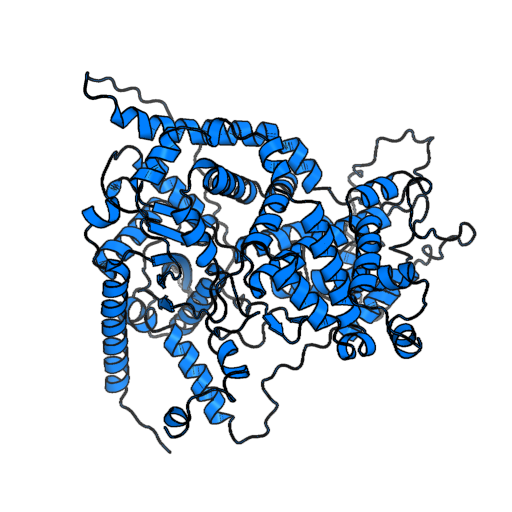10.360 -37.293 1.00 37.22 364 ASP A CA 1
ATOM 2837 C C . ASP A 1 364 ? 11.465 10.915 -36.319 1.00 37.22 364 ASP A C 1
ATOM 2839 O O . ASP A 1 364 ? 10.290 11.070 -36.660 1.00 37.22 364 ASP A O 1
ATOM 2843 N N . CYS A 1 365 ? 11.834 11.237 -35.072 1.00 42.25 365 CYS A N 1
ATOM 2844 C CA . CYS A 1 365 ? 10.999 11.919 -34.087 1.00 42.25 365 CYS A CA 1
ATOM 2845 C C . CYS A 1 365 ? 10.686 13.377 -34.464 1.00 42.25 365 CYS A C 1
ATOM 2847 O O . CYS A 1 365 ? 9.851 14.002 -33.809 1.00 42.25 365 CYS A O 1
ATOM 2849 N N . ASP A 1 366 ? 11.294 13.886 -35.540 1.00 36.09 366 ASP A N 1
ATOM 2850 C CA . ASP A 1 366 ? 10.891 15.121 -36.221 1.00 36.09 366 ASP A CA 1
ATOM 2851 C C . ASP A 1 366 ? 9.661 14.938 -37.127 1.00 36.09 366 ASP A C 1
ATOM 2853 O O . ASP A 1 366 ? 9.223 15.893 -37.767 1.00 36.09 366 ASP A O 1
ATOM 2857 N N . SER A 1 367 ? 9.031 13.753 -37.174 1.00 38.78 367 SER A N 1
ATOM 2858 C CA . SER A 1 367 ? 7.700 13.670 -37.777 1.00 38.78 367 SER A CA 1
ATOM 2859 C C . SER A 1 367 ? 6.713 14.544 -36.980 1.00 38.78 367 SER A C 1
ATOM 2861 O O . SER A 1 367 ? 6.462 14.383 -35.779 1.00 38.78 367 SER A O 1
ATOM 2863 N N . ASP A 1 368 ? 6.158 15.540 -37.667 1.00 40.31 368 ASP A N 1
ATOM 2864 C CA . ASP A 1 368 ? 5.236 16.549 -37.135 1.00 40.31 368 ASP A CA 1
ATOM 2865 C C . ASP A 1 368 ? 3.867 15.986 -36.711 1.00 40.31 368 ASP A C 1
ATOM 2867 O O . ASP A 1 368 ? 2.964 16.744 -36.367 1.00 40.31 368 ASP A O 1
ATOM 2871 N N . THR A 1 369 ? 3.689 14.661 -36.701 1.00 37.81 369 THR A N 1
ATOM 2872 C CA . THR A 1 369 ? 2.401 14.023 -36.408 1.00 37.81 369 THR A CA 1
ATOM 2873 C C . THR A 1 369 ? 2.508 13.162 -35.149 1.00 37.81 369 THR A C 1
ATOM 2875 O O . THR A 1 369 ? 3.140 12.108 -35.181 1.00 37.81 369 THR A O 1
ATOM 2878 N N . PRO A 1 370 ? 1.903 13.572 -34.021 1.00 42.84 370 PRO A N 1
ATOM 2879 C CA . PRO A 1 370 ? 1.736 12.697 -32.868 1.00 42.84 370 PRO A CA 1
ATOM 2880 C C . PRO A 1 370 ? 1.046 11.389 -33.282 1.00 42.84 370 PRO A C 1
ATOM 2882 O O . PRO A 1 370 ? 0.027 11.418 -33.968 1.00 42.84 370 PRO A O 1
ATOM 2885 N N . LEU A 1 371 ? 1.513 10.234 -32.796 1.00 46.00 371 LEU A N 1
ATOM 2886 C CA . LEU A 1 371 ? 0.743 8.979 -32.889 1.00 46.00 371 LEU A CA 1
ATOM 2887 C C . LEU A 1 371 ? -0.643 9.103 -32.215 1.00 46.00 371 LEU A C 1
ATOM 2889 O O . LEU A 1 371 ? -1.572 8.383 -32.575 1.00 46.00 371 LEU A O 1
ATOM 2893 N N . ALA A 1 372 ? -0.799 10.061 -31.292 1.00 44.16 372 ALA A N 1
ATOM 2894 C CA . ALA A 1 372 ? -2.077 10.465 -30.705 1.00 44.16 372 ALA A CA 1
ATOM 2895 C C . ALA A 1 372 ? -2.996 11.256 -31.670 1.00 44.16 372 ALA A C 1
ATOM 2897 O O . ALA A 1 372 ? -4.213 11.207 -31.511 1.00 44.16 372 ALA A O 1
ATOM 2898 N N . ASP A 1 373 ? -2.452 11.926 -32.695 1.00 38.75 373 ASP A N 1
ATOM 2899 C CA . ASP A 1 373 ? -3.208 12.751 -33.658 1.00 38.75 373 ASP A CA 1
ATOM 2900 C C . ASP A 1 373 ? -3.717 11.963 -34.876 1.00 38.75 373 ASP A C 1
ATOM 2902 O O . ASP A 1 373 ? -4.565 12.455 -35.623 1.00 38.75 373 ASP A O 1
ATOM 2906 N N . ILE A 1 374 ? -3.297 10.705 -35.062 1.00 41.03 374 ILE A N 1
ATOM 2907 C CA . ILE A 1 374 ? -3.781 9.848 -36.165 1.00 41.03 374 ILE A CA 1
ATOM 2908 C C . ILE A 1 374 ? -5.298 9.565 -36.049 1.00 41.03 374 ILE A C 1
ATOM 2910 O O . ILE A 1 374 ? -5.943 9.202 -37.031 1.00 41.03 374 ILE A O 1
ATOM 2914 N N . GLN A 1 375 ? -5.913 9.798 -34.883 1.00 41.78 375 GLN A N 1
ATOM 2915 C CA . GLN A 1 375 ? -7.357 9.620 -34.665 1.00 41.78 375 GLN A CA 1
ATOM 2916 C C . GLN A 1 375 ? -8.182 10.923 -34.763 1.00 41.78 375 GLN A C 1
ATOM 2918 O O . GLN A 1 375 ? -9.407 10.872 -34.672 1.00 41.78 375 GLN A O 1
ATOM 2923 N N . GLY A 1 376 ? -7.548 12.079 -35.000 1.00 35.12 376 GLY A N 1
ATOM 2924 C CA . GLY A 1 376 ? -8.181 13.406 -34.969 1.00 35.12 376 GLY A CA 1
ATOM 2925 C C . GLY A 1 376 ? -8.795 13.915 -36.281 1.00 35.12 376 GLY A C 1
ATOM 2926 O O . GLY A 1 376 ? -9.273 15.048 -36.326 1.00 35.12 376 GLY A O 1
ATOM 2927 N N . ILE A 1 377 ? -8.834 13.123 -37.359 1.00 33.00 377 ILE A N 1
ATOM 2928 C CA . ILE A 1 377 ? -9.540 13.502 -38.599 1.00 33.00 377 ILE A CA 1
ATOM 2929 C C . ILE A 1 377 ? -11.012 13.097 -38.483 1.00 33.00 377 ILE A C 1
ATOM 2931 O O . ILE A 1 377 ? -11.483 12.240 -39.217 1.00 33.00 377 ILE A O 1
ATOM 2935 N N . CYS A 1 378 ? -11.729 13.676 -37.522 1.00 31.75 378 CYS A N 1
ATOM 2936 C CA . CYS A 1 378 ? -13.180 13.871 -37.559 1.00 31.75 378 CYS A CA 1
ATOM 2937 C C . CYS A 1 378 ? -13.593 14.713 -36.345 1.00 31.75 378 CYS A C 1
ATOM 2939 O O . CYS A 1 378 ? -13.792 14.182 -35.256 1.00 31.75 378 CYS A O 1
ATOM 2941 N N . SER A 1 379 ? -13.812 16.008 -36.593 1.00 28.08 379 SER A N 1
ATOM 2942 C CA . SER A 1 379 ? -14.507 17.007 -35.752 1.00 28.08 379 SER A CA 1
ATOM 2943 C C . SER A 1 379 ? -13.582 18.043 -35.112 1.00 28.08 379 SER A C 1
ATOM 2945 O O . SER A 1 379 ? -13.045 17.867 -34.025 1.00 28.08 379 SER A O 1
ATOM 2947 N N . GLY A 1 380 ? -13.425 19.165 -35.819 1.00 27.09 380 GLY A N 1
ATOM 2948 C CA . GLY A 1 380 ? -12.732 20.346 -35.321 1.00 27.09 380 GLY A CA 1
ATOM 2949 C C . GLY A 1 380 ? -13.512 21.092 -34.238 1.00 27.09 380 GLY A C 1
ATOM 2950 O O . GLY A 1 380 ? -14.730 20.965 -34.149 1.00 27.09 380 GLY A O 1
ATOM 2951 N N . HIS A 1 381 ? -12.781 21.879 -33.446 1.00 26.77 381 HIS A N 1
ATOM 2952 C CA . HIS A 1 381 ? -12.991 23.307 -33.153 1.00 26.77 381 HIS A CA 1
ATOM 2953 C C . HIS A 1 381 ? -11.833 23.753 -32.241 1.00 26.77 381 HIS A C 1
ATOM 2955 O O . HIS A 1 381 ? -11.871 23.576 -31.027 1.00 26.77 381 HIS A O 1
ATOM 2961 N N . ALA A 1 382 ? -10.775 24.304 -32.838 1.00 27.23 382 ALA A N 1
ATOM 2962 C CA . ALA A 1 382 ? -9.670 24.910 -32.104 1.00 27.23 382 ALA A CA 1
ATOM 2963 C C . ALA A 1 382 ? -10.082 26.308 -31.618 1.00 27.23 382 ALA A C 1
ATOM 2965 O O . ALA A 1 382 ? -10.457 27.158 -32.427 1.00 27.23 382 ALA A O 1
ATOM 2966 N N . GLN A 1 383 ? -9.989 26.561 -30.312 1.00 28.38 383 GLN A N 1
ATOM 2967 C CA . GLN A 1 383 ? -9.984 27.918 -29.769 1.00 28.38 383 GLN A CA 1
ATOM 2968 C C . GLN A 1 383 ? -8.593 28.244 -29.223 1.00 28.38 383 GLN A C 1
ATOM 2970 O O . GLN A 1 383 ? -8.044 27.535 -28.384 1.00 28.38 383 GLN A O 1
ATOM 2975 N N . ASN A 1 384 ? -8.033 29.325 -29.764 1.00 29.34 384 ASN A N 1
ATOM 2976 C CA . ASN A 1 384 ? -6.754 29.917 -29.402 1.00 29.34 384 ASN A CA 1
ATOM 2977 C C . ASN A 1 384 ? -6.774 30.452 -27.966 1.00 29.34 384 ASN A C 1
ATOM 2979 O O . ASN A 1 384 ? -7.526 31.378 -27.667 1.00 29.34 384 ASN A O 1
ATOM 2983 N N . THR A 1 385 ? -5.850 29.984 -27.128 1.00 26.14 385 THR A N 1
ATOM 2984 C CA . THR A 1 385 ? -5.417 30.715 -25.931 1.00 26.14 385 THR A CA 1
ATOM 2985 C C . THR A 1 385 ? -3.902 30.852 -25.927 1.00 26.14 385 THR A C 1
ATOM 2987 O O . THR A 1 385 ? -3.158 29.872 -25.948 1.00 26.14 385 THR A O 1
ATOM 2990 N N . THR A 1 386 ? -3.465 32.105 -25.933 1.00 25.23 386 THR A N 1
ATOM 2991 C CA . THR A 1 386 ? -2.081 32.572 -25.968 1.00 25.23 386 THR A CA 1
ATOM 2992 C C . THR A 1 386 ? -1.314 32.103 -24.727 1.00 25.23 386 THR A C 1
ATOM 2994 O O . THR A 1 386 ? -1.710 32.384 -23.598 1.00 25.23 386 THR A O 1
ATOM 2997 N N . ARG A 1 387 ? -0.213 31.371 -24.946 1.00 31.42 387 ARG A N 1
ATOM 2998 C CA . ARG A 1 387 ? 0.690 30.828 -23.918 1.00 31.42 387 ARG A CA 1
ATOM 2999 C C . ARG A 1 387 ? 1.539 31.928 -23.273 1.00 31.42 387 ARG A C 1
ATOM 3001 O O . ARG A 1 387 ? 2.191 32.692 -23.978 1.00 31.42 387 ARG A O 1
ATOM 3008 N N . VAL A 1 388 ? 1.629 31.913 -21.943 1.00 26.41 388 VAL A N 1
ATOM 3009 C CA . VAL A 1 388 ? 2.777 32.461 -21.207 1.00 26.41 388 VAL A CA 1
ATOM 3010 C C . VAL A 1 388 ? 3.637 31.275 -20.782 1.00 26.41 388 VAL A C 1
ATOM 3012 O O . VAL A 1 388 ? 3.248 30.484 -19.927 1.00 26.41 388 VAL A O 1
ATOM 3015 N N . SER A 1 389 ? 4.787 31.123 -21.432 1.00 29.16 389 SER A N 1
ATOM 3016 C CA . SER A 1 389 ? 5.777 30.093 -21.125 1.00 29.16 389 SER A CA 1
ATOM 3017 C C . SER A 1 389 ? 6.543 30.493 -19.864 1.00 29.16 389 SER A C 1
ATOM 3019 O O . SER A 1 389 ? 7.337 31.432 -19.896 1.00 29.16 389 SER A O 1
ATOM 3021 N N . LEU A 1 390 ? 6.320 29.797 -18.750 1.00 27.28 390 LEU A N 1
ATOM 3022 C CA . LEU A 1 390 ? 7.224 29.876 -17.602 1.00 27.28 390 LEU A CA 1
ATOM 3023 C C . LEU A 1 390 ? 8.482 29.035 -17.902 1.00 27.28 390 LEU A C 1
ATOM 3025 O O . LEU A 1 390 ? 8.353 27.935 -18.445 1.00 27.28 390 LEU A O 1
ATOM 3029 N N . PRO A 1 391 ? 9.697 29.532 -17.606 1.00 26.58 391 PRO A N 1
ATOM 3030 C CA . PRO A 1 391 ? 10.933 28.831 -17.936 1.00 26.58 391 PRO A CA 1
ATOM 3031 C C . PRO A 1 391 ? 11.129 27.573 -17.075 1.00 26.58 391 PRO A C 1
ATOM 3033 O O . PRO A 1 391 ? 10.842 27.572 -15.880 1.00 26.58 391 PRO A O 1
ATOM 3036 N N . ALA A 1 392 ? 11.637 26.511 -17.708 1.00 41.56 392 ALA A N 1
ATOM 3037 C CA . ALA A 1 392 ? 11.949 25.218 -17.100 1.00 41.56 392 ALA A CA 1
ATOM 3038 C C . ALA A 1 392 ? 12.963 25.324 -15.932 1.00 41.56 392 ALA A C 1
ATOM 3040 O O . ALA A 1 392 ? 13.784 26.245 -15.927 1.00 41.56 392 ALA A O 1
ATOM 3041 N N . PRO A 1 393 ? 13.003 24.355 -14.991 1.00 35.66 393 PRO A N 1
ATOM 3042 C CA . PRO A 1 393 ? 13.972 24.348 -13.890 1.00 35.66 393 PRO A CA 1
ATOM 3043 C C . PRO A 1 393 ? 15.412 24.002 -14.316 1.00 35.66 393 PRO A C 1
ATOM 3045 O O . PRO A 1 393 ? 16.322 24.055 -13.494 1.00 35.66 393 PRO A O 1
ATOM 3048 N N . HIS A 1 394 ? 15.661 23.682 -15.589 1.00 46.53 394 HIS A N 1
ATOM 3049 C CA . HIS A 1 394 ? 17.002 23.406 -16.109 1.00 46.53 394 HIS A CA 1
ATOM 3050 C C . HIS A 1 394 ? 17.644 24.666 -16.699 1.00 46.53 394 HIS A C 1
ATOM 3052 O O . HIS A 1 394 ? 17.845 24.782 -17.903 1.00 46.53 394 HIS A O 1
ATOM 3058 N N . LYS A 1 395 ? 17.980 25.626 -15.834 1.00 37.62 395 LYS A N 1
ATOM 3059 C CA . LYS A 1 395 ? 19.005 26.638 -16.130 1.00 37.62 395 LYS A CA 1
ATOM 3060 C C . LYS A 1 395 ? 20.125 26.520 -15.104 1.00 37.62 395 LYS A C 1
ATOM 3062 O O . LYS A 1 395 ? 20.174 27.276 -14.142 1.00 37.62 395 LYS A O 1
ATOM 3067 N N . ALA A 1 396 ? 20.998 25.540 -15.312 1.00 34.50 396 ALA A N 1
ATOM 3068 C CA . ALA A 1 396 ? 22.283 25.443 -14.620 1.00 34.50 396 ALA A CA 1
ATOM 3069 C C . ALA A 1 396 ? 23.359 24.758 -15.485 1.00 34.50 396 ALA A C 1
ATOM 3071 O O . ALA A 1 396 ? 24.267 24.133 -14.951 1.00 34.50 396 ALA A O 1
ATOM 3072 N N . HIS A 1 397 ? 23.265 24.877 -16.812 1.00 43.53 397 HIS A N 1
ATOM 3073 C CA . HIS A 1 397 ? 24.392 24.594 -17.695 1.00 43.53 397 HIS A CA 1
ATOM 3074 C C . HIS A 1 397 ? 24.782 25.883 -18.406 1.00 43.53 397 HIS A C 1
ATOM 3076 O O . HIS A 1 397 ? 23.920 26.645 -18.851 1.00 43.53 397 HIS A O 1
ATOM 3082 N N . ASP A 1 398 ? 26.087 26.131 -18.428 1.00 42.41 398 ASP A N 1
ATOM 3083 C CA . ASP A 1 398 ? 26.725 27.064 -19.345 1.00 42.41 398 ASP A CA 1
ATOM 3084 C C . ASP A 1 398 ? 26.162 26.796 -20.757 1.00 42.41 398 ASP A C 1
ATOM 3086 O O . ASP A 1 398 ? 26.164 25.631 -21.166 1.00 42.41 398 ASP A O 1
ATOM 3090 N N . PRO A 1 399 ? 25.607 27.788 -21.481 1.00 56.84 399 PRO A N 1
ATOM 3091 C CA . PRO A 1 399 ? 25.051 27.583 -22.824 1.00 56.84 399 PRO A CA 1
ATOM 3092 C C . PRO A 1 399 ? 26.034 26.944 -23.821 1.00 56.84 399 PRO A C 1
ATOM 3094 O O . PRO A 1 399 ? 25.593 26.457 -24.860 1.00 56.84 399 PRO A O 1
ATOM 3097 N N . ASP A 1 400 ? 27.327 26.908 -23.488 1.00 58.81 400 ASP A N 1
ATOM 3098 C CA . ASP A 1 400 ? 28.392 26.313 -24.292 1.00 58.81 400 ASP A CA 1
ATOM 3099 C C . ASP A 1 400 ? 28.630 24.804 -24.034 1.00 58.81 400 ASP A C 1
ATOM 3101 O O . ASP A 1 400 ? 29.393 24.183 -24.776 1.00 58.81 400 ASP A O 1
ATOM 3105 N N . ILE A 1 401 ? 27.988 24.177 -23.031 1.00 66.38 401 ILE A N 1
ATOM 3106 C CA . ILE A 1 401 ? 28.124 22.731 -22.749 1.00 66.38 401 ILE A CA 1
ATOM 3107 C C . ILE A 1 401 ? 26.821 21.997 -23.113 1.00 66.38 401 ILE A C 1
ATOM 3109 O O . ILE A 1 401 ? 25.809 22.178 -22.428 1.00 66.38 401 ILE A O 1
ATOM 3113 N N . PRO A 1 402 ? 26.812 21.149 -24.161 1.00 80.56 402 PRO A N 1
ATOM 3114 C CA . PRO A 1 402 ? 25.631 20.373 -24.523 1.00 80.56 402 PRO A CA 1
ATOM 3115 C C . PRO A 1 402 ? 25.295 19.347 -23.433 1.00 80.56 402 PRO A C 1
ATOM 3117 O O . PRO A 1 402 ? 26.174 18.722 -22.845 1.00 80.56 402 PRO A O 1
ATOM 3120 N N . PHE A 1 403 ? 24.002 19.160 -23.165 1.00 87.56 403 PHE A N 1
ATOM 3121 C CA . PHE A 1 403 ? 23.528 18.094 -22.285 1.00 87.56 403 PHE A CA 1
ATOM 3122 C C . PHE A 1 403 ? 23.752 16.731 -22.956 1.00 87.56 403 PHE A C 1
ATOM 3124 O O . PHE A 1 403 ? 23.234 16.491 -24.044 1.00 87.56 403 PHE A O 1
ATOM 3131 N N . GLU A 1 404 ? 24.507 15.845 -22.304 1.00 91.31 404 GLU A N 1
ATOM 3132 C CA . GLU A 1 404 ? 24.868 14.521 -22.841 1.00 91.31 404 GLU A CA 1
ATOM 3133 C C . GLU A 1 404 ? 23.998 13.373 -22.298 1.00 91.31 404 GLU A C 1
ATOM 3135 O O . GLU A 1 404 ? 24.071 12.253 -22.806 1.00 91.31 404 GLU A O 1
ATOM 3140 N N . GLY A 1 405 ? 23.181 13.637 -21.274 1.00 94.50 405 GLY A N 1
ATOM 3141 C CA . GLY A 1 405 ? 22.297 12.656 -20.642 1.00 94.50 405 GLY A CA 1
ATOM 3142 C C . GLY A 1 405 ? 21.002 12.390 -21.418 1.00 94.50 405 GLY A C 1
ATOM 3143 O O . GLY A 1 405 ? 20.787 12.894 -22.518 1.00 94.50 405 GLY A O 1
ATOM 3144 N N . ASP A 1 406 ? 20.103 11.621 -20.807 1.00 96.56 406 ASP A N 1
ATOM 3145 C CA . ASP A 1 406 ? 18.799 11.242 -21.351 1.00 96.56 406 ASP A CA 1
ATOM 3146 C C . ASP A 1 406 ? 17.701 11.383 -20.283 1.00 96.56 406 ASP A C 1
ATOM 3148 O O . ASP A 1 406 ? 17.563 10.564 -19.369 1.00 96.56 406 ASP A O 1
ATOM 3152 N N . VAL A 1 407 ? 16.903 12.447 -20.395 1.00 95.88 407 VAL A N 1
ATOM 3153 C CA . VAL A 1 407 ? 15.815 12.760 -19.455 1.00 95.88 407 VAL A CA 1
ATOM 3154 C C . VAL A 1 407 ? 14.635 11.802 -19.621 1.00 95.88 407 VAL A C 1
ATOM 3156 O O . VAL A 1 407 ? 14.013 11.430 -18.629 1.00 95.88 407 VAL A O 1
ATOM 3159 N N . CYS A 1 408 ? 14.331 11.377 -20.850 1.00 96.06 408 CYS A N 1
ATOM 3160 C CA . CYS A 1 408 ? 13.219 10.463 -21.120 1.00 96.06 408 CYS A CA 1
ATOM 3161 C C . CYS A 1 408 ? 13.473 9.096 -20.470 1.00 96.06 408 CYS A C 1
ATOM 3163 O O . CYS A 1 408 ? 12.602 8.578 -19.769 1.00 96.06 408 CYS A O 1
ATOM 3165 N N . LEU A 1 409 ? 14.681 8.550 -20.641 1.00 97.75 409 LEU A N 1
ATOM 3166 C CA . LEU A 1 409 ? 15.087 7.303 -19.991 1.00 97.75 409 LEU A CA 1
ATOM 3167 C C . LEU A 1 409 ? 15.110 7.452 -18.461 1.00 97.75 409 LEU A C 1
ATOM 3169 O O . LEU A 1 409 ? 14.621 6.587 -17.741 1.00 97.75 409 LEU A O 1
ATOM 3173 N N . ALA A 1 410 ? 15.633 8.563 -17.935 1.00 97.94 410 ALA A N 1
ATOM 3174 C CA . ALA A 1 410 ? 15.651 8.799 -16.492 1.00 97.94 410 ALA A CA 1
ATOM 3175 C C . ALA A 1 410 ? 14.237 8.865 -15.879 1.00 97.94 410 ALA A C 1
ATOM 3177 O O . ALA A 1 410 ? 13.996 8.277 -14.820 1.00 97.94 410 ALA A O 1
ATOM 3178 N N . ASN A 1 411 ? 13.300 9.544 -16.549 1.00 97.69 411 ASN A N 1
ATOM 3179 C CA . ASN A 1 411 ? 11.896 9.611 -16.142 1.00 97.69 411 ASN A CA 1
ATOM 3180 C C . ASN A 1 411 ? 11.245 8.221 -16.164 1.00 97.69 411 ASN A C 1
ATOM 3182 O O . ASN A 1 411 ? 10.556 7.857 -15.210 1.00 97.69 411 ASN A O 1
ATOM 3186 N N . SER A 1 412 ? 11.475 7.424 -17.217 1.00 97.88 412 SER A N 1
ATOM 3187 C CA . SER A 1 412 ? 10.900 6.077 -17.310 1.00 97.88 412 SER A CA 1
ATOM 3188 C C . SER A 1 412 ? 11.448 5.151 -16.224 1.00 97.88 412 SER A C 1
ATOM 3190 O O . SER A 1 412 ? 10.661 4.461 -15.581 1.00 97.88 412 SER A O 1
ATOM 3192 N N . ILE A 1 413 ? 12.756 5.205 -15.938 1.00 98.50 413 ILE A N 1
ATOM 3193 C CA . ILE A 1 413 ? 13.392 4.435 -14.855 1.00 98.50 413 ILE A CA 1
ATOM 3194 C C . ILE A 1 413 ? 12.763 4.773 -13.502 1.00 98.50 413 ILE A C 1
ATOM 3196 O O . ILE A 1 413 ? 12.387 3.880 -12.739 1.00 98.50 413 ILE A O 1
ATOM 3200 N N . GLN A 1 414 ? 12.619 6.068 -13.201 1.00 98.25 414 GLN A N 1
ATOM 3201 C CA . GLN A 1 414 ? 12.035 6.501 -11.933 1.00 98.25 414 GLN A CA 1
ATOM 3202 C C . GLN A 1 414 ? 10.567 6.069 -11.815 1.00 98.25 414 GLN A C 1
ATOM 3204 O O . GLN A 1 414 ? 10.144 5.572 -10.770 1.00 98.25 414 GLN A O 1
ATOM 3209 N N . ARG A 1 415 ? 9.784 6.248 -12.886 1.00 98.25 415 ARG A N 1
ATOM 3210 C CA . ARG A 1 415 ? 8.374 5.851 -12.928 1.00 98.25 415 ARG A CA 1
ATOM 3211 C C . ARG A 1 415 ? 8.219 4.345 -12.739 1.00 98.25 415 ARG A C 1
ATOM 3213 O O . ARG A 1 415 ? 7.330 3.925 -12.000 1.00 98.25 415 ARG A O 1
ATOM 3220 N N . MET A 1 416 ? 9.075 3.546 -13.371 1.00 98.50 416 MET A N 1
ATOM 3221 C CA . MET A 1 416 ? 9.069 2.090 -13.260 1.00 98.50 416 MET A CA 1
ATOM 3222 C C . MET A 1 416 ? 9.407 1.625 -11.836 1.00 98.50 416 MET A C 1
ATOM 3224 O O . MET A 1 416 ? 8.662 0.816 -11.287 1.00 98.50 416 MET A O 1
ATOM 3228 N N . GLU A 1 417 ? 10.451 2.176 -11.200 1.00 98.31 417 GLU A N 1
ATOM 3229 C CA . GLU A 1 417 ? 10.796 1.873 -9.797 1.00 98.31 417 GLU A CA 1
ATOM 3230 C C . GLU A 1 417 ? 9.628 2.189 -8.849 1.00 98.31 417 GLU A C 1
ATOM 3232 O O . GLU A 1 417 ? 9.210 1.342 -8.059 1.00 98.31 417 GLU A O 1
ATOM 3237 N N . GLU A 1 418 ? 9.053 3.392 -8.945 1.00 98.31 418 GLU A N 1
ATOM 3238 C CA . GLU A 1 418 ? 7.947 3.803 -8.072 1.00 98.31 418 GLU A CA 1
ATOM 3239 C C . GLU A 1 418 ? 6.663 2.993 -8.326 1.00 98.31 418 GLU A C 1
ATOM 3241 O O . GLU A 1 418 ? 5.946 2.672 -7.377 1.00 98.31 418 GLU A O 1
ATOM 3246 N N . SER A 1 419 ? 6.393 2.610 -9.578 1.00 98.62 419 SER A N 1
ATOM 3247 C CA . SER A 1 419 ? 5.244 1.759 -9.926 1.00 98.62 419 SER A CA 1
ATOM 3248 C C . SER A 1 419 ? 5.421 0.327 -9.418 1.00 98.62 419 SER A C 1
ATOM 3250 O O . SER A 1 419 ? 4.455 -0.272 -8.947 1.00 98.62 419 SER A O 1
ATOM 3252 N N . LEU A 1 420 ? 6.644 -0.216 -9.454 1.00 98.75 420 LEU A N 1
ATOM 3253 C CA . LEU A 1 420 ? 6.978 -1.516 -8.863 1.00 98.75 420 LEU A CA 1
ATOM 3254 C C . LEU A 1 420 ? 6.786 -1.514 -7.340 1.00 98.75 420 LEU A C 1
ATOM 3256 O O . LEU A 1 420 ? 6.236 -2.470 -6.800 1.00 98.75 420 LEU A O 1
ATOM 3260 N N . ILE A 1 421 ? 7.172 -0.434 -6.653 1.00 98.69 421 ILE A N 1
ATOM 3261 C CA . ILE A 1 421 ? 6.944 -0.270 -5.206 1.00 98.69 421 ILE A CA 1
ATOM 3262 C C . ILE A 1 421 ? 5.440 -0.224 -4.890 1.00 98.69 421 ILE A C 1
ATOM 3264 O O . ILE A 1 421 ? 4.988 -0.879 -3.951 1.00 98.69 421 ILE A O 1
ATOM 3268 N N . HIS A 1 422 ? 4.648 0.500 -5.688 1.00 98.44 422 HIS A N 1
ATOM 3269 C CA . HIS A 1 422 ? 3.192 0.531 -5.525 1.00 98.44 422 HIS A CA 1
ATOM 3270 C C . HIS A 1 422 ? 2.544 -0.840 -5.794 1.00 98.44 422 HIS A C 1
ATOM 3272 O O . HIS A 1 422 ? 1.645 -1.263 -5.065 1.00 98.44 422 HIS A O 1
ATOM 3278 N N . ARG A 1 423 ? 3.026 -1.572 -6.809 1.00 98.06 423 ARG A N 1
ATOM 3279 C CA . ARG A 1 423 ? 2.600 -2.952 -7.089 1.00 98.06 423 ARG A CA 1
ATOM 3280 C C . ARG A 1 423 ? 2.944 -3.894 -5.934 1.00 98.06 423 ARG A C 1
ATOM 3282 O O . ARG A 1 423 ? 2.106 -4.718 -5.584 1.00 98.06 423 ARG A O 1
ATOM 3289 N N . GLU A 1 424 ? 4.121 -3.759 -5.318 1.00 98.50 424 GLU A N 1
ATOM 3290 C CA . GLU A 1 424 ? 4.493 -4.537 -4.127 1.00 98.50 424 GLU A CA 1
ATOM 3291 C C . GLU A 1 424 ? 3.553 -4.258 -2.957 1.00 98.50 424 GLU A C 1
ATOM 3293 O O . GLU A 1 424 ? 3.126 -5.206 -2.310 1.00 98.50 424 GLU A O 1
ATOM 3298 N N . PHE A 1 425 ? 3.163 -3.004 -2.715 1.00 98.56 425 PHE A N 1
ATOM 3299 C CA . PHE A 1 425 ? 2.165 -2.699 -1.686 1.00 98.56 425 PHE A CA 1
ATOM 3300 C C . PHE A 1 425 ? 0.845 -3.433 -1.943 1.00 98.56 425 PHE A C 1
ATOM 3302 O O . PHE A 1 425 ? 0.356 -4.146 -1.068 1.00 98.56 425 PHE A O 1
ATOM 3309 N N . ALA A 1 426 ? 0.291 -3.298 -3.150 1.00 97.06 426 ALA A N 1
ATOM 3310 C CA . ALA A 1 426 ? -0.976 -3.927 -3.514 1.00 97.06 426 ALA A CA 1
ATOM 3311 C C . ALA A 1 426 ? -0.904 -5.464 -3.422 1.00 97.06 426 ALA A C 1
ATOM 3313 O O . ALA A 1 426 ? -1.807 -6.108 -2.887 1.00 97.06 426 ALA A O 1
ATOM 3314 N N . TRP A 1 427 ? 0.206 -6.050 -3.881 1.00 97.50 427 TRP A N 1
ATOM 3315 C CA . TRP A 1 427 ? 0.449 -7.487 -3.804 1.00 97.50 427 TRP A CA 1
ATOM 3316 C C . TRP A 1 427 ? 0.615 -7.972 -2.364 1.00 97.50 427 TRP A C 1
ATOM 3318 O O . TRP A 1 427 ? 0.004 -8.966 -1.986 1.00 97.50 427 TRP A O 1
ATOM 3328 N N . ALA A 1 428 ? 1.439 -7.305 -1.556 1.00 98.00 428 ALA A N 1
ATOM 3329 C CA . ALA A 1 428 ? 1.699 -7.689 -0.172 1.00 98.00 428 ALA A CA 1
ATOM 3330 C C . ALA A 1 428 ? 0.436 -7.589 0.690 1.00 98.00 428 ALA A C 1
ATOM 3332 O O . ALA A 1 428 ? 0.215 -8.454 1.537 1.00 98.00 428 ALA A O 1
ATOM 3333 N N . VAL A 1 429 ? -0.419 -6.590 0.433 1.00 97.81 429 VAL A N 1
ATOM 3334 C CA . VAL A 1 429 ? -1.755 -6.503 1.035 1.00 97.81 429 VAL A CA 1
ATOM 3335 C C . VAL A 1 429 ? -2.581 -7.730 0.664 1.00 97.81 429 VAL A C 1
ATOM 3337 O O . VAL A 1 429 ? -2.998 -8.430 1.577 1.00 97.81 429 VAL A O 1
ATOM 3340 N N . ALA A 1 430 ? -2.756 -8.038 -0.626 1.00 95.50 430 ALA A N 1
ATOM 3341 C CA . ALA A 1 430 ? -3.572 -9.173 -1.073 1.00 95.50 430 ALA A CA 1
ATOM 3342 C C . ALA A 1 430 ? -3.029 -10.532 -0.590 1.00 95.50 430 ALA A C 1
ATOM 3344 O O . ALA A 1 430 ? -3.792 -11.421 -0.206 1.00 95.50 430 ALA A O 1
ATOM 3345 N N . ASP A 1 431 ? -1.705 -10.699 -0.564 1.00 95.44 431 ASP A N 1
ATOM 3346 C CA . ASP A 1 431 ? -1.031 -11.909 -0.080 1.00 95.44 431 ASP A CA 1
ATOM 3347 C C . ASP A 1 431 ? -1.073 -12.052 1.452 1.00 95.44 431 ASP A C 1
ATOM 3349 O O . ASP A 1 431 ? -0.845 -13.144 1.979 1.00 95.44 431 ASP A O 1
ATOM 3353 N N . GLY A 1 432 ? -1.392 -10.967 2.164 1.00 96.56 432 GLY A N 1
ATOM 3354 C CA . GLY A 1 432 ? -1.466 -10.925 3.619 1.00 96.56 432 GLY A CA 1
ATOM 3355 C C . GLY A 1 432 ? -0.101 -10.855 4.301 1.00 96.56 432 GLY A C 1
ATOM 3356 O O . GLY A 1 432 ? 0.058 -11.433 5.368 1.00 96.56 432 GLY A O 1
ATOM 3357 N N . ASP A 1 433 ? 0.903 -10.193 3.723 1.00 98.12 433 ASP A N 1
ATOM 3358 C CA . ASP A 1 433 ? 2.214 -9.979 4.359 1.00 98.12 433 ASP A CA 1
ATOM 3359 C C . ASP A 1 433 ? 2.375 -8.526 4.822 1.00 98.12 433 ASP A C 1
ATOM 3361 O O . ASP A 1 433 ? 2.909 -7.670 4.110 1.00 98.12 433 ASP A O 1
ATOM 3365 N N . ILE A 1 434 ? 1.928 -8.239 6.048 1.00 97.69 434 ILE A N 1
ATOM 3366 C CA . ILE A 1 434 ? 2.020 -6.892 6.625 1.00 97.69 434 ILE A CA 1
ATOM 3367 C C . ILE A 1 434 ? 3.473 -6.455 6.832 1.00 97.69 434 ILE A C 1
ATOM 3369 O O . ILE A 1 434 ? 3.764 -5.263 6.818 1.00 97.69 434 ILE A O 1
ATOM 3373 N N . GLY A 1 435 ? 4.407 -7.397 6.992 1.00 98.12 435 GLY A N 1
ATOM 3374 C CA . GLY A 1 435 ? 5.825 -7.073 7.124 1.00 98.12 435 GLY A CA 1
ATOM 3375 C C . GLY A 1 435 ? 6.373 -6.439 5.845 1.00 98.12 435 GLY A C 1
ATOM 3376 O O . GLY A 1 435 ? 7.069 -5.423 5.911 1.00 98.12 435 GLY A O 1
ATOM 3377 N N . ARG A 1 436 ? 5.996 -6.978 4.679 1.00 98.50 436 ARG A N 1
ATOM 3378 C CA . ARG A 1 436 ? 6.331 -6.386 3.372 1.00 98.50 436 ARG A CA 1
ATOM 3379 C C . ARG A 1 436 ? 5.616 -5.058 3.133 1.00 98.50 436 ARG A C 1
ATOM 3381 O O . ARG A 1 436 ? 6.246 -4.106 2.675 1.00 98.50 436 ARG A O 1
ATOM 3388 N N . VAL A 1 437 ? 4.356 -4.931 3.552 1.00 98.62 437 VAL A N 1
ATOM 3389 C CA . VAL A 1 437 ? 3.645 -3.637 3.538 1.00 98.62 437 VAL A CA 1
ATOM 3390 C C . VAL A 1 437 ? 4.397 -2.580 4.361 1.00 98.62 437 VAL A C 1
ATOM 3392 O O . VAL A 1 437 ? 4.612 -1.464 3.889 1.00 98.62 437 VAL A O 1
ATOM 3395 N N . MET A 1 438 ? 4.875 -2.930 5.559 1.00 98.38 438 MET A N 1
ATOM 3396 C CA . MET A 1 438 ? 5.646 -2.021 6.415 1.00 98.38 438 MET A CA 1
ATOM 3397 C C . MET A 1 438 ? 6.996 -1.610 5.801 1.00 98.38 438 MET A C 1
ATOM 3399 O O . MET A 1 438 ? 7.435 -0.478 6.026 1.00 98.38 438 MET A O 1
ATOM 3403 N N . GLN A 1 439 ? 7.640 -2.473 5.004 1.00 98.00 439 GLN A N 1
ATOM 3404 C CA . GLN A 1 439 ? 8.828 -2.101 4.220 1.00 98.00 439 GLN A CA 1
ATOM 3405 C C . GLN A 1 439 ? 8.493 -1.041 3.164 1.00 98.00 439 GLN A C 1
ATOM 3407 O O . GLN A 1 439 ? 9.204 -0.041 3.048 1.00 98.00 439 GLN A O 1
ATOM 3412 N N . VAL A 1 440 ? 7.369 -1.188 2.453 1.00 98.56 440 VAL A N 1
ATOM 3413 C CA . VAL A 1 440 ? 6.908 -0.163 1.503 1.00 98.56 440 VAL A CA 1
ATOM 3414 C C . VAL A 1 440 ? 6.585 1.152 2.219 1.00 98.56 440 VAL A C 1
ATOM 3416 O O . VAL A 1 440 ? 7.015 2.219 1.777 1.00 98.56 440 VAL A O 1
ATOM 3419 N N . MET A 1 441 ? 5.922 1.097 3.376 1.00 98.38 441 MET A N 1
ATOM 3420 C CA . MET A 1 441 ? 5.632 2.282 4.191 1.00 98.38 441 MET A CA 1
ATOM 3421 C C . MET A 1 441 ? 6.903 3.029 4.629 1.00 98.38 441 MET A C 1
ATOM 3423 O O . MET A 1 441 ? 6.910 4.260 4.655 1.00 98.38 441 MET A O 1
ATOM 3427 N N . ALA A 1 442 ? 7.996 2.319 4.935 1.00 98.00 442 ALA A N 1
ATOM 3428 C CA . ALA A 1 442 ? 9.280 2.945 5.261 1.00 98.00 442 ALA A CA 1
ATOM 3429 C C . ALA A 1 442 ? 9.846 3.753 4.078 1.00 98.00 442 ALA A C 1
ATOM 3431 O O . ALA A 1 442 ? 10.426 4.820 4.278 1.00 98.00 442 ALA A O 1
ATOM 3432 N N . ILE A 1 443 ? 9.621 3.302 2.841 1.00 97.94 443 ILE A N 1
ATOM 3433 C CA . ILE A 1 443 ? 9.983 4.049 1.628 1.00 97.94 443 ILE A CA 1
ATOM 3434 C C . ILE A 1 443 ? 9.049 5.250 1.448 1.00 97.94 443 ILE A C 1
ATOM 3436 O O . ILE A 1 443 ? 9.508 6.377 1.234 1.00 97.94 443 ILE A O 1
ATOM 3440 N N . TRP A 1 444 ? 7.737 5.028 1.571 1.00 98.25 444 TRP A N 1
ATOM 3441 C CA . TRP A 1 444 ? 6.722 6.071 1.425 1.00 98.25 444 TRP A CA 1
ATOM 3442 C C . TRP A 1 444 ? 6.867 7.201 2.435 1.00 98.25 444 TRP A C 1
ATOM 3444 O O . TRP A 1 444 ? 6.526 8.335 2.113 1.00 98.25 444 TRP A O 1
ATOM 3454 N N . GLN A 1 445 ? 7.450 6.953 3.606 1.00 97.25 445 GLN A N 1
ATOM 3455 C CA . GLN A 1 445 ? 7.782 8.004 4.565 1.00 97.25 445 GLN A CA 1
ATOM 3456 C C . GLN A 1 445 ? 8.626 9.120 3.932 1.00 97.25 445 GLN A C 1
ATOM 3458 O O . GLN A 1 445 ? 8.354 10.305 4.138 1.00 97.25 445 GLN A O 1
ATOM 3463 N N . PHE A 1 446 ? 9.613 8.755 3.114 1.00 97.50 446 PHE A N 1
ATOM 3464 C CA . PHE A 1 446 ? 10.433 9.713 2.378 1.00 97.50 446 PHE A CA 1
ATOM 3465 C C . PHE A 1 446 ? 9.704 10.227 1.133 1.00 97.50 446 PHE A C 1
ATOM 3467 O O . PHE A 1 446 ? 9.671 11.435 0.905 1.00 97.50 446 PHE A O 1
ATOM 3474 N N . SER A 1 447 ? 9.054 9.354 0.360 1.00 97.44 447 SER A N 1
ATOM 3475 C CA . SER A 1 447 ? 8.341 9.764 -0.860 1.00 97.44 447 SER A CA 1
ATOM 3476 C C . SER A 1 447 ? 7.210 10.762 -0.584 1.00 97.44 447 SER A C 1
ATOM 3478 O O . SER A 1 447 ? 7.078 11.756 -1.296 1.00 97.44 447 SER A O 1
ATOM 3480 N N . PHE A 1 448 ? 6.418 10.560 0.471 1.00 97.69 448 PHE A N 1
ATOM 3481 C CA . PHE A 1 448 ? 5.388 11.508 0.891 1.00 97.69 448 PHE A CA 1
ATOM 3482 C C . PHE A 1 448 ? 5.987 12.829 1.364 1.00 97.69 448 PHE A C 1
ATOM 3484 O O . PHE A 1 448 ? 5.455 13.887 1.025 1.00 97.69 448 PHE A O 1
ATOM 3491 N N . MET A 1 449 ? 7.115 12.789 2.080 1.00 95.75 449 MET A N 1
ATOM 3492 C CA . MET A 1 449 ? 7.805 14.002 2.513 1.00 95.75 449 MET A CA 1
ATOM 3493 C C . MET A 1 449 ? 8.251 14.854 1.318 1.00 95.75 449 MET A C 1
ATOM 3495 O O . MET A 1 449 ? 7.968 16.051 1.282 1.00 95.75 449 MET A O 1
ATOM 3499 N N . GLY A 1 450 ? 8.902 14.254 0.317 1.00 96.00 450 GLY A N 1
ATOM 3500 C CA . GLY A 1 450 ? 9.353 14.989 -0.869 1.00 96.00 450 GLY A CA 1
ATOM 3501 C C . GLY A 1 450 ? 8.220 15.424 -1.797 1.00 96.00 450 GLY A C 1
ATOM 3502 O O . GLY A 1 450 ? 8.350 16.440 -2.476 1.00 96.00 450 GLY A O 1
ATOM 3503 N N . ALA A 1 451 ? 7.086 14.723 -1.778 1.00 94.50 451 ALA A N 1
ATOM 3504 C CA . ALA A 1 451 ? 5.900 15.072 -2.555 1.00 94.50 451 ALA A CA 1
ATOM 3505 C C . ALA A 1 451 ? 4.949 16.063 -1.857 1.00 94.50 451 ALA A C 1
ATOM 3507 O O . ALA A 1 451 ? 3.830 16.266 -2.325 1.00 94.50 451 ALA A O 1
ATOM 3508 N N . ASN A 1 452 ? 5.356 16.668 -0.735 1.00 89.38 452 ASN A N 1
ATOM 3509 C CA . ASN A 1 452 ? 4.524 17.561 0.083 1.00 89.38 452 ASN A CA 1
ATOM 3510 C C . ASN A 1 452 ? 3.234 16.912 0.637 1.00 89.38 452 ASN A C 1
ATOM 3512 O O . ASN A 1 452 ? 2.304 17.615 1.025 1.00 89.38 452 ASN A O 1
ATOM 3516 N N . LYS A 1 453 ? 3.180 15.581 0.762 1.00 91.69 453 LYS A N 1
ATOM 3517 C CA . LYS A 1 453 ? 2.116 14.848 1.474 1.00 91.69 453 LYS A CA 1
ATOM 3518 C C . LYS A 1 453 ? 2.470 14.749 2.967 1.00 91.69 453 LYS A C 1
ATOM 3520 O O . LYS A 1 453 ? 2.638 13.667 3.529 1.00 91.69 453 LYS A O 1
ATOM 3525 N N . SER A 1 454 ? 2.634 15.909 3.605 1.00 87.75 454 SER A N 1
ATOM 3526 C CA . SER A 1 454 ? 3.214 16.050 4.952 1.00 87.75 454 SER A CA 1
ATOM 3527 C C . SER A 1 454 ? 2.431 15.333 6.053 1.00 87.75 454 SER A C 1
ATOM 3529 O O . SER A 1 454 ? 3.051 14.829 6.989 1.00 87.75 454 SER A O 1
ATOM 3531 N N . LYS A 1 455 ? 1.099 15.251 5.942 1.00 93.38 455 LYS A N 1
ATOM 3532 C CA . LYS A 1 455 ? 0.250 14.567 6.927 1.00 93.38 455 LYS A CA 1
ATOM 3533 C C . LYS A 1 455 ? 0.559 13.067 6.999 1.00 93.38 455 LYS A C 1
ATOM 3535 O O . LYS A 1 455 ? 0.923 12.571 8.060 1.00 93.38 455 LYS A O 1
ATOM 3540 N N . TYR A 1 456 ? 0.557 12.373 5.856 1.00 95.81 456 TYR A N 1
ATOM 3541 C CA . TYR A 1 456 ? 0.948 10.959 5.788 1.00 95.81 456 TYR A CA 1
ATOM 3542 C C . TYR A 1 456 ? 2.404 10.738 6.207 1.00 95.81 456 TYR A C 1
ATOM 3544 O O . TYR A 1 456 ? 2.694 9.801 6.946 1.00 95.81 456 TYR A O 1
ATOM 3552 N N . ALA A 1 457 ? 3.325 11.619 5.802 1.00 95.50 457 ALA A N 1
ATOM 3553 C CA . ALA A 1 457 ? 4.718 11.527 6.240 1.00 95.50 457 ALA A CA 1
ATOM 3554 C C . ALA A 1 457 ? 4.864 11.656 7.772 1.00 95.50 457 ALA A C 1
ATOM 3556 O O . ALA A 1 457 ? 5.707 10.991 8.372 1.00 95.50 457 ALA A O 1
ATOM 3557 N N . THR A 1 458 ? 4.026 12.485 8.403 1.00 95.50 458 THR A N 1
ATOM 3558 C CA . THR A 1 458 ? 3.986 12.674 9.860 1.00 95.50 458 THR A CA 1
ATOM 3559 C C . THR A 1 458 ? 3.368 11.476 10.573 1.00 95.50 458 THR A C 1
ATOM 3561 O O . THR A 1 458 ? 3.911 11.029 11.578 1.00 95.50 458 THR A O 1
ATOM 3564 N N . GLU A 1 459 ? 2.290 10.896 10.046 1.00 96.94 459 GLU A N 1
ATOM 3565 C CA . GLU A 1 459 ? 1.711 9.683 10.637 1.00 96.94 459 GLU A CA 1
ATOM 3566 C C . GLU A 1 459 ? 2.668 8.484 10.525 1.00 96.94 459 GLU A C 1
ATOM 3568 O O . GLU A 1 459 ? 2.814 7.709 11.466 1.00 96.94 459 GLU A O 1
ATOM 3573 N N . LEU A 1 460 ? 3.425 8.373 9.428 1.00 97.69 460 LEU A N 1
ATOM 3574 C CA . LEU A 1 460 ? 4.481 7.362 9.303 1.00 97.69 460 LEU A CA 1
ATOM 3575 C C . LEU A 1 460 ? 5.642 7.576 10.292 1.00 97.69 460 LEU A C 1
ATOM 3577 O O . LEU A 1 460 ? 6.298 6.602 10.663 1.00 97.69 460 LEU A O 1
ATOM 3581 N N . LEU A 1 461 ? 5.890 8.812 10.751 1.00 97.31 461 LEU A N 1
ATOM 3582 C CA . LEU A 1 461 ? 6.809 9.088 11.864 1.00 97.31 461 LEU A CA 1
ATOM 3583 C C . LEU A 1 461 ? 6.234 8.615 13.206 1.00 97.31 461 LEU A C 1
ATOM 3585 O O . LEU A 1 461 ? 6.966 8.006 13.982 1.00 97.31 461 LEU A O 1
ATOM 3589 N N . GLU A 1 462 ? 4.943 8.835 13.471 1.00 96.31 462 GLU A N 1
ATOM 3590 C CA . GLU A 1 462 ? 4.292 8.311 14.684 1.00 96.31 462 GLU A CA 1
ATOM 3591 C C . GLU A 1 462 ? 4.321 6.780 14.716 1.00 96.31 462 GLU A C 1
ATOM 3593 O O . GLU A 1 462 ? 4.705 6.197 15.729 1.00 96.31 462 GLU A O 1
ATOM 3598 N N . LEU A 1 463 ? 3.999 6.120 13.599 1.00 97.19 463 LEU A N 1
ATOM 3599 C CA . LEU A 1 463 ? 4.104 4.663 13.487 1.00 97.19 463 LEU A CA 1
ATOM 3600 C C . LEU A 1 463 ? 5.544 4.171 13.674 1.00 97.19 463 LEU A C 1
ATOM 3602 O O . LEU A 1 463 ? 5.757 3.156 14.337 1.00 97.19 463 LEU A O 1
ATOM 3606 N N . ALA A 1 464 ? 6.534 4.882 13.121 1.00 97.44 464 ALA A N 1
ATOM 3607 C CA . ALA A 1 464 ? 7.945 4.563 13.327 1.00 97.44 464 ALA A CA 1
ATOM 3608 C C . ALA A 1 464 ? 8.305 4.581 14.817 1.00 97.44 464 ALA A C 1
ATOM 3610 O O . ALA A 1 464 ? 8.827 3.593 15.328 1.00 97.44 464 ALA A O 1
ATOM 3611 N N . CYS A 1 465 ? 7.975 5.669 15.519 1.00 96.88 465 CYS A N 1
ATOM 3612 C CA . CYS A 1 465 ? 8.189 5.786 16.961 1.00 96.88 465 CYS A CA 1
ATOM 3613 C C . CYS A 1 465 ? 7.480 4.667 17.731 1.00 96.88 465 CYS A C 1
ATOM 3615 O O . CYS A 1 465 ? 8.093 4.041 18.596 1.00 96.88 465 CYS A O 1
ATOM 3617 N N . GLY A 1 466 ? 6.226 4.387 17.367 1.00 96.62 466 GLY A N 1
ATOM 3618 C CA . GLY A 1 466 ? 5.414 3.320 17.938 1.00 96.62 466 GLY A CA 1
ATOM 3619 C C . GLY A 1 466 ? 6.134 1.977 17.909 1.00 96.62 466 GLY A C 1
ATOM 3620 O O . GLY A 1 466 ? 6.487 1.432 18.952 1.00 96.62 466 GLY A O 1
ATOM 3621 N N . PHE A 1 467 ? 6.425 1.465 16.714 1.00 97.62 467 PHE A N 1
ATOM 3622 C CA . PHE A 1 467 ? 7.054 0.150 16.551 1.00 97.62 467 PHE A CA 1
ATOM 3623 C C . PHE A 1 467 ? 8.501 0.083 17.052 1.00 97.62 467 PHE A C 1
ATOM 3625 O O . PHE A 1 467 ? 8.936 -0.979 17.491 1.00 97.62 467 PHE A O 1
ATOM 3632 N N . MET A 1 468 ? 9.258 1.181 16.984 1.00 96.62 468 MET A N 1
ATOM 3633 C CA . MET A 1 468 ? 10.668 1.173 17.382 1.00 96.62 468 MET A CA 1
ATOM 3634 C C . MET A 1 468 ? 10.870 1.298 18.892 1.00 96.62 468 MET A C 1
ATOM 3636 O O . MET A 1 468 ? 11.840 0.746 19.407 1.00 96.62 468 MET A O 1
ATOM 3640 N N . PHE A 1 469 ? 9.999 2.029 19.593 1.00 96.31 469 PHE A N 1
ATOM 3641 C CA . PHE A 1 469 ? 10.279 2.439 20.972 1.00 96.31 469 PHE A CA 1
ATOM 3642 C C . PHE A 1 469 ? 9.119 2.264 21.950 1.00 96.31 469 PHE A C 1
ATOM 3644 O O . PHE A 1 469 ? 9.372 2.138 23.144 1.00 96.31 469 PHE A O 1
ATOM 3651 N N . GLU A 1 470 ? 7.866 2.294 21.495 1.00 96.00 470 GLU A N 1
ATOM 3652 C CA . GLU A 1 470 ? 6.727 2.500 22.406 1.00 96.00 470 GLU A CA 1
ATOM 3653 C C . GLU A 1 470 ? 5.790 1.307 22.505 1.00 96.00 470 GLU A C 1
ATOM 3655 O O . GLU A 1 470 ? 5.143 1.121 23.532 1.00 96.00 470 GLU A O 1
ATOM 3660 N N . PHE A 1 471 ? 5.695 0.493 21.457 1.00 97.69 471 PHE A N 1
ATOM 3661 C CA . PHE A 1 471 ? 4.827 -0.672 21.430 1.00 97.69 471 PHE A CA 1
ATOM 3662 C C . PHE A 1 471 ? 5.571 -1.872 22.017 1.00 97.69 471 PHE A C 1
ATOM 3664 O O . PHE A 1 471 ? 6.563 -2.315 21.430 1.00 97.69 471 PHE A O 1
ATOM 3671 N N . PRO A 1 472 ? 5.097 -2.456 23.133 1.00 97.12 472 PRO A N 1
ATOM 3672 C CA . PRO A 1 472 ? 5.637 -3.718 23.624 1.00 97.12 472 PRO A CA 1
ATOM 3673 C C . PRO A 1 472 ? 5.515 -4.821 22.563 1.00 97.12 472 PRO A C 1
ATOM 3675 O O . PRO A 1 472 ? 4.575 -4.817 21.771 1.00 97.12 472 PRO A O 1
ATOM 3678 N N . GLU A 1 473 ? 6.410 -5.809 22.570 1.00 97.31 473 GLU A N 1
ATOM 3679 C CA . GLU A 1 473 ? 6.446 -6.885 21.560 1.00 97.31 473 GLU A CA 1
ATOM 3680 C C . GLU A 1 473 ? 5.097 -7.615 21.392 1.00 97.31 473 GLU A C 1
ATOM 3682 O O . GLU A 1 473 ? 4.655 -7.895 20.273 1.00 97.31 473 GLU A O 1
ATOM 3687 N N . ALA A 1 474 ? 4.394 -7.852 22.506 1.00 97.62 474 ALA A N 1
ATOM 3688 C CA . ALA A 1 474 ? 3.054 -8.433 22.506 1.00 97.62 474 ALA A CA 1
ATOM 3689 C C . ALA A 1 474 ? 2.036 -7.557 21.749 1.00 97.62 474 ALA A C 1
ATOM 3691 O O . ALA A 1 474 ? 1.251 -8.077 20.957 1.00 97.62 474 ALA A O 1
ATOM 3692 N N . LEU A 1 475 ? 2.086 -6.233 21.941 1.00 98.06 475 LEU A N 1
ATOM 3693 C CA . LEU A 1 475 ? 1.240 -5.269 21.232 1.00 98.06 475 LEU A CA 1
ATOM 3694 C C . LEU A 1 475 ? 1.599 -5.203 19.744 1.00 98.06 475 LEU A C 1
ATOM 3696 O O . LEU A 1 475 ? 0.708 -5.244 18.900 1.00 98.06 475 LEU A O 1
ATOM 3700 N N . GLN A 1 476 ? 2.892 -5.158 19.407 1.00 97.94 476 GLN A N 1
ATOM 3701 C CA . GLN A 1 476 ? 3.343 -5.165 18.010 1.00 97.94 476 GLN A CA 1
ATOM 3702 C C . GLN A 1 476 ? 2.832 -6.401 17.265 1.00 97.94 476 GLN A C 1
ATOM 3704 O O . GLN A 1 476 ? 2.373 -6.300 16.130 1.00 97.94 476 GLN A O 1
ATOM 3709 N N . THR A 1 477 ? 2.894 -7.566 17.908 1.00 97.44 477 THR A N 1
ATOM 3710 C CA . THR A 1 477 ? 2.391 -8.822 17.344 1.00 97.44 477 THR A CA 1
ATOM 3711 C C . THR A 1 477 ? 0.874 -8.791 17.182 1.00 97.44 477 THR A C 1
ATOM 3713 O O . THR A 1 477 ? 0.379 -9.160 16.120 1.00 97.44 477 THR A O 1
ATOM 3716 N N . ALA A 1 478 ? 0.136 -8.291 18.179 1.00 97.25 478 ALA A N 1
ATOM 3717 C CA . ALA A 1 478 ? -1.316 -8.147 18.090 1.00 97.25 478 ALA A CA 1
ATOM 3718 C C . ALA A 1 478 ? -1.738 -7.229 16.929 1.00 97.25 478 ALA A C 1
ATOM 3720 O O . ALA A 1 478 ? -2.627 -7.602 16.164 1.00 97.25 478 ALA A O 1
ATOM 3721 N N . ILE A 1 479 ? -1.069 -6.082 16.750 1.00 97.75 479 ILE A N 1
ATOM 3722 C CA . ILE A 1 479 ? -1.316 -5.162 15.627 1.00 97.75 479 ILE A CA 1
ATOM 3723 C C . ILE A 1 479 ? -1.000 -5.853 14.298 1.00 97.75 479 ILE A C 1
ATOM 3725 O O . ILE A 1 479 ? -1.856 -5.918 13.418 1.00 97.75 479 ILE A O 1
ATOM 3729 N N . LYS A 1 480 ? 0.205 -6.421 14.150 1.00 97.31 480 LYS A N 1
ATOM 3730 C CA . LYS A 1 480 ? 0.635 -7.054 12.894 1.00 97.31 480 LYS A CA 1
ATOM 3731 C C . LYS A 1 480 ? -0.237 -8.247 12.496 1.00 97.31 480 LYS A C 1
ATOM 3733 O O . LYS A 1 480 ? -0.444 -8.449 11.312 1.00 97.31 480 LYS A O 1
ATOM 3738 N N . ASN A 1 481 ? -0.792 -9.000 13.442 1.00 96.12 481 ASN A N 1
ATOM 3739 C CA . ASN A 1 481 ? -1.679 -10.130 13.138 1.00 96.12 481 ASN A CA 1
ATOM 3740 C C . ASN A 1 481 ? -3.111 -9.718 12.745 1.00 96.12 481 ASN A C 1
ATOM 3742 O O . ASN A 1 481 ? -3.893 -10.582 12.362 1.00 96.12 481 ASN A O 1
ATOM 3746 N N . ASN A 1 482 ? -3.478 -8.436 12.876 1.00 96.50 482 ASN A N 1
ATOM 3747 C CA . ASN A 1 482 ? -4.869 -7.979 12.746 1.00 96.50 482 ASN A CA 1
ATOM 3748 C C . ASN A 1 482 ? -5.023 -6.654 11.976 1.00 96.50 482 ASN A C 1
ATOM 3750 O O . ASN A 1 482 ? -6.066 -6.016 12.058 1.00 96.50 482 ASN A O 1
ATOM 3754 N N . TRP A 1 483 ? -3.999 -6.205 11.243 1.00 97.06 483 TRP A N 1
ATOM 3755 C CA . TRP A 1 483 ? -4.066 -4.956 10.465 1.00 97.06 483 TRP A CA 1
ATOM 3756 C C . TRP A 1 483 ? -4.778 -5.117 9.107 1.00 97.06 483 TRP A C 1
ATOM 3758 O O . TRP A 1 483 ? -5.131 -4.130 8.468 1.00 97.06 483 TRP A O 1
ATOM 3768 N N . LEU A 1 484 ? -4.989 -6.354 8.656 1.00 96.94 484 LEU A N 1
ATOM 3769 C CA . LEU A 1 484 ? -5.731 -6.687 7.439 1.00 96.94 484 LEU A CA 1
ATOM 3770 C C . LEU A 1 484 ? -6.914 -7.585 7.795 1.00 96.94 484 LEU A C 1
ATOM 3772 O O . LEU A 1 484 ? -6.888 -8.284 8.811 1.00 96.94 484 LEU A O 1
ATOM 3776 N N . CYS A 1 485 ? -7.921 -7.611 6.927 1.00 94.81 485 CYS A N 1
ATOM 3777 C CA . CYS A 1 485 ? -9.046 -8.528 7.032 1.00 94.81 485 CYS A CA 1
ATOM 3778 C C . CYS A 1 485 ? -9.155 -9.459 5.820 1.00 94.81 485 CYS A C 1
ATOM 3780 O O . CYS A 1 485 ? -8.684 -9.152 4.726 1.00 94.81 485 CYS A O 1
ATOM 3782 N N . ASN A 1 486 ? -9.769 -10.621 6.034 1.00 91.56 486 ASN A N 1
ATOM 3783 C CA . ASN A 1 486 ? -10.070 -11.612 5.010 1.00 91.56 486 ASN A CA 1
ATOM 3784 C C . ASN A 1 486 ? -11.354 -12.357 5.389 1.00 91.56 486 ASN A C 1
ATOM 3786 O O . ASN A 1 486 ? -11.395 -13.048 6.405 1.00 91.56 486 ASN A O 1
ATOM 3790 N N . PHE A 1 487 ? -12.409 -12.232 4.585 1.00 87.88 487 PHE A N 1
ATOM 3791 C CA . PHE A 1 487 ? -13.691 -12.898 4.853 1.00 87.88 487 PHE A CA 1
ATOM 3792 C C . PHE A 1 487 ? -13.823 -14.280 4.221 1.00 87.88 487 PHE A C 1
ATOM 3794 O O . PHE A 1 487 ? -14.666 -15.061 4.646 1.00 87.88 487 PHE A O 1
ATOM 3801 N N . SER A 1 488 ? -12.970 -14.591 3.248 1.00 83.06 488 SER A N 1
ATOM 3802 C CA . SER A 1 488 ? -12.965 -15.879 2.551 1.00 83.06 488 SER A CA 1
ATOM 3803 C C . SER A 1 488 ? -12.111 -16.938 3.256 1.00 83.06 488 SER A C 1
ATOM 3805 O O . SER A 1 488 ? -12.308 -18.129 3.057 1.00 83.06 488 SER A O 1
ATOM 3807 N N . GLY A 1 489 ? -11.111 -16.519 4.040 1.00 84.38 489 GLY A N 1
ATOM 3808 C CA . GLY A 1 489 ? -10.058 -17.415 4.532 1.00 84.38 489 GLY A CA 1
ATOM 3809 C C . GLY A 1 489 ? -9.121 -17.919 3.425 1.00 84.38 489 GLY A C 1
ATOM 3810 O O . GLY A 1 489 ? -8.266 -18.770 3.661 1.00 84.38 489 GLY A O 1
ATOM 3811 N N . LEU A 1 490 ? -9.241 -17.414 2.198 1.00 85.06 490 LEU A N 1
ATOM 3812 C CA . LEU A 1 490 ? -8.388 -17.815 1.086 1.00 85.06 490 LEU A CA 1
ATOM 3813 C C . LEU A 1 490 ? -7.125 -16.963 1.061 1.00 85.06 490 LEU A C 1
ATOM 3815 O O . LEU A 1 490 ? -7.165 -15.736 1.189 1.00 85.06 490 LEU A O 1
ATOM 3819 N N . ASN A 1 491 ? -5.985 -17.611 0.841 1.00 86.06 491 ASN A N 1
ATOM 3820 C CA . ASN A 1 491 ? -4.734 -16.899 0.602 1.00 86.06 491 ASN A CA 1
ATOM 3821 C C . ASN A 1 491 ? -4.851 -16.063 -0.682 1.00 86.06 491 ASN A C 1
ATOM 3823 O O . ASN A 1 491 ? -5.343 -16.557 -1.692 1.00 86.06 491 ASN A O 1
ATOM 3827 N N . GLY A 1 492 ? -4.354 -14.824 -0.661 1.00 89.06 492 GLY A N 1
ATOM 3828 C CA . GLY A 1 492 ? -4.490 -13.908 -1.797 1.00 89.06 492 GLY A CA 1
ATOM 3829 C C . GLY A 1 492 ? -5.755 -13.043 -1.779 1.00 89.06 492 GLY A C 1
ATOM 3830 O O . GLY A 1 492 ? -5.971 -12.327 -2.746 1.00 89.06 492 GLY A O 1
ATOM 3831 N N . CYS A 1 493 ? -6.583 -13.113 -0.729 1.00 90.31 493 CYS A N 1
ATOM 3832 C CA . CYS A 1 493 ? -7.854 -12.377 -0.615 1.00 90.31 493 CYS A CA 1
ATOM 3833 C C . CYS A 1 493 ? -7.896 -11.440 0.607 1.00 90.31 493 CYS A C 1
ATOM 3835 O O . CYS A 1 493 ? -8.961 -11.164 1.160 1.00 90.31 493 CYS A O 1
ATOM 3837 N N . TRP A 1 494 ? -6.727 -11.006 1.078 1.00 94.25 494 TRP A N 1
ATOM 3838 C CA . TRP A 1 494 ? -6.613 -10.055 2.180 1.00 94.25 494 TRP A CA 1
ATOM 3839 C C . TRP A 1 494 ? -6.856 -8.624 1.696 1.00 94.25 494 TRP A C 1
ATOM 3841 O O . TRP A 1 494 ? -6.474 -8.261 0.586 1.00 94.25 494 TRP A O 1
ATOM 3851 N N . MET A 1 495 ? -7.455 -7.790 2.543 1.00 94.19 495 MET A N 1
ATOM 3852 C CA . MET A 1 495 ? -7.715 -6.386 2.232 1.00 94.19 495 MET A CA 1
ATOM 3853 C C . MET A 1 495 ? -7.527 -5.477 3.457 1.00 94.19 495 MET A C 1
ATOM 3855 O O . MET A 1 495 ? -7.572 -5.951 4.596 1.00 94.19 495 MET A O 1
ATOM 3859 N N . PRO A 1 496 ? -7.315 -4.165 3.256 1.00 96.06 496 PRO A N 1
ATOM 3860 C CA . PRO A 1 496 ? -7.287 -3.193 4.346 1.00 96.06 496 PRO A CA 1
ATOM 3861 C C . PRO A 1 496 ? -8.654 -3.049 5.026 1.00 96.06 496 PRO A C 1
ATOM 3863 O O . PRO A 1 496 ? -9.694 -3.148 4.373 1.00 96.06 496 PRO A O 1
ATOM 3866 N N . MET A 1 497 ? -8.674 -2.764 6.330 1.00 94.88 497 MET A N 1
ATOM 3867 C CA . MET A 1 497 ? -9.943 -2.673 7.061 1.00 94.88 497 MET A CA 1
ATOM 3868 C C . MET A 1 497 ? -10.706 -1.370 6.794 1.00 94.88 497 MET A C 1
ATOM 3870 O O . MET A 1 497 ? -11.926 -1.359 6.910 1.00 94.88 497 MET A O 1
ATOM 3874 N N . ASP A 1 498 ? -10.035 -0.285 6.399 1.00 94.75 498 ASP A N 1
ATOM 3875 C CA . ASP A 1 498 ? -10.731 0.917 5.919 1.00 94.75 498 ASP A CA 1
ATOM 3876 C C . ASP A 1 498 ? -11.452 0.673 4.593 1.00 94.75 498 ASP A C 1
ATOM 3878 O O . ASP A 1 498 ? -12.545 1.191 4.402 1.00 94.75 498 ASP A O 1
ATOM 3882 N N . LEU A 1 499 ? -10.916 -0.189 3.722 1.00 92.19 499 LEU A N 1
ATOM 3883 C CA . LEU A 1 499 ? -11.635 -0.591 2.515 1.00 92.19 499 LEU A CA 1
ATOM 3884 C C . LEU A 1 499 ? -12.899 -1.397 2.847 1.00 92.19 499 LEU A C 1
ATOM 3886 O O . LEU A 1 499 ? -13.975 -1.113 2.326 1.00 92.19 499 LEU A O 1
ATOM 3890 N N . MET A 1 500 ? -12.797 -2.360 3.770 1.00 92.31 500 MET A N 1
ATOM 3891 C CA . MET A 1 500 ? -13.969 -3.062 4.312 1.00 92.31 500 MET A CA 1
ATOM 3892 C C . MET A 1 500 ? -15.004 -2.071 4.865 1.00 92.31 500 MET A C 1
ATOM 3894 O O . MET A 1 500 ? -16.201 -2.216 4.609 1.00 92.31 500 MET A O 1
ATOM 3898 N N . GLN A 1 501 ? -14.556 -1.078 5.634 1.00 92.12 501 GLN A N 1
ATOM 3899 C CA . GLN A 1 501 ? -15.445 -0.086 6.226 1.00 92.12 501 GLN A CA 1
ATOM 3900 C C . GLN A 1 501 ? -16.139 0.769 5.154 1.00 92.12 501 GLN A C 1
ATOM 3902 O O . GLN A 1 501 ? -17.342 1.006 5.273 1.00 92.12 501 GLN A O 1
ATOM 3907 N N . GLU A 1 502 ? -15.444 1.146 4.080 1.00 89.38 502 GLU A N 1
ATOM 3908 C CA . GLU A 1 502 ? -16.042 1.854 2.942 1.00 89.38 502 GLU A CA 1
ATOM 3909 C C . GLU A 1 502 ? -17.115 0.991 2.241 1.00 89.38 502 GLU A C 1
ATOM 3911 O O . GLU A 1 502 ? -18.206 1.485 1.943 1.00 89.38 502 GLU A O 1
ATOM 3916 N N . HIS A 1 503 ? -16.887 -0.318 2.053 1.00 86.12 503 HIS A N 1
ATOM 3917 C CA . HIS A 1 503 ? -17.919 -1.228 1.527 1.00 86.12 503 HIS A CA 1
ATOM 3918 C C . HIS A 1 503 ? -19.170 -1.263 2.415 1.00 86.12 503 HIS A C 1
ATOM 3920 O O . HIS A 1 503 ? -20.293 -1.179 1.904 1.00 86.12 503 HIS A O 1
ATOM 3926 N N . HIS A 1 504 ? -18.998 -1.344 3.741 1.00 87.75 504 HIS A N 1
ATOM 3927 C CA . HIS A 1 504 ? -20.118 -1.257 4.683 1.00 87.75 504 HIS A CA 1
ATOM 3928 C C . HIS A 1 504 ? -20.848 0.088 4.558 1.00 87.75 504 HIS A C 1
ATOM 3930 O O . HIS A 1 504 ? -22.078 0.117 4.493 1.00 87.75 504 HIS A O 1
ATOM 3936 N N . ILE A 1 505 ? -20.115 1.202 4.482 1.00 87.12 505 ILE A N 1
ATOM 3937 C CA . ILE A 1 505 ? -20.686 2.549 4.346 1.00 87.12 505 ILE A CA 1
ATOM 3938 C C . ILE A 1 505 ? -21.473 2.696 3.049 1.00 87.12 505 ILE A C 1
ATOM 3940 O O . ILE A 1 505 ? -22.571 3.259 3.075 1.00 87.12 505 ILE A O 1
ATOM 3944 N N . ARG A 1 506 ? -20.974 2.175 1.925 1.00 84.06 506 ARG A N 1
ATOM 3945 C CA . ARG A 1 506 ? -21.725 2.198 0.668 1.00 84.06 506 ARG A CA 1
ATOM 3946 C C . ARG A 1 506 ? -23.053 1.457 0.813 1.00 84.06 506 ARG A C 1
ATOM 3948 O O . ARG A 1 506 ? -24.096 2.026 0.502 1.00 84.06 506 ARG A O 1
ATOM 3955 N N . GLU A 1 507 ? -23.044 0.236 1.346 1.00 82.06 507 GLU A N 1
ATOM 3956 C CA . GLU A 1 507 ? -24.284 -0.521 1.560 1.00 82.06 507 GLU A CA 1
ATOM 3957 C C . GLU A 1 507 ? -25.275 0.234 2.462 1.00 82.06 507 GLU A C 1
ATOM 3959 O O . GLU A 1 507 ? -26.491 0.187 2.242 1.00 82.06 507 GLU A O 1
ATOM 3964 N N . LEU A 1 508 ? -24.778 0.961 3.471 1.00 84.50 508 LEU A N 1
ATOM 3965 C CA . LEU A 1 508 ? -25.610 1.816 4.320 1.00 84.50 508 LEU A CA 1
ATOM 3966 C C . LEU A 1 508 ? -26.206 2.984 3.536 1.00 84.50 508 LEU A C 1
ATOM 3968 O O . LEU A 1 508 ? -27.410 3.235 3.647 1.00 84.50 508 LEU A O 1
ATOM 3972 N N . LYS A 1 509 ? -25.399 3.679 2.727 1.00 80.56 509 LYS A N 1
ATOM 3973 C CA . LYS A 1 509 ? -25.848 4.788 1.872 1.00 80.56 509 LYS A CA 1
ATOM 3974 C C . LYS A 1 509 ? -26.929 4.321 0.895 1.00 80.56 509 LYS A C 1
ATOM 3976 O O . LYS A 1 509 ? -27.981 4.959 0.820 1.00 80.56 509 LYS A O 1
ATOM 3981 N N . ASP A 1 510 ? -26.742 3.178 0.241 1.00 79.62 510 ASP A N 1
ATOM 3982 C CA . ASP A 1 510 ? -27.711 2.604 -0.703 1.00 79.62 510 ASP A CA 1
ATOM 3983 C C . ASP A 1 510 ? -29.053 2.292 -0.032 1.00 79.62 510 ASP A C 1
ATOM 3985 O O . ASP A 1 510 ? -30.129 2.585 -0.566 1.00 79.62 510 ASP A O 1
ATOM 3989 N N . LYS A 1 511 ? -29.021 1.740 1.186 1.00 78.06 511 LYS A N 1
ATOM 3990 C CA . LYS A 1 511 ? -30.244 1.448 1.951 1.00 78.06 511 LYS A CA 1
ATOM 3991 C C . LYS A 1 511 ? -30.898 2.719 2.498 1.00 78.06 511 LYS A C 1
ATOM 3993 O O . LYS A 1 511 ? -32.126 2.775 2.571 1.00 78.06 511 LYS A O 1
ATOM 3998 N N . ALA A 1 512 ? -30.118 3.757 2.800 1.00 71.81 512 ALA A N 1
ATOM 3999 C CA . ALA A 1 512 ? -30.622 5.056 3.243 1.00 71.81 512 ALA A CA 1
ATOM 4000 C C . ALA A 1 512 ? -31.349 5.832 2.128 1.00 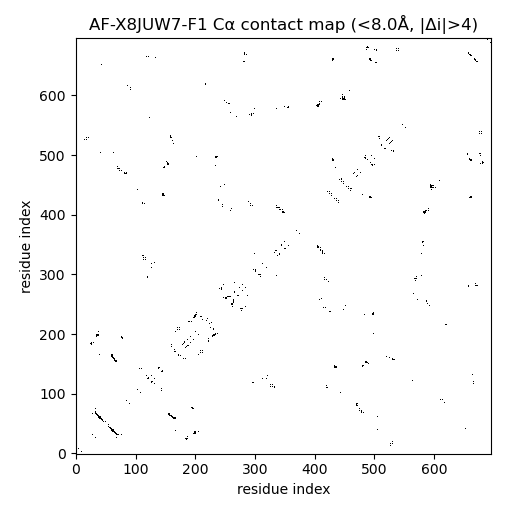71.81 512 ALA A C 1
ATOM 4002 O O . ALA A 1 512 ? -32.241 6.630 2.421 1.00 71.81 512 ALA A O 1
ATOM 4003 N N . GLN A 1 513 ? -31.017 5.617 0.847 1.00 62.19 513 GLN A N 1
ATOM 4004 C CA . GLN A 1 513 ? -31.620 6.338 -0.287 1.00 62.19 513 GLN A CA 1
ATOM 4005 C C . GLN A 1 513 ? -33.131 6.092 -0.477 1.00 62.19 513 GLN A C 1
ATOM 4007 O O . GLN A 1 513 ? -33.791 6.846 -1.198 1.00 62.19 513 GLN A O 1
ATOM 4012 N N . ARG A 1 514 ? -33.721 5.092 0.190 1.00 60.91 514 ARG A N 1
ATOM 4013 C CA . ARG A 1 514 ? -35.168 4.827 0.132 1.00 60.91 514 ARG A CA 1
ATOM 4014 C C . ARG A 1 514 ? -35.939 5.905 0.910 1.00 60.91 514 ARG A C 1
ATOM 4016 O O . ARG A 1 514 ? -35.595 6.216 2.045 1.00 60.91 514 ARG A O 1
ATOM 4023 N N . ARG A 1 515 ? -36.981 6.471 0.278 1.00 50.44 515 ARG A N 1
ATOM 4024 C CA . ARG A 1 515 ? -37.740 7.684 0.680 1.00 50.44 515 ARG A CA 1
ATOM 4025 C C . ARG A 1 515 ? -38.303 7.699 2.112 1.00 50.44 515 ARG A C 1
ATOM 4027 O O . ARG A 1 515 ? -38.715 8.765 2.562 1.00 50.44 515 ARG A O 1
ATOM 4034 N N . ASP A 1 516 ? -38.305 6.564 2.804 1.00 50.69 516 ASP A N 1
ATOM 4035 C CA . ASP A 1 516 ? -39.132 6.329 3.989 1.00 50.69 516 ASP A CA 1
ATOM 4036 C C . ASP A 1 516 ? -38.296 6.150 5.274 1.00 50.69 516 ASP A C 1
ATOM 4038 O O . ASP A 1 516 ? -38.855 5.977 6.356 1.00 50.69 516 ASP A O 1
ATOM 4042 N N . THR A 1 517 ? -36.961 6.186 5.171 1.00 54.72 517 THR A N 1
ATOM 4043 C CA . THR A 1 517 ? -36.030 5.982 6.294 1.00 54.72 517 THR A CA 1
ATOM 4044 C C . THR A 1 517 ? -35.052 7.144 6.410 1.00 54.72 517 THR A C 1
ATOM 4046 O O . THR A 1 517 ? -34.151 7.304 5.583 1.00 54.72 517 THR A O 1
ATOM 4049 N N . ASP A 1 518 ? -35.217 7.942 7.464 1.00 62.03 518 ASP A N 1
ATOM 4050 C CA . ASP A 1 518 ? -34.232 8.949 7.847 1.00 62.03 518 ASP A CA 1
ATOM 4051 C C . ASP A 1 518 ? -32.992 8.268 8.445 1.00 62.03 518 ASP A C 1
ATOM 4053 O O . ASP A 1 518 ? -33.091 7.288 9.191 1.00 62.03 518 ASP A O 1
ATOM 4057 N N . PHE A 1 519 ? -31.818 8.804 8.112 1.00 64.44 519 PHE A N 1
ATOM 4058 C CA . PHE A 1 519 ? -30.506 8.327 8.566 1.00 64.44 519 PHE A CA 1
ATOM 4059 C C . PHE A 1 519 ? -30.373 8.320 10.102 1.00 64.44 519 PHE A C 1
ATOM 4061 O O . PHE A 1 519 ? -29.708 7.476 10.693 1.00 64.44 519 PHE A O 1
ATOM 4068 N N . GLU A 1 520 ? -31.086 9.239 10.751 1.00 69.38 520 GLU A N 1
ATOM 4069 C CA . GLU A 1 520 ? -31.158 9.393 12.205 1.00 69.38 520 GLU A CA 1
ATOM 4070 C C . GLU A 1 520 ? -32.202 8.475 12.857 1.00 69.38 520 GLU A C 1
ATOM 4072 O O . GLU A 1 520 ? -32.368 8.473 14.076 1.00 69.38 520 GLU A O 1
ATOM 4077 N N . SER A 1 521 ? -32.952 7.700 12.066 1.00 80.06 521 SER A N 1
ATOM 4078 C CA . SER A 1 521 ? -33.975 6.827 12.628 1.00 80.06 521 SER A CA 1
ATOM 4079 C C . SER A 1 521 ? -33.336 5.691 13.426 1.00 80.06 521 SER A C 1
ATOM 4081 O O . SER A 1 521 ? -32.414 5.015 12.971 1.00 80.06 521 SER A O 1
ATOM 4083 N N . SER A 1 522 ? -33.906 5.417 14.600 1.00 84.00 522 SER A N 1
ATOM 4084 C CA . SER A 1 522 ? -33.499 4.307 15.473 1.00 84.00 522 SER A CA 1
ATOM 4085 C C . SER A 1 522 ? -33.470 2.957 14.738 1.00 84.00 522 SER A C 1
ATOM 4087 O O . SER A 1 522 ? -32.602 2.122 14.983 1.00 84.00 522 SER A O 1
ATOM 4089 N N . PHE A 1 523 ? -34.381 2.753 13.778 1.00 85.06 523 PHE A N 1
ATOM 4090 C CA . PHE A 1 523 ? -34.388 1.550 12.947 1.00 85.06 523 PHE A CA 1
ATOM 4091 C C . PHE A 1 523 ? -33.170 1.480 12.016 1.00 85.06 523 PHE A C 1
ATOM 4093 O O . PHE A 1 523 ? -32.542 0.430 11.910 1.00 85.06 523 PHE A O 1
ATOM 4100 N N . PHE A 1 524 ? -32.798 2.583 11.365 1.00 85.44 524 PHE A N 1
ATOM 4101 C CA . PHE A 1 524 ? -31.609 2.611 10.518 1.00 85.44 524 PHE A CA 1
ATOM 4102 C C . PHE A 1 524 ? -30.338 2.370 11.346 1.00 85.44 524 PHE A C 1
ATOM 4104 O O . PHE A 1 524 ? -29.577 1.444 11.060 1.00 85.44 524 PHE A O 1
ATOM 4111 N N . GLN A 1 525 ? -30.178 3.135 12.426 1.00 86.50 525 GLN A N 1
ATOM 4112 C CA . GLN A 1 525 ? -28.992 3.102 13.277 1.00 86.50 525 GLN A CA 1
ATOM 4113 C C . GLN A 1 525 ? -28.777 1.749 13.946 1.00 86.50 525 GLN A C 1
ATOM 4115 O O . GLN A 1 525 ? -27.689 1.188 13.858 1.00 86.50 525 GLN A O 1
ATOM 4120 N N . HIS A 1 526 ? -29.804 1.192 14.589 1.00 89.56 526 HIS A N 1
ATOM 4121 C CA . HIS A 1 526 ? -29.626 -0.001 15.417 1.00 89.56 526 HIS A CA 1
ATOM 4122 C C . HIS A 1 526 ? -29.988 -1.304 14.714 1.00 89.56 526 HIS A C 1
ATOM 4124 O O . HIS A 1 526 ? -29.527 -2.352 15.153 1.00 89.56 526 HIS A O 1
ATOM 4130 N N . VAL A 1 527 ? -30.798 -1.274 13.647 1.00 87.69 527 VAL A N 1
ATOM 4131 C CA . VAL A 1 527 ? -31.245 -2.496 12.956 1.00 87.69 527 VAL A CA 1
ATOM 4132 C C . VAL A 1 527 ? -30.560 -2.665 11.609 1.00 87.69 527 VAL A C 1
ATOM 4134 O O . VAL A 1 527 ? -30.005 -3.731 11.350 1.00 87.69 527 VAL A O 1
ATOM 4137 N N . ILE A 1 528 ? -30.576 -1.645 10.747 1.00 88.62 528 ILE A N 1
ATOM 4138 C CA . ILE A 1 528 ? -29.959 -1.757 9.418 1.00 88.62 528 ILE A CA 1
ATOM 4139 C C . ILE A 1 528 ? -28.436 -1.824 9.529 1.00 88.62 528 ILE A C 1
ATOM 4141 O O . ILE A 1 528 ? -27.844 -2.734 8.950 1.00 88.62 528 ILE A O 1
ATOM 4145 N N . SER A 1 529 ? -27.825 -0.932 10.317 1.00 89.38 529 SER A N 1
ATOM 4146 C CA . SER A 1 529 ? -26.365 -0.872 10.470 1.00 89.38 529 SER A CA 1
ATOM 4147 C C . SER A 1 529 ? -25.756 -2.192 10.941 1.00 89.38 529 SER A C 1
ATOM 4149 O O . SER A 1 529 ? -24.857 -2.731 10.300 1.00 89.38 529 SER A O 1
ATOM 4151 N N . ARG A 1 530 ? -26.321 -2.790 11.995 1.00 90.19 530 ARG A N 1
ATOM 4152 C CA . ARG A 1 530 ? -25.830 -4.061 12.553 1.00 90.19 530 ARG A CA 1
ATOM 4153 C C . ARG A 1 530 ? -25.941 -5.240 11.593 1.00 90.19 530 ARG A C 1
ATOM 4155 O O . ARG A 1 530 ? -25.124 -6.151 11.624 1.00 90.19 530 ARG A O 1
ATOM 4162 N N . ASN A 1 531 ? -26.966 -5.231 10.746 1.00 87.12 531 ASN A N 1
ATOM 4163 C CA . ASN A 1 531 ? -27.241 -6.322 9.818 1.00 87.12 531 ASN A CA 1
ATOM 4164 C C . ASN A 1 531 ? -26.640 -6.082 8.425 1.00 87.12 531 ASN A C 1
ATOM 4166 O O . ASN A 1 531 ? -26.946 -6.836 7.502 1.00 87.12 531 ASN A O 1
ATOM 4170 N N . ILE A 1 532 ? -25.800 -5.051 8.243 1.00 86.00 532 ILE A N 1
ATOM 4171 C CA . ILE A 1 532 ? -25.368 -4.617 6.910 1.00 86.00 532 ILE A CA 1
ATOM 4172 C C . ILE A 1 532 ? -24.653 -5.713 6.118 1.00 86.00 532 ILE A C 1
ATOM 4174 O O . ILE A 1 532 ? -24.965 -5.919 4.946 1.00 86.00 532 ILE A O 1
ATOM 4178 N N . ARG A 1 533 ? -23.796 -6.490 6.790 1.00 79.81 533 ARG A N 1
ATOM 4179 C CA . ARG A 1 533 ? -23.115 -7.648 6.199 1.00 79.81 533 ARG A CA 1
ATOM 4180 C C . ARG A 1 533 ? -24.092 -8.734 5.762 1.00 79.81 533 ARG A C 1
ATOM 4182 O O . ARG A 1 533 ? -23.994 -9.245 4.658 1.00 79.81 533 ARG A O 1
ATOM 4189 N N . TRP A 1 534 ? -25.082 -9.047 6.597 1.00 79.00 534 TRP A N 1
ATOM 4190 C CA . TRP A 1 534 ? -26.082 -10.064 6.271 1.00 79.00 534 TRP A CA 1
ATOM 4191 C C . TRP A 1 534 ? -26.948 -9.661 5.082 1.00 79.00 534 TRP A C 1
ATOM 4193 O O . TRP A 1 534 ? -27.351 -10.525 4.307 1.00 79.00 534 TRP A O 1
ATOM 4203 N N . PHE A 1 535 ? -27.220 -8.365 4.901 1.00 80.00 535 PHE A N 1
ATOM 4204 C CA . PHE A 1 535 ? -27.924 -7.889 3.713 1.00 80.00 535 PHE A CA 1
ATOM 4205 C C . PHE A 1 535 ? -27.115 -8.096 2.430 1.00 80.00 535 PHE A C 1
ATOM 4207 O O . PHE A 1 535 ? -27.714 -8.497 1.432 1.00 80.00 535 PHE A O 1
ATOM 4214 N N . ALA A 1 536 ? -25.803 -7.838 2.459 1.00 71.25 536 ALA A N 1
ATOM 4215 C CA . ALA A 1 536 ? -24.914 -8.090 1.325 1.00 71.25 536 ALA A CA 1
ATOM 4216 C C . ALA A 1 536 ? -24.860 -9.594 1.009 1.00 71.25 536 ALA A C 1
ATOM 4218 O O . ALA A 1 536 ? -25.314 -10.005 -0.057 1.00 71.25 536 ALA A O 1
ATOM 4219 N N . ALA A 1 537 ? -24.500 -10.426 1.993 1.00 70.81 537 ALA A N 1
ATOM 4220 C CA . ALA A 1 537 ? -24.481 -11.884 1.859 1.00 70.81 537 ALA A CA 1
ATOM 4221 C C . ALA A 1 537 ? -25.809 -12.460 1.335 1.00 70.81 537 ALA A C 1
ATOM 4223 O O . ALA A 1 537 ? -25.831 -13.306 0.446 1.00 70.81 537 ALA A O 1
ATOM 4224 N N . THR A 1 538 ? -26.949 -11.989 1.855 1.00 73.81 538 THR A N 1
ATOM 4225 C CA . THR A 1 538 ? -28.267 -12.475 1.415 1.00 73.81 538 THR A CA 1
ATOM 4226 C C . THR A 1 538 ? -28.550 -12.089 -0.033 1.00 73.81 538 THR A C 1
ATOM 4228 O O . THR A 1 538 ? -29.104 -12.903 -0.771 1.00 73.81 538 THR A O 1
ATOM 4231 N N . ARG A 1 539 ? -28.190 -10.867 -0.459 1.00 72.06 539 ARG A N 1
ATOM 4232 C CA . ARG A 1 539 ? -28.331 -10.449 -1.861 1.00 72.06 539 ARG A CA 1
ATOM 4233 C C . ARG A 1 539 ? -27.548 -11.397 -2.760 1.00 72.06 539 ARG A C 1
ATOM 4235 O O . ARG A 1 539 ? -28.139 -11.932 -3.694 1.00 72.06 539 ARG A O 1
ATOM 4242 N N . THR A 1 540 ? -26.282 -11.641 -2.443 1.00 65.81 540 THR A N 1
ATOM 4243 C CA . THR A 1 540 ? -25.413 -12.570 -3.171 1.00 65.81 540 THR A CA 1
ATOM 4244 C C . THR A 1 540 ? -26.026 -13.966 -3.267 1.00 65.81 540 THR A C 1
ATOM 4246 O O . THR A 1 540 ? -26.244 -14.470 -4.369 1.00 65.81 540 THR A O 1
ATOM 4249 N N . SER A 1 541 ? -26.389 -14.574 -2.133 1.00 68.00 541 SER A N 1
ATOM 4250 C CA . SER A 1 541 ? -26.942 -15.934 -2.101 1.00 68.00 541 SER A CA 1
ATOM 4251 C C . SER A 1 541 ? -28.242 -16.057 -2.894 1.00 68.00 541 SER A C 1
ATOM 4253 O O . SER A 1 541 ? -28.457 -17.045 -3.593 1.00 68.00 541 SER A O 1
ATOM 4255 N N . VAL A 1 542 ? -29.110 -15.044 -2.823 1.00 72.88 542 VAL A N 1
ATOM 4256 C CA . VAL A 1 542 ? -30.364 -15.011 -3.584 1.00 72.88 542 VAL A CA 1
ATOM 4257 C C . VAL A 1 542 ? -30.090 -14.861 -5.080 1.00 72.88 542 VAL A C 1
ATOM 4259 O O . VAL A 1 542 ? -30.661 -15.608 -5.874 1.00 72.88 542 VAL A O 1
ATOM 4262 N N . THR A 1 543 ? -29.213 -13.936 -5.478 1.00 69.12 543 THR A N 1
ATOM 4263 C CA . THR A 1 543 ? -28.811 -13.748 -6.881 1.00 69.12 543 THR A CA 1
ATOM 4264 C C . THR A 1 543 ? -28.234 -15.038 -7.457 1.00 69.12 543 THR A C 1
ATOM 4266 O O . THR A 1 543 ? -28.658 -15.471 -8.528 1.00 69.12 543 THR A O 1
ATOM 4269 N N . LYS A 1 544 ? -27.341 -15.704 -6.716 1.00 65.25 544 LYS A N 1
ATOM 4270 C CA . LYS A 1 544 ? -26.769 -17.004 -7.079 1.00 65.25 544 LYS A CA 1
ATOM 4271 C C . LYS A 1 544 ? -27.847 -18.071 -7.253 1.00 65.25 544 LYS A C 1
ATOM 4273 O O . LYS A 1 544 ? -27.938 -18.660 -8.322 1.00 65.25 544 LYS A O 1
ATOM 4278 N N . ALA A 1 545 ? -28.732 -18.244 -6.273 1.00 71.38 545 ALA A N 1
ATOM 4279 C CA . ALA A 1 545 ? -29.809 -19.233 -6.339 1.00 71.38 545 ALA A CA 1
ATOM 4280 C C . ALA A 1 545 ? -30.785 -19.002 -7.511 1.00 71.38 545 ALA A C 1
ATOM 4282 O O . ALA A 1 545 ? -31.349 -19.955 -8.046 1.00 71.38 545 ALA A O 1
ATOM 4283 N N . PHE A 1 546 ? -31.002 -17.750 -7.932 1.00 69.25 546 PHE A N 1
ATOM 4284 C CA . PHE A 1 546 ? -31.802 -17.438 -9.125 1.00 69.25 546 PHE A CA 1
ATOM 4285 C C . PHE A 1 546 ? -31.068 -17.696 -10.448 1.00 69.25 546 PHE A C 1
ATOM 4287 O O . PHE A 1 546 ? -31.728 -17.869 -11.482 1.00 69.25 546 PHE A O 1
ATOM 4294 N N . ASN A 1 547 ? -29.736 -17.699 -10.421 1.00 65.31 547 ASN A N 1
ATOM 4295 C CA . ASN A 1 547 ? -28.875 -17.947 -11.574 1.00 65.31 547 ASN A CA 1
ATOM 4296 C C . ASN A 1 547 ? -28.494 -19.432 -11.712 1.00 65.31 547 ASN A C 1
ATOM 4298 O O . ASN A 1 547 ? -28.273 -19.893 -12.834 1.00 65.31 547 ASN A O 1
ATOM 4302 N N . ASP A 1 548 ? -28.500 -20.200 -10.620 1.00 52.91 548 ASP A N 1
ATOM 4303 C CA . ASP A 1 548 ? -28.309 -21.651 -10.630 1.00 52.91 548 ASP A CA 1
ATOM 4304 C C . ASP A 1 548 ? -29.398 -22.329 -11.487 1.00 52.91 548 ASP A C 1
ATOM 4306 O O . ASP A 1 548 ? -30.596 -22.282 -11.198 1.00 52.91 548 ASP A O 1
ATOM 4310 N N . GLY A 1 549 ? -28.977 -22.945 -12.597 1.00 50.91 549 GLY A N 1
ATOM 4311 C CA . GLY A 1 549 ? -29.854 -23.614 -13.569 1.00 50.91 549 GLY A CA 1
ATOM 4312 C C . GLY A 1 549 ? -30.095 -22.851 -14.878 1.00 50.91 549 GLY A C 1
ATOM 4313 O O . GLY A 1 549 ? -30.775 -23.371 -15.766 1.00 50.91 549 GLY A O 1
ATOM 4314 N N . LYS A 1 550 ? -29.521 -21.655 -15.049 1.00 48.03 550 LYS A N 1
ATOM 4315 C CA . LYS A 1 550 ? -29.397 -20.996 -16.355 1.00 48.03 550 LYS A CA 1
ATOM 4316 C C . LYS A 1 550 ? -27.916 -20.884 -16.714 1.00 48.03 550 LYS A C 1
ATOM 4318 O O . LYS A 1 550 ? -27.172 -20.228 -15.999 1.00 48.03 550 LYS A O 1
ATOM 4323 N N . ASP A 1 551 ? -27.512 -21.435 -17.864 1.00 42.34 551 ASP A N 1
ATOM 4324 C CA . ASP A 1 551 ? -26.233 -21.134 -18.546 1.00 42.34 551 ASP A CA 1
ATOM 4325 C C . ASP A 1 551 ? -26.214 -19.673 -19.050 1.00 42.34 551 ASP A C 1
ATOM 4327 O O . ASP A 1 551 ? -25.958 -19.360 -20.214 1.00 42.34 551 ASP A O 1
ATOM 4331 N N . THR A 1 552 ? -26.573 -18.723 -18.197 1.00 38.97 552 THR A N 1
ATOM 4332 C CA . THR A 1 552 ? -26.429 -17.306 -18.481 1.00 38.97 552 THR A CA 1
ATOM 4333 C C . THR A 1 552 ? -25.078 -16.895 -17.952 1.00 38.97 552 THR A C 1
ATOM 4335 O O . THR A 1 552 ? -24.934 -16.749 -16.747 1.00 38.97 552 THR A O 1
ATOM 4338 N N . ARG A 1 553 ? -24.120 -16.761 -18.885 1.00 38.09 553 ARG A N 1
ATOM 4339 C CA . ARG A 1 553 ? -22.822 -16.076 -18.754 1.00 38.09 553 ARG A CA 1
ATOM 4340 C C . ARG A 1 553 ? -22.321 -16.063 -17.317 1.00 38.09 553 ARG A C 1
ATOM 4342 O O . ARG A 1 553 ? -22.651 -15.148 -16.573 1.00 38.09 553 ARG A O 1
ATOM 4349 N N . SER A 1 554 ? -21.530 -17.073 -16.978 1.00 36.94 554 SER A N 1
ATOM 4350 C CA . SER A 1 554 ? -20.719 -17.112 -15.769 1.00 36.94 554 SER A CA 1
ATOM 4351 C C . SER A 1 554 ? -20.349 -15.697 -15.296 1.00 36.94 554 SER A C 1
ATOM 4353 O O . SER A 1 554 ? -19.623 -14.987 -15.995 1.00 36.94 554 SER A O 1
ATOM 4355 N N . SER A 1 555 ? -20.846 -15.285 -14.128 1.00 38.34 555 SER A N 1
ATOM 4356 C CA . SER A 1 555 ? -20.386 -14.075 -13.433 1.00 38.34 555 SER A CA 1
ATOM 4357 C C . SER A 1 555 ? -18.936 -14.206 -12.957 1.00 38.34 555 SER A C 1
ATOM 4359 O O . SER A 1 555 ? -18.394 -13.292 -12.349 1.00 38.34 555 SER A O 1
ATOM 4361 N N . SER A 1 556 ? -18.263 -15.322 -13.272 1.00 34.91 556 SER A N 1
ATOM 4362 C CA . SER A 1 556 ? -16.813 -15.341 -13.368 1.00 34.91 556 SER A CA 1
ATOM 4363 C C . SER A 1 556 ? -16.416 -14.328 -14.438 1.00 34.91 556 SER A C 1
ATOM 4365 O O . SER A 1 556 ? -16.387 -14.644 -15.632 1.00 34.91 556 SER A O 1
ATOM 4367 N N . HIS A 1 557 ? -16.154 -13.095 -14.011 1.00 39.12 557 HIS A N 1
ATOM 4368 C CA . HIS A 1 557 ? -15.495 -12.102 -14.832 1.00 39.12 557 HIS A CA 1
ATOM 4369 C C . HIS A 1 557 ? -14.221 -12.750 -15.366 1.00 39.12 557 HIS A C 1
ATOM 4371 O O . HIS A 1 557 ? -13.234 -12.940 -14.654 1.00 39.12 557 HIS A O 1
ATOM 4377 N N . SER A 1 558 ? -14.262 -13.169 -16.632 1.00 36.41 558 SER A N 1
ATOM 4378 C CA . SER A 1 558 ? -13.047 -13.501 -17.344 1.00 36.41 558 SER A CA 1
ATOM 4379 C C . SER A 1 558 ? -12.213 -12.235 -17.288 1.00 36.41 558 SER A C 1
ATOM 4381 O O . SER A 1 558 ? -12.699 -11.197 -17.744 1.00 36.41 558 SER A O 1
ATOM 4383 N N . LYS A 1 559 ? -11.020 -12.330 -16.686 1.00 46.91 559 LYS A N 1
ATOM 4384 C CA . LYS A 1 559 ? -9.929 -11.353 -16.757 1.00 46.91 559 LYS A CA 1
ATOM 4385 C C . LYS A 1 559 ? -10.177 -10.365 -17.896 1.00 46.91 559 LYS A C 1
ATOM 4387 O O . LYS A 1 559 ? -10.204 -10.795 -19.051 1.00 46.91 559 LYS A O 1
ATOM 4392 N N . THR A 1 560 ? -10.345 -9.080 -17.596 1.00 52.81 560 THR A N 1
ATOM 4393 C CA . THR A 1 560 ? -10.329 -8.050 -18.635 1.00 52.81 560 THR A CA 1
ATOM 4394 C C . THR A 1 560 ? -8.972 -8.175 -19.319 1.00 52.81 560 THR A C 1
ATOM 4396 O O . THR A 1 560 ? -7.940 -7.869 -18.721 1.00 52.81 560 THR A O 1
ATOM 4399 N N . ASP A 1 561 ? -8.940 -8.784 -20.506 1.00 67.19 561 ASP A N 1
ATOM 4400 C CA . ASP A 1 561 ? -7.687 -9.123 -21.166 1.00 67.19 561 ASP A CA 1
ATOM 4401 C C . ASP A 1 561 ? -6.997 -7.830 -21.607 1.00 67.19 561 ASP A C 1
ATOM 4403 O O . ASP A 1 561 ? -7.319 -7.243 -22.640 1.00 67.19 561 ASP A O 1
ATOM 4407 N N . ASN A 1 562 ? -6.051 -7.360 -20.793 1.00 82.00 562 ASN A N 1
ATOM 4408 C CA . ASN A 1 562 ? -5.276 -6.153 -21.053 1.00 82.00 562 ASN A CA 1
ATOM 4409 C C . ASN A 1 562 ? -4.185 -6.369 -22.118 1.00 82.00 562 ASN A C 1
ATOM 4411 O O . ASN A 1 562 ? -3.423 -5.443 -22.398 1.00 82.00 562 ASN A O 1
ATOM 4415 N N . SER A 1 563 ? -4.114 -7.548 -22.751 1.00 83.94 563 SER A N 1
ATOM 4416 C CA . SER A 1 563 ? -3.103 -7.874 -23.762 1.00 83.94 563 SER A CA 1
ATOM 4417 C C . SER A 1 563 ? -3.054 -6.856 -24.908 1.00 83.94 563 SER A C 1
ATOM 4419 O O . SER A 1 563 ? -1.964 -6.461 -25.323 1.00 83.94 563 SER A O 1
ATOM 4421 N N . GLY A 1 564 ? -4.211 -6.371 -25.376 1.00 88.12 564 GLY A N 1
ATOM 4422 C CA . GLY A 1 564 ? -4.300 -5.342 -26.417 1.00 88.12 564 GLY A CA 1
ATOM 4423 C C . GLY A 1 564 ? -3.760 -3.980 -25.967 1.00 88.12 564 GLY A C 1
ATOM 4424 O O . GLY A 1 564 ? -3.057 -3.311 -26.725 1.00 88.12 564 GLY A O 1
ATOM 4425 N N . THR A 1 565 ? -4.032 -3.596 -24.717 1.00 92.06 565 THR A N 1
ATOM 4426 C CA . THR A 1 565 ? -3.489 -2.379 -24.088 1.00 92.06 565 THR A CA 1
ATOM 4427 C C . THR A 1 565 ? -1.966 -2.452 -24.019 1.00 92.06 565 THR A C 1
ATOM 4429 O O . THR A 1 565 ? -1.281 -1.550 -24.500 1.00 92.06 565 THR A O 1
ATOM 4432 N N . VAL A 1 566 ? -1.436 -3.550 -23.474 1.00 93.62 566 VAL A N 1
ATOM 4433 C CA . VAL A 1 566 ? 0.007 -3.768 -23.305 1.00 93.62 566 VAL A CA 1
ATOM 4434 C C . VAL A 1 566 ? 0.716 -3.832 -24.658 1.00 93.62 566 VAL A C 1
ATOM 4436 O O . VAL A 1 566 ? 1.744 -3.184 -24.833 1.00 93.62 566 VAL A O 1
ATOM 4439 N N . ALA A 1 567 ? 0.148 -4.519 -25.653 1.00 93.38 567 ALA A N 1
ATOM 4440 C CA . ALA A 1 567 ? 0.710 -4.568 -27.003 1.00 93.38 567 ALA A CA 1
ATOM 4441 C C . ALA A 1 567 ? 0.819 -3.171 -27.637 1.00 93.38 567 ALA A C 1
ATOM 4443 O O . ALA A 1 567 ? 1.849 -2.836 -28.220 1.00 93.38 567 ALA A O 1
ATOM 4444 N N . ARG A 1 568 ? -0.209 -2.323 -27.487 1.00 94.88 568 ARG A N 1
ATOM 4445 C CA . ARG A 1 568 ? -0.177 -0.945 -28.004 1.00 94.88 568 ARG A CA 1
ATOM 4446 C C . ARG A 1 568 ? 0.892 -0.093 -27.317 1.00 94.88 568 ARG A C 1
ATOM 4448 O O . ARG A 1 568 ? 1.554 0.701 -27.982 1.00 94.88 568 ARG A O 1
ATOM 4455 N N . LEU A 1 569 ? 1.064 -0.257 -26.006 1.00 96.25 569 LEU A N 1
ATOM 4456 C CA . LEU A 1 569 ? 2.111 0.426 -25.244 1.00 96.25 569 LEU A CA 1
ATOM 4457 C C . LEU A 1 569 ? 3.509 -0.019 -25.687 1.00 96.25 569 LEU A C 1
ATOM 4459 O O . LEU A 1 569 ? 4.354 0.840 -25.923 1.00 96.25 569 LEU A O 1
ATOM 4463 N N . LEU A 1 570 ? 3.730 -1.327 -25.858 1.00 95.56 570 LEU A N 1
ATOM 4464 C CA . LEU A 1 570 ? 5.003 -1.897 -26.314 1.00 95.56 570 LEU A CA 1
ATOM 4465 C C . LEU A 1 570 ? 5.438 -1.333 -27.669 1.00 95.56 570 LEU A C 1
ATOM 4467 O O . LEU A 1 570 ? 6.580 -0.907 -27.803 1.00 95.56 570 LEU A O 1
ATOM 4471 N N . VAL A 1 571 ? 4.518 -1.240 -28.635 1.00 94.75 571 VAL A N 1
ATOM 4472 C CA . VAL A 1 571 ? 4.810 -0.639 -29.949 1.00 94.75 571 VAL A CA 1
ATOM 4473 C C . VAL A 1 571 ? 5.298 0.809 -29.807 1.00 94.75 571 VAL A C 1
ATOM 4475 O O . VAL A 1 571 ? 6.286 1.185 -30.434 1.00 94.75 571 VAL A O 1
ATOM 4478 N N . SER A 1 572 ? 4.652 1.622 -28.958 1.00 94.25 572 SER A N 1
ATOM 4479 C CA . SER A 1 572 ? 5.107 2.997 -28.684 1.00 94.25 572 SER A CA 1
ATOM 4480 C C . SER A 1 572 ? 6.489 3.006 -28.022 1.00 94.25 572 SER A C 1
ATOM 4482 O O . SER A 1 572 ? 7.383 3.694 -28.511 1.00 94.25 572 SER A O 1
ATOM 4484 N N . LEU A 1 573 ? 6.697 2.209 -26.968 1.00 95.31 573 LEU A N 1
ATOM 4485 C CA . LEU A 1 573 ? 7.968 2.135 -26.235 1.00 95.31 573 LEU A CA 1
ATOM 4486 C C . LEU A 1 573 ? 9.149 1.756 -27.138 1.00 95.31 573 LEU A C 1
ATOM 4488 O O . LEU A 1 573 ? 10.205 2.388 -27.056 1.00 95.31 573 LEU A O 1
ATOM 4492 N N . GLU A 1 574 ? 8.951 0.772 -28.017 1.00 93.62 574 GLU A N 1
ATOM 4493 C CA . GLU A 1 574 ? 9.956 0.320 -28.975 1.00 93.62 574 GLU A CA 1
ATOM 4494 C C . GLU A 1 574 ? 10.245 1.390 -30.031 1.00 93.62 574 GLU A C 1
ATOM 4496 O O . GLU A 1 574 ? 11.408 1.739 -30.250 1.00 93.62 574 GLU A O 1
ATOM 4501 N N . SER A 1 575 ? 9.196 1.950 -30.647 1.00 91.50 575 SER A N 1
ATOM 4502 C CA . SER A 1 575 ? 9.342 2.962 -31.701 1.00 91.50 575 SER A CA 1
ATOM 4503 C C . SER A 1 575 ? 10.066 4.219 -31.209 1.00 91.50 575 SER A C 1
ATOM 4505 O O . SER A 1 575 ? 10.895 4.780 -31.922 1.00 91.50 575 SER A O 1
ATOM 4507 N N . GLU A 1 576 ? 9.818 4.615 -29.960 1.00 91.81 576 GLU A N 1
ATOM 4508 C CA . GLU A 1 576 ? 10.406 5.804 -29.341 1.00 91.81 576 GLU A CA 1
ATOM 4509 C C . GLU A 1 576 ? 11.683 5.490 -28.542 1.00 91.81 576 GLU A C 1
ATOM 4511 O O . GLU A 1 576 ? 12.309 6.390 -27.973 1.00 91.81 576 GLU A O 1
ATOM 4516 N N . ARG A 1 577 ? 12.102 4.214 -28.516 1.00 94.06 577 ARG A N 1
ATOM 4517 C CA . ARG A 1 577 ? 13.307 3.709 -27.837 1.00 94.06 577 ARG A CA 1
ATOM 4518 C C . ARG A 1 577 ? 13.400 4.174 -26.383 1.00 94.06 577 ARG A C 1
ATOM 4520 O O . ARG A 1 577 ? 14.455 4.626 -25.937 1.00 94.06 577 ARG A O 1
ATOM 4527 N N . VAL A 1 578 ? 12.298 4.116 -25.636 1.00 95.94 578 VAL A N 1
ATOM 4528 C CA . VAL A 1 578 ? 12.217 4.692 -24.278 1.00 95.94 578 VAL A CA 1
ATOM 4529 C C . VAL A 1 578 ? 13.266 4.085 -23.342 1.00 95.94 578 VAL A C 1
ATOM 4531 O O . VAL A 1 578 ? 13.947 4.820 -22.636 1.00 95.94 578 VAL A O 1
ATOM 4534 N N . HIS A 1 579 ? 13.473 2.767 -23.408 1.00 97.25 579 HIS A N 1
ATOM 4535 C CA . HIS A 1 579 ? 14.375 2.028 -22.514 1.00 97.25 579 HIS A CA 1
ATOM 4536 C C . HIS A 1 579 ? 15.816 1.864 -23.032 1.00 97.25 579 HIS A C 1
ATOM 4538 O O . HIS A 1 579 ? 16.607 1.125 -22.442 1.00 97.25 579 HIS A O 1
ATOM 4544 N N . SER A 1 580 ? 16.173 2.543 -24.127 1.00 96.62 580 SER A N 1
ATOM 4545 C CA . SER A 1 580 ? 17.549 2.642 -24.631 1.00 96.62 580 SER A CA 1
ATOM 4546 C C . SER A 1 580 ? 18.065 4.066 -24.464 1.00 96.62 580 SER A C 1
ATOM 4548 O O . SER A 1 580 ? 17.314 5.019 -24.653 1.00 96.62 580 SER A O 1
ATOM 4550 N N . PHE A 1 581 ? 19.347 4.216 -24.143 1.00 96.62 581 PHE A N 1
ATOM 4551 C CA . PHE A 1 581 ? 19.962 5.527 -23.958 1.00 96.62 581 PHE A CA 1
ATOM 4552 C C . PHE A 1 581 ? 20.115 6.258 -25.292 1.00 96.62 581 PHE A C 1
ATOM 4554 O O . PHE A 1 581 ? 20.711 5.720 -26.232 1.00 96.62 581 PHE A O 1
ATOM 4561 N N . VAL A 1 582 ? 19.618 7.492 -25.349 1.00 94.06 582 VAL A N 1
ATOM 4562 C CA . VAL A 1 582 ? 19.749 8.410 -26.483 1.00 94.06 582 VAL A CA 1
ATOM 4563 C C . VAL A 1 582 ? 20.433 9.695 -25.992 1.00 94.06 582 VAL A C 1
ATOM 4565 O O . VAL A 1 582 ? 19.817 10.446 -25.232 1.00 94.06 582 VAL A O 1
ATOM 4568 N N . PRO A 1 583 ? 21.686 9.973 -26.408 1.00 91.94 583 PRO A N 1
ATOM 4569 C CA . PRO A 1 583 ? 22.419 11.154 -25.953 1.00 91.94 583 PRO A CA 1
ATOM 4570 C C . PRO A 1 583 ? 21.659 12.459 -26.219 1.00 91.94 583 PRO A C 1
ATOM 4572 O O . PRO A 1 583 ? 21.187 12.698 -27.329 1.00 91.94 583 PRO A O 1
ATOM 4575 N N . GLY A 1 584 ? 21.546 13.302 -25.195 1.00 90.12 584 GLY A N 1
ATOM 4576 C CA . GLY A 1 584 ? 20.904 14.616 -25.259 1.00 90.12 584 GLY A CA 1
ATOM 4577 C C . GLY A 1 584 ? 19.372 14.606 -25.313 1.00 90.12 584 GLY A C 1
ATOM 4578 O O . GLY A 1 584 ? 18.768 15.676 -25.437 1.00 90.12 584 GLY A O 1
ATOM 4579 N N . ARG A 1 585 ? 18.708 13.444 -25.211 1.00 92.06 585 ARG A N 1
ATOM 4580 C CA . ARG A 1 585 ? 17.241 13.358 -25.307 1.00 92.06 585 ARG A CA 1
ATOM 4581 C C . ARG A 1 585 ? 16.567 14.050 -24.120 1.00 92.06 585 ARG A C 1
ATOM 4583 O O . ARG A 1 585 ? 16.710 13.644 -22.967 1.00 92.06 585 ARG A O 1
ATOM 4590 N N . SER A 1 586 ? 15.781 15.087 -24.408 1.00 90.62 586 SER A N 1
ATOM 4591 C CA . SER A 1 586 ? 14.972 15.806 -23.422 1.00 90.62 586 SER A CA 1
ATOM 4592 C C . SER A 1 586 ? 13.730 16.419 -24.059 1.00 90.62 586 SER A C 1
ATOM 4594 O O . SER A 1 586 ? 13.798 17.023 -25.125 1.00 90.62 586 SER A O 1
ATOM 4596 N N . HIS A 1 587 ? 12.596 16.312 -23.367 1.00 88.25 587 HIS A N 1
ATOM 4597 C CA . HIS A 1 587 ? 11.322 16.913 -23.776 1.00 88.25 587 HIS A CA 1
ATOM 4598 C C . HIS A 1 587 ? 10.917 18.103 -22.888 1.00 88.25 587 HIS A C 1
ATOM 4600 O O . HIS A 1 587 ? 9.750 18.489 -22.844 1.00 88.25 587 HIS A O 1
ATOM 4606 N N . GLY A 1 588 ? 11.878 18.692 -22.164 1.00 84.94 588 GLY A N 1
ATOM 4607 C CA . GLY A 1 588 ? 11.662 19.893 -21.349 1.00 84.94 588 GLY A CA 1
ATOM 4608 C C . GLY A 1 588 ? 11.029 19.649 -19.975 1.00 84.94 588 GLY A C 1
ATOM 4609 O O . GLY A 1 588 ? 10.678 20.612 -19.291 1.00 84.94 588 GLY A O 1
ATOM 4610 N N . TRP A 1 589 ? 10.904 18.390 -19.546 1.00 90.06 589 TRP A N 1
ATOM 4611 C CA . TRP A 1 589 ? 10.335 18.022 -18.252 1.00 90.06 589 TRP A CA 1
ATOM 4612 C C . TRP A 1 589 ? 11.091 16.849 -17.608 1.00 90.06 589 TRP A C 1
ATOM 4614 O O . TRP A 1 589 ? 11.279 15.808 -18.230 1.00 90.06 589 TRP A O 1
ATOM 4624 N N . LEU A 1 590 ? 11.503 17.026 -16.350 1.00 92.69 590 LEU A N 1
ATOM 4625 C CA . LEU A 1 590 ? 12.150 16.011 -15.515 1.00 92.69 590 LEU A CA 1
ATOM 4626 C C . LEU A 1 590 ? 11.274 15.749 -14.288 1.00 92.69 590 LEU A C 1
ATOM 4628 O O . LEU A 1 590 ? 10.914 16.692 -13.573 1.00 92.69 590 LEU A O 1
ATOM 4632 N N . SER A 1 591 ? 10.961 14.482 -14.019 1.00 93.44 591 SER A N 1
ATOM 4633 C CA . SER A 1 591 ? 10.211 14.089 -12.828 1.00 93.44 591 SER A CA 1
ATOM 4634 C C . SER A 1 591 ? 11.000 14.389 -11.551 1.00 93.44 591 SER A C 1
ATOM 4636 O O . SER A 1 591 ? 12.216 14.173 -11.456 1.00 93.44 591 SER A O 1
ATOM 4638 N N . ARG A 1 592 ? 10.298 14.868 -10.520 1.00 93.50 592 ARG A N 1
ATOM 4639 C CA . ARG A 1 592 ? 10.895 15.112 -9.200 1.00 93.50 592 ARG A CA 1
ATOM 4640 C C . ARG A 1 592 ? 11.205 13.780 -8.517 1.00 93.50 592 ARG A C 1
ATOM 4642 O O . ARG A 1 592 ? 10.315 12.949 -8.370 1.00 93.50 592 ARG A O 1
ATOM 4649 N N . ASP A 1 593 ? 12.432 13.600 -8.029 1.00 95.25 593 ASP A N 1
ATOM 4650 C CA . ASP A 1 593 ? 12.784 12.479 -7.145 1.00 95.25 593 ASP A CA 1
ATOM 4651 C C . ASP A 1 593 ? 12.287 12.760 -5.722 1.00 95.25 593 ASP A C 1
ATOM 4653 O O . ASP A 1 593 ? 12.986 13.347 -4.889 1.00 95.25 593 ASP A O 1
ATOM 4657 N N . ASN A 1 594 ? 11.039 12.371 -5.458 1.00 96.69 594 ASN A N 1
ATOM 4658 C CA . ASN A 1 594 ? 10.395 12.610 -4.170 1.00 96.69 594 ASN A CA 1
ATOM 4659 C C . ASN A 1 594 ? 11.097 11.879 -3.019 1.00 96.69 594 ASN A C 1
ATOM 4661 O O . ASN A 1 594 ? 11.109 12.384 -1.901 1.00 96.69 594 ASN A O 1
ATOM 4665 N N . ARG A 1 595 ? 11.694 10.706 -3.258 1.00 95.00 595 ARG A N 1
ATOM 4666 C CA . ARG A 1 595 ? 12.363 9.933 -2.201 1.00 95.00 595 ARG A CA 1
ATOM 4667 C C . ARG A 1 595 ? 13.649 10.628 -1.759 1.00 95.00 595 ARG A C 1
ATOM 4669 O O . ARG A 1 595 ? 13.844 10.848 -0.562 1.00 95.00 595 ARG A O 1
ATOM 4676 N N . SER A 1 596 ? 14.502 11.020 -2.707 1.00 95.12 596 SER A N 1
ATOM 4677 C CA . SER A 1 596 ? 15.751 11.736 -2.407 1.00 95.12 596 SER A CA 1
ATOM 4678 C C . SER A 1 596 ? 15.486 13.112 -1.803 1.00 95.12 596 SER A C 1
ATOM 4680 O O . SER A 1 596 ? 16.134 13.508 -0.832 1.00 95.12 596 SER A O 1
ATOM 4682 N N . GLU A 1 597 ? 14.486 13.824 -2.319 1.00 96.19 597 GLU A N 1
ATOM 4683 C CA . GLU A 1 597 ? 14.069 15.105 -1.756 1.00 96.19 597 GLU A CA 1
ATOM 4684 C C . GLU A 1 597 ? 13.501 14.954 -0.340 1.00 96.19 597 GLU A C 1
ATOM 4686 O O . GLU A 1 597 ? 13.842 15.722 0.560 1.00 96.19 597 GLU A O 1
ATOM 4691 N N . GLY A 1 598 ? 12.683 13.929 -0.101 1.00 96.38 598 GLY A N 1
ATOM 4692 C CA . GLY A 1 598 ? 12.181 13.607 1.228 1.00 96.38 598 GLY A CA 1
ATOM 4693 C C . GLY A 1 598 ? 13.298 13.301 2.215 1.00 96.38 598 GLY A C 1
ATOM 4694 O O . GLY A 1 598 ? 13.265 13.787 3.344 1.00 96.38 598 GLY A O 1
ATOM 4695 N N . ARG A 1 599 ? 14.334 12.570 1.782 1.00 95.81 599 ARG A N 1
ATOM 4696 C CA . ARG A 1 599 ? 15.542 12.319 2.583 1.00 95.81 599 ARG A CA 1
ATOM 4697 C C . ARG A 1 599 ? 16.265 13.616 2.938 1.00 95.81 599 ARG A C 1
ATOM 4699 O O . ARG A 1 599 ? 16.650 13.791 4.091 1.00 95.81 599 ARG A O 1
ATOM 4706 N N . ARG A 1 600 ? 16.403 14.543 1.985 1.00 96.62 600 ARG A N 1
ATOM 4707 C CA . ARG A 1 600 ? 17.005 15.867 2.214 1.00 96.62 600 ARG A CA 1
ATOM 4708 C C . ARG A 1 600 ? 16.207 16.699 3.225 1.00 96.62 600 ARG A C 1
ATOM 4710 O O . ARG A 1 600 ? 16.799 17.402 4.039 1.00 96.62 600 ARG A O 1
ATOM 4717 N N . LEU A 1 601 ? 14.876 16.627 3.176 1.00 96.00 601 LEU A N 1
ATOM 4718 C CA . LEU A 1 601 ? 13.970 17.374 4.059 1.00 96.00 601 LEU A CA 1
ATOM 4719 C C . LEU A 1 601 ? 13.797 16.739 5.452 1.00 96.00 601 LEU A C 1
ATOM 4721 O O . LEU A 1 601 ? 13.405 17.435 6.394 1.00 96.00 601 LEU A O 1
ATOM 4725 N N . MET A 1 602 ? 14.087 15.441 5.594 1.00 95.44 602 MET A N 1
ATOM 4726 C CA . MET A 1 602 ? 13.806 14.664 6.805 1.00 95.44 602 MET A CA 1
ATOM 4727 C C . MET A 1 602 ? 14.424 15.243 8.088 1.00 95.44 602 MET A C 1
ATOM 4729 O O . MET A 1 602 ? 13.685 15.341 9.065 1.00 95.44 602 MET A O 1
ATOM 4733 N N . PRO A 1 603 ? 15.702 15.684 8.137 1.00 95.88 603 PRO A N 1
ATOM 4734 C CA . PRO A 1 603 ? 16.301 16.176 9.382 1.00 95.88 603 PRO A CA 1
ATOM 4735 C C . PRO A 1 603 ? 15.523 17.337 10.019 1.00 95.88 603 PRO A C 1
ATOM 4737 O O . PRO A 1 603 ? 15.192 17.289 11.201 1.00 95.88 603 PRO A O 1
ATOM 4740 N N . ALA A 1 604 ? 15.158 18.348 9.224 1.00 94.31 604 ALA A N 1
ATOM 4741 C CA . ALA A 1 604 ? 14.429 19.520 9.714 1.00 94.31 604 ALA A CA 1
ATOM 4742 C C . ALA A 1 604 ? 12.996 19.170 10.149 1.00 94.31 604 ALA A C 1
ATOM 4744 O O . ALA A 1 604 ? 12.499 19.654 11.167 1.00 94.31 604 ALA A O 1
ATOM 4745 N N . LYS A 1 605 ? 12.320 18.307 9.385 1.00 93.75 605 LYS A N 1
ATOM 4746 C CA . LYS A 1 605 ? 10.940 17.892 9.673 1.00 93.75 605 LYS A CA 1
ATOM 4747 C C . LYS A 1 605 ? 10.857 16.980 10.891 1.00 93.75 605 LYS A C 1
ATOM 4749 O O . LYS A 1 605 ? 9.953 17.153 11.704 1.00 93.75 605 LYS A O 1
ATOM 4754 N N . LEU A 1 606 ? 11.822 16.077 11.049 1.00 95.38 606 LEU A N 1
ATOM 4755 C CA . LEU A 1 606 ? 11.948 15.222 12.221 1.00 95.38 606 LEU A CA 1
ATOM 4756 C C . LEU A 1 606 ? 12.192 16.053 13.482 1.00 95.38 606 LEU A C 1
ATOM 4758 O O . LEU A 1 606 ? 11.521 15.830 14.481 1.00 95.38 606 LEU A O 1
ATOM 4762 N N . GLN A 1 607 ? 13.070 17.059 13.430 1.00 94.06 607 GLN A N 1
ATOM 4763 C CA . GLN A 1 607 ? 13.299 17.950 14.571 1.00 94.06 607 GLN A CA 1
ATOM 4764 C C . GLN A 1 607 ? 12.004 18.643 15.026 1.00 94.06 607 GLN A C 1
ATOM 4766 O O . GLN A 1 607 ? 11.682 18.633 16.213 1.00 94.06 607 GLN A O 1
ATOM 4771 N N . HIS A 1 608 ? 11.229 19.196 14.088 1.00 92.38 608 HIS A N 1
ATOM 4772 C CA . HIS A 1 608 ? 9.937 19.817 14.395 1.00 92.38 608 HIS A CA 1
ATOM 4773 C C . HIS A 1 608 ? 8.925 18.805 14.959 1.00 92.38 608 HIS A C 1
ATOM 4775 O O . HIS A 1 608 ? 8.219 19.088 15.927 1.00 92.38 608 HIS A O 1
ATOM 4781 N N . PHE A 1 609 ? 8.865 17.607 14.372 1.00 94.19 609 PHE A N 1
ATOM 4782 C CA . PHE A 1 609 ? 8.011 16.517 14.839 1.00 94.19 609 PHE A CA 1
ATOM 4783 C C . PHE A 1 609 ? 8.337 16.098 16.281 1.00 94.19 609 PHE A C 1
ATOM 4785 O O . PHE A 1 609 ? 7.431 15.998 17.112 1.00 94.19 609 PHE A O 1
ATOM 4792 N N . LEU A 1 610 ? 9.618 15.894 16.592 1.00 93.81 610 LEU A N 1
ATOM 4793 C CA . LEU A 1 610 ? 10.073 15.501 17.923 1.00 93.81 610 LEU A CA 1
ATOM 4794 C C . LEU A 1 610 ? 9.834 16.607 18.947 1.00 93.81 610 LEU A C 1
ATOM 4796 O O . LEU A 1 610 ? 9.378 16.306 20.044 1.00 93.81 610 LEU A O 1
ATOM 4800 N N . HIS A 1 611 ? 10.070 17.873 18.591 1.00 89.00 611 HIS A N 1
ATOM 4801 C CA . HIS A 1 611 ? 9.793 19.002 19.480 1.00 89.00 611 HIS A CA 1
ATOM 4802 C C . HIS A 1 611 ? 8.315 19.046 19.883 1.00 89.00 611 HIS A C 1
ATOM 4804 O O . HIS A 1 611 ? 8.000 18.990 21.070 1.00 89.00 611 HIS A O 1
ATOM 4810 N N . ARG A 1 612 ? 7.415 19.027 18.890 1.00 87.19 612 ARG A N 1
ATOM 4811 C CA . ARG A 1 612 ? 5.963 19.049 19.104 1.00 87.19 612 ARG A CA 1
ATOM 4812 C C . ARG A 1 612 ? 5.491 17.870 19.954 1.00 87.19 612 ARG A C 1
ATOM 4814 O O . ARG A 1 612 ? 4.717 18.047 20.881 1.00 87.19 612 ARG A O 1
ATOM 4821 N N . THR A 1 613 ? 5.950 16.659 19.643 1.00 85.38 613 THR A N 1
ATOM 4822 C CA . THR A 1 613 ? 5.445 15.446 20.307 1.00 85.38 613 THR A CA 1
ATOM 4823 C C . THR A 1 613 ? 6.064 15.193 21.680 1.00 85.38 613 THR A C 1
ATOM 4825 O O . THR A 1 613 ? 5.429 14.557 22.518 1.00 85.38 613 THR A O 1
ATOM 4828 N N . SER A 1 614 ? 7.270 15.706 21.939 1.00 76.75 614 SER A N 1
ATOM 4829 C CA . SER A 1 614 ? 7.916 15.591 23.252 1.00 76.75 614 SER A CA 1
ATOM 4830 C C . SER A 1 614 ? 7.372 16.611 24.248 1.00 76.75 614 SER A C 1
ATOM 4832 O O . SER A 1 614 ? 7.265 16.284 25.420 1.00 76.75 614 SER A O 1
ATOM 4834 N N . GLN A 1 615 ? 6.975 17.809 23.801 1.00 65.44 615 GLN A N 1
ATOM 4835 C CA . GLN A 1 615 ? 6.287 18.783 24.661 1.00 65.44 615 GLN A CA 1
ATOM 4836 C C . GLN A 1 615 ? 4.948 18.237 25.159 1.00 65.44 615 GLN A C 1
ATOM 4838 O O . GLN A 1 615 ? 4.722 18.189 26.363 1.00 65.44 615 GLN A O 1
ATOM 4843 N N . THR A 1 616 ? 4.128 17.693 24.253 1.00 59.41 616 THR A N 1
ATOM 4844 C CA . THR A 1 616 ? 2.871 17.029 24.627 1.00 59.41 616 THR A CA 1
ATOM 4845 C C . THR A 1 616 ? 3.108 15.826 25.547 1.00 59.41 616 THR A C 1
ATOM 4847 O O . THR A 1 616 ? 2.326 15.587 26.460 1.00 59.41 616 THR A O 1
ATOM 4850 N N . ALA A 1 617 ? 4.191 15.062 25.349 1.00 57.81 617 ALA A N 1
ATOM 4851 C CA . ALA A 1 617 ? 4.537 13.959 26.245 1.00 57.81 617 ALA A CA 1
ATOM 4852 C C . ALA A 1 617 ? 4.955 14.455 27.641 1.00 57.81 617 ALA A C 1
ATOM 4854 O O . ALA A 1 617 ? 4.486 13.910 28.632 1.00 57.81 617 ALA A O 1
ATOM 4855 N N . SER A 1 618 ? 5.784 15.496 27.737 1.00 51.50 618 SER A N 1
ATOM 4856 C CA . SER A 1 618 ? 6.214 16.065 29.020 1.00 51.50 618 SER A CA 1
ATOM 4857 C C . SER A 1 618 ? 5.068 16.715 29.798 1.00 51.50 618 SER A C 1
ATOM 4859 O O . SER A 1 618 ? 5.032 16.577 31.013 1.00 51.50 618 SER A O 1
ATOM 4861 N N . GLU A 1 619 ? 4.110 17.369 29.138 1.00 51.97 619 GLU A N 1
ATOM 4862 C CA . GLU A 1 619 ? 2.925 17.955 29.793 1.00 51.97 619 GLU A CA 1
ATOM 4863 C C . GLU A 1 619 ? 1.982 16.882 30.361 1.00 51.97 619 GLU A C 1
ATOM 4865 O O . GLU A 1 619 ? 1.470 17.025 31.471 1.00 51.97 619 GLU A O 1
ATOM 4870 N N . VAL A 1 620 ? 1.815 15.764 29.644 1.00 51.56 620 VAL A N 1
ATOM 4871 C CA . VAL A 1 620 ? 1.046 14.598 30.118 1.00 51.56 620 VAL A CA 1
ATOM 4872 C C . VAL A 1 620 ? 1.747 13.897 31.293 1.00 51.56 620 VAL A C 1
ATOM 4874 O O . VAL A 1 620 ? 1.076 13.361 32.172 1.00 51.56 620 VAL A O 1
ATOM 4877 N N . LEU A 1 621 ? 3.086 13.905 31.332 1.00 48.59 621 LEU A N 1
ATOM 4878 C CA . LEU A 1 621 ? 3.891 13.180 32.326 1.00 48.59 621 LEU A CA 1
ATOM 4879 C C . LEU A 1 621 ? 4.241 13.996 33.582 1.00 48.59 621 LEU A C 1
ATOM 4881 O O . LEU A 1 621 ? 4.197 13.446 34.678 1.00 48.59 621 LEU A O 1
ATOM 4885 N N . ALA A 1 622 ? 4.528 15.298 33.469 1.00 42.78 622 ALA A N 1
ATOM 4886 C CA . ALA A 1 622 ? 4.827 16.177 34.612 1.00 42.78 622 ALA A CA 1
ATOM 4887 C C . ALA A 1 622 ? 3.654 16.265 35.604 1.00 42.78 622 ALA A C 1
ATOM 4889 O O . ALA A 1 622 ? 3.823 16.531 36.789 1.00 42.78 622 ALA A O 1
ATOM 4890 N N . GLY A 1 623 ? 2.444 15.961 35.136 1.00 43.03 623 GLY A N 1
ATOM 4891 C CA . GLY A 1 623 ? 1.276 15.861 35.985 1.00 43.03 623 GLY A CA 1
ATOM 4892 C C . GLY A 1 623 ? 1.277 14.700 36.990 1.00 43.03 623 GLY A C 1
ATOM 4893 O O . GLY A 1 623 ? 0.423 14.736 37.878 1.00 43.03 623 GLY A O 1
ATOM 4894 N N . GLU A 1 624 ? 2.165 13.709 36.855 1.00 43.06 624 GLU A N 1
ATOM 4895 C CA . GLU A 1 624 ? 2.276 12.550 37.756 1.00 43.06 624 GLU A CA 1
ATOM 4896 C C . GLU A 1 624 ? 3.273 12.749 38.915 1.00 43.06 624 GLU A C 1
ATOM 4898 O O . GLU A 1 624 ? 3.186 12.009 39.893 1.00 43.06 624 GLU A O 1
ATOM 4903 N N . GLU A 1 625 ? 4.197 13.718 38.839 1.00 38.34 625 GLU A N 1
ATOM 4904 C CA . GLU A 1 625 ? 5.230 13.937 39.875 1.00 38.34 625 GLU A CA 1
ATOM 4905 C C . GLU A 1 625 ? 4.863 15.028 40.902 1.00 38.34 625 GLU A C 1
ATOM 4907 O O . GLU A 1 625 ? 5.344 14.982 42.035 1.00 38.34 625 GLU A O 1
ATOM 4912 N N . ASP A 1 626 ? 3.952 15.950 40.575 1.00 34.41 626 ASP A N 1
ATOM 4913 C CA . ASP A 1 626 ? 3.591 17.067 41.460 1.00 34.41 626 ASP A CA 1
ATOM 4914 C C . ASP A 1 626 ? 2.428 16.732 42.420 1.00 34.41 626 ASP A C 1
ATOM 4916 O O . ASP A 1 626 ? 1.299 17.210 42.280 1.00 34.41 626 ASP A O 1
ATOM 4920 N N . GLU A 1 627 ? 2.729 15.948 43.460 1.00 39.78 627 GLU A N 1
ATOM 4921 C CA . GLU A 1 627 ? 2.121 16.108 44.792 1.00 39.78 627 GLU A CA 1
ATOM 4922 C C . GLU A 1 627 ? 3.034 16.990 45.667 1.00 39.78 627 GLU A C 1
ATOM 4924 O O . GLU A 1 627 ? 3.625 16.520 46.635 1.00 39.78 627 GLU A O 1
ATOM 4929 N N . ALA A 1 628 ? 3.172 18.276 45.338 1.00 35.41 628 ALA A N 1
ATOM 4930 C CA . ALA A 1 628 ? 3.451 19.339 46.308 1.00 35.41 628 ALA A CA 1
ATOM 4931 C C . ALA A 1 628 ? 3.442 20.714 45.626 1.00 35.41 628 ALA A C 1
ATOM 4933 O O . ALA A 1 628 ? 4.217 20.986 44.722 1.00 35.41 628 ALA A O 1
ATOM 4934 N N . GLU A 1 629 ? 2.628 21.600 46.191 1.00 27.28 629 GLU A N 1
ATOM 4935 C CA . GLU A 1 629 ? 2.642 23.055 46.027 1.00 27.28 629 GLU A CA 1
ATOM 4936 C C . GLU A 1 629 ? 1.880 23.698 44.860 1.00 27.28 629 GLU A C 1
ATOM 4938 O O . GLU A 1 629 ? 1.691 23.205 43.755 1.00 27.28 629 GLU A O 1
ATOM 4943 N N . SER A 1 630 ? 1.316 24.837 45.242 1.00 28.61 630 SER A N 1
ATOM 4944 C CA . SER A 1 630 ? 0.186 25.531 44.662 1.00 28.61 630 SER A CA 1
ATOM 4945 C C . SER A 1 630 ? 0.586 26.587 43.638 1.00 28.61 630 SER A C 1
ATOM 4947 O O . SER A 1 630 ? 1.438 27.417 43.930 1.00 28.61 630 SER A O 1
ATOM 4949 N N . GLY A 1 631 ? -0.203 26.669 42.564 1.00 29.45 631 GLY A N 1
ATOM 4950 C CA . GLY A 1 631 ? -0.734 27.911 41.992 1.00 29.45 631 GLY A CA 1
ATOM 4951 C C . GLY A 1 631 ? 0.234 28.864 41.282 1.00 29.45 631 GLY A C 1
ATOM 4952 O O . GLY A 1 631 ? 1.084 29.491 41.897 1.00 29.45 631 GLY A O 1
ATOM 4953 N N . THR A 1 632 ? -0.039 29.141 40.006 1.00 25.38 632 THR A N 1
ATOM 4954 C CA . THR A 1 632 ? -0.361 30.496 39.505 1.00 25.38 632 THR A CA 1
ATOM 4955 C C . THR A 1 632 ? -0.805 30.430 38.042 1.00 25.38 632 THR A C 1
ATOM 4957 O O . THR A 1 632 ? -0.239 29.711 37.228 1.00 25.38 632 THR A O 1
ATOM 4960 N N . ASN A 1 633 ? -1.866 31.178 37.726 1.00 32.94 633 ASN A N 1
ATOM 4961 C CA . ASN A 1 633 ? -2.426 31.322 36.384 1.00 32.94 633 ASN A CA 1
ATOM 4962 C C . ASN A 1 633 ? -1.496 32.154 35.489 1.00 32.94 633 ASN A C 1
ATOM 4964 O O . ASN A 1 633 ? -1.268 33.327 35.782 1.00 32.94 633 ASN A O 1
ATOM 4968 N N . GLY A 1 634 ? -1.075 31.587 34.359 1.00 24.56 634 GLY A N 1
ATOM 4969 C CA . GLY A 1 634 ? -0.543 32.314 33.208 1.00 24.56 634 GLY A CA 1
ATOM 4970 C C . GLY A 1 634 ? -1.374 31.964 31.979 1.00 24.56 634 GLY A C 1
ATOM 4971 O O . GLY A 1 634 ? -1.297 30.848 31.479 1.00 24.56 634 GLY A O 1
ATOM 4972 N N . ARG A 1 635 ? -2.231 32.891 31.541 1.00 29.31 635 ARG A N 1
ATOM 4973 C CA . ARG A 1 635 ? -2.866 32.835 30.221 1.00 29.31 635 ARG A CA 1
ATOM 4974 C C . ARG A 1 635 ? -1.832 33.321 29.217 1.00 29.31 635 ARG A C 1
ATOM 4976 O O . ARG A 1 635 ? -1.518 34.504 29.262 1.00 29.31 635 ARG A O 1
ATOM 4983 N N . ASP A 1 636 ? -1.389 32.445 28.327 1.00 25.38 636 ASP A N 1
ATOM 4984 C CA . ASP A 1 636 ? -0.724 32.851 27.093 1.00 25.38 636 ASP A CA 1
ATOM 4985 C C . ASP A 1 636 ? -1.525 32.357 25.886 1.00 25.38 636 ASP A C 1
ATOM 4987 O O . ASP A 1 636 ? -2.057 31.245 25.850 1.00 25.38 636 ASP A O 1
ATOM 4991 N N . GLU A 1 637 ? -1.690 33.283 24.949 1.00 26.02 637 GLU A N 1
ATOM 4992 C CA . GLU A 1 637 ? -2.551 33.231 23.777 1.00 26.02 637 GLU A CA 1
ATOM 4993 C C . GLU A 1 637 ? -2.065 32.189 22.757 1.00 26.02 637 GLU A C 1
ATOM 4995 O O . GLU A 1 637 ? -0.917 32.202 22.316 1.00 26.02 637 GLU A O 1
ATOM 5000 N N . LEU A 1 638 ? -2.978 31.306 22.342 1.00 25.89 638 LEU A N 1
ATOM 5001 C CA . LEU A 1 638 ? -2.821 30.410 21.196 1.00 25.89 638 LEU A CA 1
ATOM 5002 C C . LEU A 1 638 ? -2.862 31.223 19.890 1.00 25.89 638 LEU A C 1
ATOM 5004 O O . LEU A 1 638 ? -3.859 31.912 19.660 1.00 25.89 638 LEU A O 1
ATOM 5008 N N . PRO A 1 639 ? -1.880 31.106 18.979 1.00 27.23 639 PRO A N 1
ATOM 5009 C CA . PRO A 1 639 ? -2.052 31.572 17.617 1.00 27.23 639 PRO A CA 1
ATOM 5010 C C . PRO A 1 639 ? -2.495 30.437 16.682 1.00 27.23 639 PRO A C 1
ATOM 5012 O O . PRO A 1 639 ? -1.900 29.361 16.648 1.00 27.23 639 PRO A O 1
ATOM 5015 N N . ASN A 1 640 ? -3.464 30.798 15.837 1.00 24.58 640 ASN A N 1
ATOM 5016 C CA . ASN A 1 640 ? -3.876 30.188 14.568 1.00 24.58 640 ASN A CA 1
ATOM 5017 C C . ASN A 1 640 ? -4.885 29.032 14.615 1.00 24.58 640 ASN A C 1
ATOM 5019 O O . ASN A 1 640 ? -4.561 27.852 14.524 1.00 24.58 640 ASN A O 1
ATOM 5023 N N . ASP A 1 641 ? -6.141 29.474 14.666 1.00 22.44 641 ASP A N 1
ATOM 5024 C CA . ASP A 1 641 ? -7.291 29.016 13.880 1.00 22.44 641 ASP A CA 1
ATOM 5025 C C . ASP A 1 641 ? -6.946 28.018 12.744 1.00 22.44 641 ASP A C 1
ATOM 5027 O O . ASP A 1 641 ? -6.269 28.392 11.775 1.00 22.44 641 ASP A O 1
ATOM 5031 N N . PRO A 1 642 ? -7.389 26.747 12.823 1.00 28.23 642 PRO A N 1
ATOM 5032 C CA . PRO A 1 642 ? -7.377 25.865 11.674 1.00 28.23 642 PRO A CA 1
ATOM 5033 C C . PRO A 1 642 ? -8.461 26.362 10.723 1.00 28.23 642 PRO A C 1
ATOM 5035 O O . PRO A 1 642 ? -9.654 26.235 10.988 1.00 28.23 642 PRO A O 1
ATOM 5038 N N . THR A 1 643 ? -8.035 26.930 9.598 1.00 22.75 643 THR A N 1
ATOM 5039 C CA . THR A 1 643 ? -8.914 27.145 8.453 1.00 22.75 643 THR A CA 1
ATOM 5040 C C . THR A 1 643 ? -9.607 25.821 8.147 1.00 22.75 643 THR A C 1
ATOM 5042 O O . THR A 1 643 ? -8.981 24.845 7.737 1.00 22.75 643 THR A O 1
ATOM 5045 N N . ILE A 1 644 ? -10.904 25.779 8.448 1.00 25.30 644 ILE A N 1
ATOM 5046 C CA . ILE A 1 644 ? -11.801 24.702 8.064 1.00 25.30 644 ILE A CA 1
ATOM 5047 C C . ILE A 1 644 ? -11.779 24.699 6.539 1.00 25.30 644 ILE A C 1
ATOM 5049 O O . ILE A 1 644 ? -12.244 25.654 5.917 1.00 25.30 644 ILE A O 1
ATOM 5053 N N . ASP A 1 645 ? -11.204 23.655 5.951 1.00 23.53 645 ASP A N 1
ATOM 5054 C CA . ASP A 1 645 ? -11.336 23.366 4.526 1.00 23.53 645 ASP A CA 1
ATOM 5055 C C . ASP A 1 645 ? -12.826 23.069 4.276 1.00 23.53 645 ASP A C 1
ATOM 5057 O O . ASP A 1 645 ? -13.305 21.952 4.461 1.00 23.53 645 ASP A O 1
ATOM 5061 N N . GLN A 1 646 ? -13.600 24.115 3.976 1.00 24.41 646 GLN A N 1
ATOM 5062 C CA . GLN A 1 646 ? -15.040 24.057 3.702 1.00 24.41 646 GLN A CA 1
ATOM 5063 C C . GLN A 1 646 ? -15.341 23.708 2.240 1.00 24.41 646 GLN A C 1
ATOM 5065 O O . GLN A 1 646 ? -16.343 24.158 1.702 1.00 24.41 646 GLN A O 1
ATOM 5070 N N . ASP A 1 647 ? -14.514 22.888 1.599 1.00 25.64 647 ASP A N 1
ATOM 5071 C CA . ASP A 1 647 ? -14.792 22.391 0.254 1.00 25.64 647 ASP A CA 1
ATOM 5072 C C . ASP A 1 647 ? -14.451 20.894 0.170 1.00 25.64 647 ASP A C 1
ATOM 5074 O O . ASP A 1 647 ? -13.490 20.479 -0.472 1.00 25.64 647 ASP A O 1
ATOM 5078 N N . GLU A 1 648 ? -15.268 20.053 0.819 1.00 30.84 648 GLU A N 1
ATOM 5079 C CA . GLU A 1 648 ? -15.426 18.656 0.396 1.00 30.84 648 GLU A CA 1
ATOM 5080 C C . GLU A 1 648 ? -16.369 18.614 -0.823 1.00 30.84 648 GLU A C 1
ATOM 5082 O O . GLU A 1 648 ? -17.582 18.797 -0.671 1.00 30.84 648 GLU A O 1
ATOM 5087 N N . PRO A 1 649 ? -15.875 18.368 -2.052 1.00 27.31 649 PRO A N 1
ATOM 5088 C CA . PRO A 1 649 ? -16.753 18.080 -3.177 1.00 27.31 649 PRO A CA 1
ATOM 5089 C C . PRO A 1 649 ? -17.497 16.746 -2.978 1.00 27.31 649 PRO A C 1
ATOM 5091 O O . PRO A 1 649 ? -16.990 15.794 -2.388 1.00 27.31 649 PRO A O 1
ATOM 5094 N N . GLN A 1 650 ? -18.724 16.706 -3.505 1.00 32.66 650 GLN A N 1
ATOM 5095 C CA . GLN A 1 650 ? -19.733 15.642 -3.403 1.00 32.66 650 GLN A CA 1
ATOM 5096 C C . GLN A 1 650 ? -19.200 14.198 -3.527 1.00 32.66 650 GLN A C 1
ATOM 5098 O O . GLN A 1 650 ? -18.851 13.742 -4.613 1.00 32.66 650 GLN A O 1
ATOM 5103 N N . TYR A 1 651 ? -19.305 13.437 -2.433 1.00 39.50 651 TYR A N 1
ATOM 5104 C CA . TYR A 1 651 ? -19.047 11.987 -2.329 1.00 39.50 651 TYR A CA 1
ATOM 5105 C C . TYR A 1 651 ? -20.175 11.088 -2.892 1.00 39.50 651 TYR A C 1
ATOM 5107 O O . TYR A 1 651 ? -20.262 9.906 -2.569 1.00 39.50 651 TYR A O 1
ATOM 5115 N N . ASP A 1 652 ? -21.075 11.630 -3.715 1.00 32.50 652 ASP A N 1
ATOM 5116 C CA . ASP A 1 652 ? -22.350 10.982 -4.074 1.00 32.50 652 ASP A CA 1
ATOM 5117 C C . ASP A 1 652 ? -22.255 9.966 -5.240 1.00 32.50 652 ASP A C 1
ATOM 5119 O O . ASP A 1 652 ? -23.295 9.502 -5.704 1.00 32.50 652 ASP A O 1
ATOM 5123 N N . SER A 1 653 ? -21.066 9.628 -5.772 1.00 31.84 653 SER A N 1
ATOM 5124 C CA . SER A 1 653 ? -21.003 8.840 -7.028 1.00 31.84 653 SER A CA 1
ATOM 5125 C C . SER A 1 653 ? -19.802 7.914 -7.273 1.00 31.84 653 SER A C 1
ATOM 5127 O O . SER A 1 653 ? -19.680 7.411 -8.386 1.00 31.84 653 SER A O 1
ATOM 5129 N N . ILE A 1 654 ? -18.934 7.648 -6.291 1.00 38.91 654 ILE A N 1
ATOM 5130 C CA . ILE A 1 654 ? -17.812 6.708 -6.484 1.00 38.91 654 ILE A CA 1
ATOM 5131 C C . ILE A 1 654 ? -18.115 5.423 -5.707 1.00 38.91 654 ILE A C 1
ATOM 5133 O O . ILE A 1 654 ? -18.276 5.460 -4.489 1.00 38.91 654 ILE A O 1
ATOM 5137 N N . GLU A 1 655 ? -18.247 4.304 -6.418 1.00 43.91 655 GLU A N 1
ATOM 5138 C CA . GLU A 1 655 ? -18.381 2.975 -5.815 1.00 43.91 655 GLU A CA 1
ATOM 5139 C C . GLU A 1 655 ? -17.072 2.587 -5.092 1.00 43.91 655 GLU A C 1
ATOM 5141 O O . GLU A 1 655 ? -15.988 2.874 -5.609 1.00 43.91 655 GLU A O 1
ATOM 5146 N N . PRO A 1 656 ? -17.138 1.952 -3.903 1.00 50.12 656 PRO A N 1
ATOM 5147 C CA . PRO A 1 656 ? -15.960 1.477 -3.200 1.00 50.12 656 PRO A CA 1
ATOM 5148 C C . PRO A 1 656 ? -15.265 0.420 -4.048 1.00 50.12 656 PRO A C 1
ATOM 5150 O O . PRO A 1 656 ? -15.944 -0.448 -4.613 1.00 50.12 656 PRO A O 1
ATOM 5153 N N . PRO A 1 657 ? -13.930 0.450 -4.136 1.00 57.75 657 PRO A N 1
ATOM 5154 C CA . PRO A 1 657 ? -13.255 -0.524 -4.953 1.00 57.75 657 PRO A CA 1
ATOM 5155 C C . PRO A 1 657 ? -13.317 -1.913 -4.312 1.00 57.75 657 PRO A C 1
ATOM 5157 O O . PRO A 1 657 ? -12.886 -2.092 -3.186 1.00 57.75 657 PRO A O 1
ATOM 5160 N N . ALA A 1 658 ? -13.793 -2.918 -5.039 1.00 66.81 658 ALA A N 1
ATOM 5161 C CA . ALA A 1 658 ? -13.443 -4.310 -4.818 1.00 66.81 658 ALA A CA 1
ATOM 5162 C C . ALA A 1 658 ? -11.942 -4.478 -4.483 1.00 66.81 658 ALA A C 1
ATOM 5164 O O . ALA A 1 658 ? -11.069 -3.808 -5.057 1.00 66.81 658 ALA A O 1
ATOM 5165 N N . PRO A 1 659 ? -11.616 -5.377 -3.545 1.00 76.94 659 PRO A N 1
ATOM 5166 C CA . PRO A 1 659 ? -10.240 -5.618 -3.148 1.00 76.94 659 PRO A CA 1
ATOM 5167 C C . PRO A 1 659 ? -9.450 -6.277 -4.285 1.00 76.94 659 PRO A C 1
ATOM 5169 O O . PRO A 1 659 ? -9.972 -7.085 -5.052 1.00 76.94 659 PRO A O 1
ATOM 5172 N N . GLY A 1 660 ? -8.158 -5.961 -4.370 1.00 82.69 660 GLY A N 1
ATOM 5173 C CA . GLY A 1 660 ? -7.239 -6.706 -5.227 1.00 82.69 660 GLY A CA 1
ATOM 5174 C C . GLY A 1 660 ? -7.044 -8.134 -4.717 1.00 82.69 660 GLY A C 1
ATOM 5175 O O . GLY A 1 660 ? -6.973 -8.359 -3.509 1.00 82.69 660 GLY A O 1
ATOM 5176 N N . MET A 1 661 ? -6.931 -9.094 -5.631 1.00 88.62 661 MET A N 1
ATOM 5177 C CA . MET A 1 661 ? -6.799 -10.516 -5.307 1.00 88.62 661 MET A CA 1
ATOM 5178 C C . MET A 1 661 ? -5.599 -11.155 -6.003 1.00 88.62 661 MET A C 1
ATOM 5180 O O . MET A 1 661 ? -5.168 -10.710 -7.065 1.00 88.62 661 MET A O 1
ATOM 5184 N N . ILE A 1 662 ? -5.084 -12.252 -5.445 1.00 89.75 662 ILE A N 1
ATOM 5185 C CA . ILE A 1 662 ? -4.083 -13.100 -6.103 1.00 89.75 662 ILE A CA 1
ATOM 5186 C C . ILE A 1 662 ? -4.724 -14.428 -6.491 1.00 89.75 662 ILE A C 1
ATOM 5188 O O . ILE A 1 662 ? -5.009 -15.262 -5.634 1.00 89.75 662 ILE A O 1
ATOM 5192 N N . ILE A 1 663 ? -4.885 -14.656 -7.794 1.00 86.75 663 ILE A N 1
ATOM 5193 C CA . ILE A 1 663 ? -5.450 -15.894 -8.345 1.00 86.75 663 ILE A CA 1
ATOM 5194 C C . ILE A 1 663 ? -4.440 -16.516 -9.307 1.00 86.75 663 ILE A C 1
ATOM 5196 O O . ILE A 1 663 ? -3.929 -15.851 -10.206 1.00 86.75 663 ILE A O 1
ATOM 5200 N N . GLY A 1 664 ? -4.110 -17.796 -9.108 1.00 85.50 664 GLY A N 1
ATOM 5201 C CA . GLY A 1 664 ? -3.167 -18.515 -9.976 1.00 85.50 664 GLY A CA 1
ATOM 5202 C C . GLY A 1 664 ? -1.773 -17.872 -10.053 1.00 85.50 664 GLY A C 1
ATOM 5203 O O . GLY A 1 664 ? -1.129 -17.922 -11.097 1.00 85.50 664 GLY A O 1
ATOM 5204 N N . GLY A 1 665 ? -1.327 -17.215 -8.975 1.00 89.06 665 GLY A N 1
ATOM 5205 C CA . GLY A 1 665 ? -0.049 -16.497 -8.938 1.00 89.06 665 GLY A CA 1
ATOM 5206 C C . GLY A 1 665 ? -0.039 -15.200 -9.749 1.00 89.06 665 GLY A C 1
ATOM 5207 O O . GLY A 1 665 ? 1.025 -14.756 -10.173 1.00 89.06 665 GLY A O 1
ATOM 5208 N N . ARG A 1 666 ? -1.206 -14.594 -9.992 1.00 90.88 666 ARG A N 1
ATOM 5209 C CA . ARG A 1 666 ? -1.367 -13.322 -10.708 1.00 90.88 666 ARG A CA 1
ATOM 5210 C C . ARG A 1 666 ? -2.162 -12.354 -9.852 1.00 90.88 666 ARG A C 1
ATOM 5212 O O . ARG A 1 666 ? -3.140 -12.761 -9.235 1.00 90.88 666 ARG A O 1
ATOM 5219 N N . TYR A 1 667 ? -1.765 -11.088 -9.864 1.00 89.19 667 TYR A N 1
ATOM 5220 C CA . TYR A 1 667 ? -2.550 -10.028 -9.246 1.00 89.19 667 TYR A CA 1
ATOM 5221 C C . TYR A 1 667 ? -3.706 -9.641 -10.164 1.00 89.19 667 TYR A C 1
ATOM 5223 O O . TYR A 1 667 ? -3.500 -9.350 -11.343 1.00 89.19 667 TYR A O 1
ATOM 5231 N N . ILE A 1 668 ? -4.907 -9.639 -9.608 1.00 85.31 668 ILE A N 1
ATOM 5232 C CA . ILE A 1 668 ? -6.132 -9.178 -10.239 1.00 85.31 668 ILE A CA 1
ATOM 5233 C C . ILE A 1 668 ? -6.543 -7.912 -9.486 1.00 85.31 668 ILE A C 1
ATOM 5235 O O . ILE A 1 668 ? -6.908 -8.007 -8.312 1.00 85.31 668 ILE A O 1
ATOM 5239 N N . PRO A 1 669 ? -6.436 -6.725 -10.110 1.00 77.50 669 PRO A N 1
ATOM 5240 C CA . PRO A 1 669 ? -6.998 -5.506 -9.542 1.00 77.50 669 PRO A CA 1
ATOM 5241 C C . PRO A 1 669 ? -8.503 -5.683 -9.326 1.00 77.50 669 PRO A C 1
ATOM 5243 O O . PRO A 1 669 ? -9.153 -6.360 -10.123 1.00 77.50 669 PRO A O 1
ATOM 5246 N N . GLY A 1 670 ? -9.061 -5.060 -8.288 1.00 65.62 670 GLY A N 1
ATOM 5247 C CA . GLY A 1 670 ? -10.515 -4.967 -8.176 1.00 65.62 670 GLY A CA 1
ATOM 5248 C C . GLY A 1 670 ? -11.114 -4.254 -9.394 1.00 65.62 670 GLY A C 1
ATOM 5249 O O . GLY A 1 670 ? -10.454 -3.410 -10.005 1.00 65.62 670 GLY A O 1
ATOM 5250 N N . ASP A 1 671 ? -12.347 -4.603 -9.759 1.00 57.78 671 ASP A N 1
ATOM 5251 C CA . ASP A 1 671 ? -13.118 -3.924 -10.805 1.00 57.78 671 ASP A CA 1
ATOM 5252 C C . ASP A 1 671 ? -14.366 -3.265 -10.193 1.00 57.78 671 ASP A C 1
ATOM 5254 O O . ASP A 1 671 ? -14.840 -3.631 -9.118 1.00 57.78 671 ASP A O 1
ATOM 5258 N N . THR A 1 672 ? -14.897 -2.275 -10.895 1.00 41.53 672 THR A N 1
ATOM 5259 C CA . THR A 1 672 ? -16.199 -1.624 -10.690 1.00 41.53 672 THR A CA 1
ATOM 5260 C C . THR A 1 672 ? -17.402 -2.562 -10.893 1.00 41.53 672 THR A C 1
ATOM 5262 O O . THR A 1 672 ? -18.524 -2.186 -10.591 1.00 41.53 672 THR A O 1
ATOM 5265 N N . GLY A 1 673 ? -17.192 -3.774 -11.425 1.00 39.84 673 GLY A N 1
ATOM 5266 C CA . GLY A 1 673 ? -18.262 -4.664 -11.893 1.00 39.84 673 GLY A CA 1
ATOM 5267 C C . GLY A 1 673 ? -19.096 -5.371 -10.819 1.00 39.84 673 GLY A C 1
ATOM 5268 O O . GLY A 1 673 ? -20.293 -5.535 -11.041 1.00 39.84 673 GLY A O 1
ATOM 5269 N N . ASP A 1 674 ? -18.511 -5.779 -9.687 1.00 43.69 674 ASP A N 1
ATOM 5270 C CA . ASP A 1 674 ? -19.281 -6.271 -8.534 1.00 43.69 674 ASP A CA 1
ATOM 5271 C C . ASP A 1 674 ? -18.441 -6.218 -7.231 1.00 43.69 674 ASP A C 1
ATOM 5273 O O . ASP A 1 674 ? -17.311 -6.712 -7.218 1.00 43.69 674 ASP A O 1
ATOM 5277 N N . PRO A 1 675 ? -18.926 -5.605 -6.137 1.00 41.72 675 PRO A N 1
ATOM 5278 C CA . PRO A 1 675 ? -18.122 -5.289 -4.949 1.00 41.72 675 PRO A CA 1
ATOM 5279 C C . PRO A 1 675 ? -18.578 -5.996 -3.655 1.00 41.72 675 PRO A C 1
ATOM 5281 O O . PRO A 1 675 ? -18.341 -5.475 -2.558 1.00 41.72 675 PRO A O 1
ATOM 5284 N N . ASP A 1 676 ? -19.246 -7.149 -3.740 1.00 49.91 676 ASP A N 1
ATOM 5285 C CA . ASP A 1 676 ? -19.723 -7.841 -2.539 1.00 49.91 676 ASP A CA 1
ATOM 5286 C C . ASP A 1 676 ? -18.612 -8.652 -1.856 1.00 49.91 676 ASP A C 1
ATOM 5288 O O . ASP A 1 676 ? -18.141 -9.677 -2.342 1.00 49.91 676 ASP A O 1
ATOM 5292 N N . LEU A 1 677 ? -18.213 -8.187 -0.664 1.00 48.81 677 LEU A N 1
ATOM 5293 C CA . LEU A 1 677 ? -17.200 -8.798 0.211 1.00 48.81 677 LEU A CA 1
ATOM 5294 C C . LEU A 1 677 ? -17.423 -10.302 0.464 1.00 48.81 677 LEU A C 1
ATOM 5296 O O . LEU A 1 677 ? -16.461 -11.028 0.720 1.00 48.81 677 LEU A O 1
ATOM 5300 N N . ASP A 1 678 ? -18.678 -10.757 0.402 1.00 43.44 678 ASP A N 1
ATOM 5301 C CA . ASP A 1 678 ? -19.077 -12.150 0.616 1.00 43.44 678 ASP A CA 1
ATOM 5302 C C . ASP A 1 678 ? -19.045 -13.001 -0.686 1.00 43.44 678 ASP A C 1
ATOM 5304 O O . ASP A 1 678 ? -18.965 -14.226 -0.599 1.00 43.44 678 ASP A O 1
ATOM 5308 N N . GLU A 1 679 ? -19.006 -12.404 -1.891 1.00 45.09 679 GLU A N 1
ATOM 5309 C CA . GLU A 1 679 ? -18.879 -13.139 -3.175 1.00 45.09 679 GLU A CA 1
ATOM 5310 C C . GLU A 1 679 ? -17.499 -13.778 -3.367 1.00 45.09 679 GLU A C 1
ATOM 5312 O O . GLU A 1 679 ? -17.364 -14.833 -3.993 1.00 45.09 679 GLU A O 1
ATOM 5317 N N . ILE A 1 680 ? -16.469 -13.178 -2.769 1.00 43.81 680 ILE A N 1
ATOM 5318 C CA . ILE A 1 680 ? -15.075 -13.622 -2.885 1.00 43.81 680 ILE A CA 1
ATOM 5319 C C . ILE A 1 680 ? -14.855 -14.997 -2.228 1.00 43.81 680 ILE A C 1
ATOM 5321 O O . ILE A 1 680 ? -14.046 -15.791 -2.710 1.00 43.81 680 ILE A O 1
ATOM 5325 N N . GLY A 1 681 ? -15.587 -15.317 -1.155 1.00 38.00 681 GLY A N 1
ATOM 5326 C CA . GLY A 1 681 ? -15.534 -16.645 -0.533 1.00 38.00 681 GLY A CA 1
ATOM 5327 C C . GLY A 1 681 ? -16.186 -17.726 -1.398 1.00 38.00 681 GLY A C 1
ATOM 5328 O O . GLY A 1 681 ? -15.670 -18.837 -1.539 1.00 38.00 681 GLY A O 1
ATOM 5329 N N . ASP A 1 682 ? -17.297 -17.393 -2.042 1.00 37.09 682 ASP A N 1
ATOM 5330 C CA . ASP A 1 682 ? -18.181 -18.369 -2.673 1.00 37.09 682 ASP A CA 1
ATOM 5331 C C . ASP A 1 682 ? -17.680 -18.893 -4.031 1.00 37.09 682 ASP A C 1
ATOM 5333 O O . ASP A 1 682 ? -18.066 -19.990 -4.447 1.00 37.09 682 ASP A O 1
ATOM 5337 N N . LEU A 1 683 ? -16.761 -18.171 -4.686 1.00 35.59 683 LEU A N 1
ATOM 5338 C CA . LEU A 1 683 ? -16.120 -18.576 -5.947 1.00 35.59 683 LEU A CA 1
ATOM 5339 C C . LEU A 1 683 ? -15.185 -19.795 -5.816 1.00 35.59 683 LEU A C 1
ATOM 5341 O O . LEU A 1 683 ? -14.800 -20.375 -6.829 1.00 35.59 683 LEU A O 1
ATOM 5345 N N . THR A 1 684 ? -14.824 -20.211 -4.597 1.00 36.75 684 THR A N 1
ATOM 5346 C CA . THR A 1 684 ? -13.911 -21.355 -4.372 1.00 36.75 684 THR A CA 1
ATOM 5347 C C . THR A 1 684 ? -14.429 -22.400 -3.378 1.00 36.75 684 THR A C 1
ATOM 5349 O O . THR A 1 684 ? -13.869 -23.493 -3.290 1.00 36.75 684 THR A O 1
ATOM 5352 N N . HIS A 1 685 ? -15.522 -22.122 -2.658 1.00 35.59 685 HIS A N 1
ATOM 5353 C CA . HIS A 1 685 ? -16.040 -23.002 -1.605 1.00 35.59 685 HIS A CA 1
ATOM 5354 C C . HIS A 1 685 ? -16.919 -24.170 -2.085 1.00 35.59 685 HIS A C 1
ATOM 5356 O O . HIS A 1 685 ? -17.271 -25.029 -1.270 1.00 35.59 685 HIS A O 1
ATOM 5362 N N . MET A 1 686 ? -17.250 -24.272 -3.380 1.00 32.53 686 MET A N 1
ATOM 5363 C CA . MET A 1 686 ? -18.143 -25.340 -3.864 1.00 32.53 686 MET A CA 1
ATOM 5364 C C . MET A 1 686 ? -17.587 -26.755 -3.640 1.00 32.53 686 MET A C 1
ATOM 5366 O O . MET A 1 686 ? -18.364 -27.663 -3.336 1.00 32.53 686 MET A O 1
ATOM 5370 N N . ASP A 1 687 ? -16.266 -26.944 -3.670 1.00 32.38 687 ASP A N 1
ATOM 5371 C CA . ASP A 1 687 ? -15.654 -28.274 -3.534 1.00 32.38 687 ASP A CA 1
ATOM 5372 C C . ASP A 1 687 ? -15.394 -28.712 -2.082 1.00 32.38 687 ASP A C 1
ATOM 5374 O O . ASP A 1 687 ? -15.029 -29.863 -1.851 1.00 32.38 687 ASP A O 1
ATOM 5378 N N . MET A 1 688 ? -15.614 -27.838 -1.090 1.00 31.05 688 MET A N 1
ATOM 5379 C CA . MET A 1 688 ? -15.153 -28.063 0.293 1.00 31.05 688 MET A CA 1
ATOM 5380 C C . MET A 1 688 ? -16.231 -27.902 1.383 1.00 31.05 688 MET A C 1
ATOM 5382 O O . MET A 1 688 ? -15.915 -28.033 2.565 1.00 31.05 688 MET A O 1
ATOM 5386 N N . MET A 1 689 ? -17.501 -27.645 1.040 1.00 27.41 689 MET A N 1
ATOM 5387 C CA . MET A 1 689 ? -18.577 -27.639 2.046 1.00 27.41 689 MET A CA 1
ATOM 5388 C C . MET A 1 689 ? -18.845 -29.049 2.613 1.00 27.41 689 MET A C 1
ATOM 5390 O O . MET A 1 689 ? -18.982 -29.995 1.828 1.00 27.41 689 MET A O 1
ATOM 5394 N N . PRO A 1 690 ? -18.992 -29.207 3.948 1.00 28.11 690 PRO A N 1
ATOM 5395 C CA . PRO A 1 690 ? -19.473 -30.444 4.556 1.00 28.11 690 PRO A CA 1
ATOM 5396 C C . PRO A 1 690 ? -20.819 -30.857 3.956 1.00 28.11 690 PRO A C 1
ATOM 5398 O O . PRO A 1 690 ? -21.718 -30.030 3.801 1.00 28.11 690 PRO A O 1
ATOM 5401 N N . GLN A 1 691 ? -20.963 -32.148 3.648 1.00 28.25 691 GLN A N 1
ATOM 5402 C CA . GLN A 1 691 ? -22.136 -32.723 2.976 1.00 28.25 691 GLN A CA 1
ATOM 5403 C C . GLN A 1 691 ? -23.470 -32.364 3.666 1.00 28.25 691 GLN A C 1
ATOM 5405 O O . GLN A 1 691 ? -24.499 -32.269 3.012 1.00 28.25 691 GLN A O 1
ATOM 5410 N N . GLU A 1 692 ? -23.438 -32.105 4.972 1.00 29.52 692 GLU A N 1
ATOM 5411 C CA . GLU A 1 692 ? -24.591 -31.797 5.826 1.00 29.52 692 GLU A CA 1
ATOM 5412 C C . GLU A 1 692 ? -25.231 -30.419 5.554 1.00 29.52 692 GLU A C 1
ATOM 5414 O O . GLU A 1 692 ? -26.375 -30.202 5.944 1.00 29.52 692 GLU A O 1
ATOM 5419 N N . LEU A 1 693 ? -24.535 -29.505 4.863 1.00 30.94 693 LEU A N 1
ATOM 5420 C CA . LEU A 1 693 ? -25.040 -28.172 4.484 1.00 30.94 693 LEU A CA 1
ATOM 5421 C C . LEU A 1 693 ? -25.451 -28.061 3.007 1.00 30.94 693 LEU A C 1
ATOM 5423 O O . LEU A 1 693 ? -25.910 -27.003 2.589 1.00 30.94 693 LEU A O 1
ATOM 5427 N N . ARG A 1 694 ? -25.301 -29.130 2.212 1.00 31.73 694 ARG A N 1
ATOM 5428 C CA . ARG A 1 694 ? -25.743 -29.157 0.803 1.00 31.73 694 ARG A CA 1
ATOM 5429 C C . ARG A 1 694 ? -27.229 -29.503 0.633 1.00 31.73 694 ARG A C 1
ATOM 5431 O O . ARG A 1 694 ? -27.767 -29.266 -0.442 1.00 31.73 694 ARG A O 1
ATOM 5438 N N . ASP A 1 695 ? -27.869 -30.037 1.674 1.00 25.80 695 ASP A N 1
ATOM 5439 C CA . ASP A 1 695 ? -29.239 -30.574 1.622 1.00 25.80 695 ASP A CA 1
ATOM 5440 C C . ASP A 1 695 ? -30.273 -29.738 2.423 1.00 25.80 695 ASP A C 1
ATOM 5442 O O . ASP A 1 695 ? -31.332 -30.247 2.803 1.00 25.80 695 ASP A O 1
ATOM 5446 N N . LEU A 1 696 ? -29.987 -28.452 2.659 1.00 27.12 696 LEU A N 1
ATOM 5447 C CA . LEU A 1 696 ? -30.925 -27.424 3.146 1.00 27.12 696 LEU A CA 1
ATOM 5448 C C . LEU A 1 696 ? -31.038 -26.309 2.107 1.00 27.12 696 LEU A C 1
ATOM 5450 O O . LEU A 1 696 ? -32.167 -25.788 1.944 1.00 27.12 696 LEU A O 1
#

Radius of gyration: 27.73 Å; Cα contacts (8 Å, |Δi|>4): 999; chains: 1; bounding box: 75×66×85 Å

Foldseek 3Di:
DDPDDDPVVVLVVLLVLLVVLLVVLLVLVVVVQKAKEKDKFWDWQDDPDDDVPDDIDIQIWMWMKIWRFDPFDPCLWQLVLLLVLLVVLCLLVDDLVNLVVLQPPVLLLLLLLLVLQLLLLVQAVLSLVVCLLVVSLVCCVPVSFDFFFDFLDAIDMFIAFMGSQHLQALVSLLVVCCCVVCVRSVHDQQVLQRTAYEYEYALSNLVSLVVNLLVQLVVQGTNSNSSSYDYDYWDPVVLQQLLLLLLQLQQDDPPFLQLLGLVLLCLLLVHDWDNDSGTQRVSSLCSLVLLLSLLSVLLVCQLVVHPDSNVVSVPDPDDDDSVVSSVSSSVSCVQQADPQNLVLQQAAPVSHPGFADDPPDPAVPVPPARPSCVPVPDDDDDDDDDDDDDAFPPPDDDPPDFRFHAQLSSSNNHSNNSSSLSVQLQQCQLQRRVRSVLSSLSLVLQLCLLSVVVSSVLVSSVVVCCVPGRRDPSNVSSCSNPQWHANQSHRFRIHGVNLVVLQLSVLLNVVCPPPPDDCNDPCSRSRCSRCSLVVLLVVVVVVVVVCPPDPPPPPPPDAPPCSVSSVSSNVVCVSVVSNHRDTSHDSSDHRDPSNVSSSVCVRVSSVVSSVVVVVSSCSSVVVVPDPDDDDDDDDDDDDDDDPDPPDDPDPPDRDRFARWGQDSSDIDGTDPPDRRSNVVNVVPCPVPDDPVVVPD

Sequence (696 aa):
MGISVSYKTVTDMLKQLAESSAAGTQEIAKKFDFLVVIDNINRLRKFWNPRLGQQDIMMSGAASTLIQMQGVPPGAFKLKPYLDARKQLLRTQLTPDMLWSRIDQQHLGSVLSLHCVNILASHCPSLSDSGLLSYVTNEFRTTFALHRMPEHMVTQAHPLSSTALEQGSAEGCGNNLREILLNELKLPPELVAAILVIISGDLGTVEKLRALMALESSCKHGFPSFSWVLPLVQLWHMGWADLARLISTHWGQAATKDPSNLWHKCALLGRNVKPAERPDYYSAQSLVFDVLEADVLDCWRLLLDVPDLKEHFRTIATLPTGLEFFGMAKVLVTRWASGHARNAALTSAEFWDGPKAPLDNLSDCDSDTPLADIQGICSGHAQNTTRVSLPAPHKAHDPDIPFEGDVCLANSIQRMEESLIHREFAWAVADGDIGRVMQVMAIWQFSFMGANKSKYATELLELACGFMFEFPEALQTAIKNNWLCNFSGLNGCWMPMDLMQEHHIRELKDKAQRRDTDFESSFFQHVISRNIRWFAATRTSVTKAFNDGKDTRSSSHSKTDNSGTVARLLVSLESERVHSFVPGRSHGWLSRDNRSEGRRLMPAKLQHFLHRTSQTASEVLAGEEDEAESGTNGRDELPNDPTIDQDEPQYDSIEPPAPGMIIGGRYIPGDTGDPDLDEIGDLTHMDMMPQELRDL

Secondary structure (DSSP, 8-state):
------HHHHHHHHHHHHHHHHHHHHHHHTT--EEEEEEE--EEE--SSPPTT---EEE--EEEEEEE--SPPTTTTBHHHHHHHHHTTGGGG--HHHHHTTS-HHHHHHHHHHHHHHHHHHH-HHHHHTTHHHHHHHHHHTTT-SSBPPTTPPPEEEE---B-S--SSHHHHHHHHHIIIIIIS---HHHHTTB-EEEEE-HHHHHHHHHHHHHGGGS-SSGGG-TTEEEEE-SHHHHHHHHHHHHHHH---TT---TTSHHHHHHHHT------SS--HHHHHHHHHHHHHHHHHHHHHHHHT-S-HHHHHHH-SSPPPHHHHHHHHHHHHHHHSSHHHHHHHHH-TTT--S-B--TT---GGG-SS-TTGGG-SS-----------PPPS---S-TTS---S-HHHHHHHHHHHHHHHHHHHHHHHHHTBHHHHHHHHHHHHHHHHHTT-HHHHHHHHHHHHIIIIIS-HHHHHHHHTTSEE-SS--TT--EEHHHHHHHHHHHHHHHHTSTT--TT-HHIIIIITTTHHHHHHHHHHHHHHHHTT-----SS-----THHHHHHHHHHHHHTTTTSB-TT---S-----HHHHHHHHHHHHHHHHHHHHHHHHHHHHHTTT--S--------PPP------------SS-PPP---EEETTEEE---TT---TTHHHHTTGGGTS-GGGS--

Mean predicted aligned error: 10.96 Å

pLDDT: mean 81.0, std 22.33, range [22.44, 98.81]

Organism: NCBI:txid1086054

Solvent-accessible surface area (backbone atoms only — not comparable to full-atom values): 39157 Å² total; per-residue (Å²): 132,87,87,81,73,58,69,66,58,54,54,54,49,44,45,52,52,20,54,52,49,44,54,51,49,26,61,51,52,76,68,62,50,49,34,37,41,43,48,77,46,73,46,78,50,74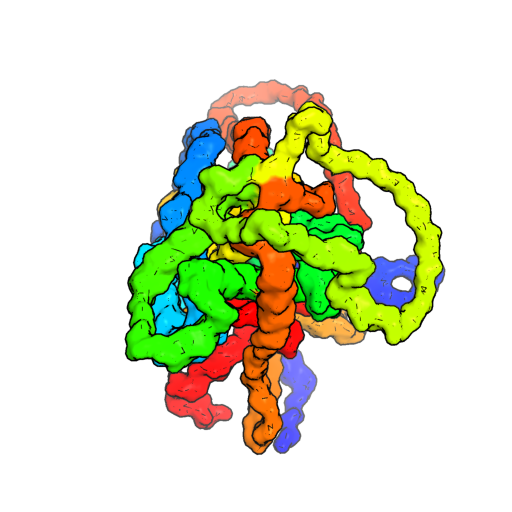,58,95,78,60,53,97,92,54,72,66,43,78,45,50,10,32,40,36,32,42,32,57,55,53,80,62,44,90,70,33,43,48,33,63,66,37,52,57,32,53,71,64,50,56,59,73,71,68,46,61,64,64,53,56,66,61,43,54,64,69,60,49,50,49,54,48,10,42,49,49,44,41,50,49,26,70,73,21,67,62,40,42,77,68,44,42,24,55,49,44,48,46,41,53,68,54,82,66,46,70,36,66,43,71,82,62,49,58,53,49,72,43,46,35,56,38,45,68,48,43,57,89,43,34,65,32,39,52,50,49,51,47,44,48,42,44,68,61,38,60,45,57,55,71,60,55,36,59,25,42,42,41,40,28,15,46,65,70,50,36,54,30,51,54,49,32,36,60,70,26,37,82,42,83,63,56,53,76,13,44,78,27,58,39,75,40,73,39,51,44,67,54,52,51,48,48,52,24,48,50,43,56,48,40,30,69,64,88,91,49,94,39,81,50,22,48,44,43,53,32,54,66,68,72,53,91,71,66,76,37,87,78,42,61,65,58,63,46,50,51,51,53,51,46,51,43,49,23,52,51,48,50,49,50,26,63,74,70,71,49,97,47,65,55,62,46,61,69,66,54,94,70,80,78,52,62,68,55,46,45,56,53,22,41,55,48,35,53,59,48,35,28,73,66,32,22,52,20,28,54,53,27,71,85,65,38,92,66,57,64,59,67,86,86,58,77,68,76,78,77,55,92,66,56,85,68,53,76,74,60,90,75,80,87,81,91,78,93,74,90,82,82,84,77,82,63,92,84,78,85,64,64,93,88,58,80,66,42,15,13,39,46,39,20,35,33,15,51,50,38,31,55,44,44,50,52,48,47,37,56,47,24,42,9,59,28,21,51,39,51,32,50,40,47,49,48,50,44,33,24,29,25,41,38,64,69,38,52,67,62,22,49,52,47,49,53,50,47,40,33,71,74,54,28,46,48,69,38,30,48,45,29,48,61,49,52,64,57,37,21,72,51,26,50,80,15,50,21,32,34,50,44,49,55,49,44,46,53,48,49,58,50,52,63,64,44,69,46,96,86,48,57,79,77,33,68,60,43,16,50,28,48,34,34,38,45,66,57,55,52,44,49,51,51,55,50,54,49,61,73,44,64,94,50,98,67,72,71,84,69,74,70,72,82,76,53,64,67,60,30,52,56,47,36,54,53,41,59,76,68,41,44,89,30,49,42,78,47,40,66,73,83,68,76,59,71,60,24,46,65,46,8,56,70,48,35,58,67,53,48,53,54,50,43,53,59,54,48,51,57,48,46,60,53,49,58,68,75,73,68,88,72,88,80,89,80,94,76,92,77,87,84,85,77,83,79,81,73,81,87,75,80,76,84,82,85,79,75,79,62,76,26,66,39,31,42,58,92,57,37,83,42,75,38,49,94,85,69,60,58,75,60,55,70,32,60,81,68,42,82,88,71,64,63,76,86,70,74,82,118